Protein AF-A0A523U5T7-F1 (afdb_monomer)

Nearest PDB structures (foldseek):
  3go9-assembly1_A  TM=1.764E-01  e=1.558E+00  Yersinia pestis

Secondary structure (DSSP, 8-state):
-----------PPPP-PPPPPPPHHHHHHTEEEE-SEEEEES--GGGS-HHHHHHHHHHT--HHHHHTTS--EEEEE--EEEESSPPBHHHHHHHHT-B-S-SGGG---BGGG-HHHHHIIIIITT----EEEEEEE-TTS-EEEEEEE-TT--SHHHHHHHHHHHHHHHHHHGGGTGGG-S-----PPP--EEE--TTS--EEE---HHHHHHHHHHHHHHHTHHHHHSS-TTTS---HHHHHHHHTT-SSHHHHHHHHHHHHHHHHHHHHHHS-HHHHHHHHTT-S--HHHHHHHHHHHHHTT-SSSSS---GGGT-S-TT-SSTT-S-----TTS-SPPGGGSBP-S--HHHHHHHHHHHHHHH-SEEEPPPHHHHHHHHHB--SS-B--TT--SPEEE-GGGB-S-SS-SS--HHHHH-TT------SHHHHHHHHHHHPEEETTEEETTSSSS-EEEEEEE--TT--TTGGGGSTTS-EE-SS-EEETTEEEEEPPEEEP-----TT---EEEES--GGG-S---TT--EEE-TTS--TTEE---EEEPP-TT----

Solvent-accessible surface area (backbone atoms only — not comparable to full-atom values): 32402 Å² total; per-residue (Å²): 137,83,79,90,84,78,84,81,82,84,69,78,78,74,81,81,71,80,80,79,74,73,43,49,67,63,53,55,70,44,35,48,80,42,69,36,25,64,42,69,46,46,40,54,66,87,29,44,54,67,70,58,54,54,47,28,70,75,66,67,64,52,56,57,71,71,27,59,58,32,47,67,44,41,27,44,41,73,48,36,26,36,39,25,40,55,47,19,36,46,57,52,47,51,54,63,67,30,56,58,88,78,40,66,98,75,49,83,54,41,53,65,32,40,21,65,53,32,27,41,40,16,57,78,68,58,61,54,48,44,48,45,80,41,83,39,77,44,92,87,70,48,76,44,81,44,78,45,79,30,79,83,42,80,23,46,64,49,37,37,52,52,51,44,50,52,52,48,48,54,60,63,48,63,75,67,68,57,88,81,44,96,81,70,97,72,88,75,92,84,60,87,47,83,49,81,54,91,96,51,81,70,52,75,56,72,65,53,71,66,58,50,50,54,49,50,52,46,40,50,49,59,33,29,30,60,39,58,56,72,43,65,73,81,74,59,68,55,53,71,62,58,55,60,54,33,62,75,69,49,95,46,67,65,56,53,47,52,50,48,52,51,50,46,52,55,49,51,56,44,47,68,70,71,48,57,75,91,48,42,64,39,38,77,70,64,71,47,83,50,68,62,57,49,45,50,52,29,44,52,57,46,60,69,74,50,92,52,92,78,58,70,48,62,42,50,65,48,64,53,47,65,79,41,83,43,77,87,42,64,74,84,76,62,70,83,72,77,38,55,57,55,68,48,74,35,63,36,38,13,44,26,50,58,61,57,45,41,52,21,50,52,49,17,72,64,37,75,46,56,39,34,53,28,40,63,61,58,45,32,53,77,44,20,60,77,92,74,66,42,62,65,55,94,88,51,93,67,71,41,48,38,65,74,58,50,48,37,50,52,62,49,84,68,94,66,56,68,48,77,74,25,40,87,79,19,58,73,79,41,63,30,40,71,53,38,53,49,48,39,63,61,48,25,32,76,54,99,91,42,59,35,27,61,58,56,51,71,15,28,25,52,32,67,18,40,37,58,90,83,55,58,42,58,51,68,71,71,40,92,82,48,57,66,52,75,93,64,63,35,21,38,67,97,39,68,88,45,81,53,77,28,28,49,72,71,76,48,66,61,60,89,33,46,28,28,28,30,35,28,43,42,35,77,70,80,61,85,56,42,49,76,54,80,42,66,45,61,43,81,46,56,37,86,49,29,32,38,41,48,24,36,44,70,78,65,94,76,64,79,77,133

Mean predicted aligned error: 8.16 Å

Structure (mmCIF, N/CA/C/O backbone):
data_AF-A0A523U5T7-F1
#
_entry.id   AF-A0A523U5T7-F1
#
loop_
_atom_site.group_PDB
_atom_site.id
_atom_site.type_symbol
_atom_site.label_atom_id
_atom_site.label_alt_id
_atom_site.label_comp_id
_atom_site.label_asym_id
_atom_site.label_entity_id
_atom_site.label_seq_id
_atom_site.pdbx_PDB_ins_code
_atom_site.Cartn_x
_atom_site.Cartn_y
_atom_site.Cartn_z
_atom_site.occupancy
_atom_site.B_iso_or_equiv
_atom_site.auth_seq_id
_atom_site.auth_comp_id
_atom_site.auth_asym_id
_atom_site.auth_atom_id
_atom_site.pdbx_PDB_model_num
ATOM 1 N N . MET A 1 1 ? 42.663 -32.876 -11.748 1.00 40.62 1 MET A N 1
ATOM 2 C CA . MET A 1 1 ? 41.651 -32.483 -10.744 1.00 40.62 1 MET A CA 1
ATOM 3 C C . MET A 1 1 ? 40.326 -32.507 -11.469 1.00 40.62 1 MET A C 1
ATOM 5 O O . MET A 1 1 ? 39.982 -31.538 -12.132 1.00 40.62 1 MET A O 1
ATOM 9 N N . ASP A 1 2 ? 39.675 -33.664 -11.440 1.00 34.00 2 ASP A N 1
ATOM 10 C CA . ASP A 1 2 ? 38.456 -33.932 -12.194 1.00 34.00 2 ASP A CA 1
ATOM 11 C C . ASP A 1 2 ? 37.243 -33.404 -11.425 1.00 34.00 2 ASP A C 1
ATOM 13 O O . ASP A 1 2 ? 37.031 -33.746 -10.261 1.00 34.00 2 ASP A O 1
ATOM 17 N N . CYS A 1 3 ? 36.460 -32.536 -12.068 1.00 28.62 3 CYS A N 1
ATOM 18 C CA . CYS A 1 3 ? 35.162 -32.101 -11.562 1.00 28.62 3 CYS A CA 1
ATOM 19 C C . CYS A 1 3 ? 34.165 -33.267 -11.672 1.00 28.62 3 CYS A C 1
ATOM 21 O O . CYS A 1 3 ? 33.944 -33.753 -12.782 1.00 28.62 3 CYS A O 1
ATOM 23 N N . PRO A 1 4 ? 33.517 -33.704 -10.578 1.00 41.00 4 PRO A N 1
ATOM 24 C CA . PRO A 1 4 ? 32.526 -34.765 -10.648 1.00 41.00 4 PRO A CA 1
ATOM 25 C C . PRO A 1 4 ? 31.223 -34.216 -11.241 1.00 41.00 4 PRO A C 1
ATOM 27 O O . PRO A 1 4 ? 30.434 -33.544 -10.576 1.00 41.00 4 PRO A O 1
ATOM 30 N N . THR A 1 5 ? 30.992 -34.509 -12.516 1.00 40.34 5 THR A N 1
ATOM 31 C CA . THR A 1 5 ? 29.689 -34.388 -13.173 1.00 40.34 5 THR A CA 1
ATOM 3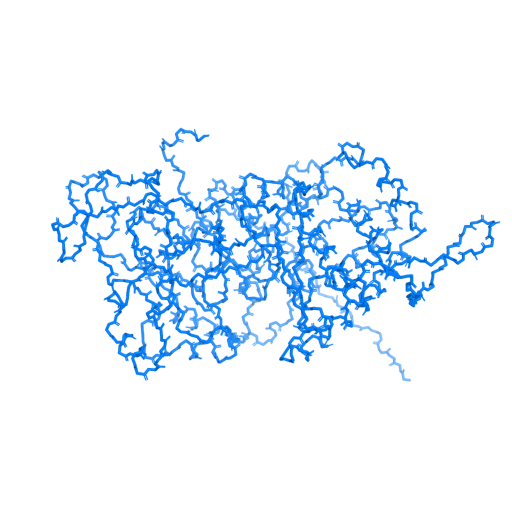2 C C . THR A 1 5 ? 28.833 -35.604 -12.830 1.00 40.34 5 THR A C 1
ATOM 34 O O . THR A 1 5 ? 29.144 -36.707 -13.271 1.00 40.34 5 THR A O 1
ATOM 37 N N . GLY A 1 6 ? 27.739 -35.410 -12.088 1.00 31.84 6 GLY A N 1
ATOM 38 C CA . GLY A 1 6 ? 26.666 -36.408 -12.018 1.00 31.84 6 GLY A CA 1
ATOM 39 C C . GLY A 1 6 ? 25.948 -36.515 -10.677 1.00 31.84 6 GLY A C 1
ATOM 40 O O . GLY A 1 6 ? 26.036 -37.547 -10.023 1.00 31.84 6 GLY A O 1
ATOM 41 N N . ILE A 1 7 ? 25.183 -35.491 -10.283 1.00 33.50 7 ILE A N 1
ATOM 42 C CA . ILE A 1 7 ? 24.085 -35.688 -9.323 1.00 33.50 7 ILE A CA 1
ATOM 43 C C . ILE A 1 7 ? 22.814 -35.908 -10.145 1.00 33.50 7 ILE A C 1
ATOM 45 O O . ILE A 1 7 ? 22.251 -34.971 -10.709 1.00 33.50 7 ILE A O 1
ATOM 49 N N . VAL A 1 8 ? 22.395 -37.168 -10.246 1.00 32.47 8 VAL A N 1
ATOM 50 C CA . VAL A 1 8 ? 21.132 -37.573 -10.869 1.00 32.47 8 VAL A CA 1
ATOM 51 C C . VAL A 1 8 ? 19.998 -37.232 -9.899 1.00 32.47 8 VAL A C 1
ATOM 53 O O . VAL A 1 8 ? 19.773 -37.937 -8.918 1.00 32.47 8 VAL A O 1
ATOM 56 N N . TYR A 1 9 ? 19.282 -36.133 -10.144 1.00 33.94 9 TYR A N 1
ATOM 57 C CA . TYR A 1 9 ? 18.053 -35.801 -9.417 1.00 33.94 9 TYR A CA 1
ATOM 58 C C . TYR A 1 9 ? 16.880 -36.613 -9.981 1.00 33.94 9 TYR A C 1
ATOM 60 O O . TYR A 1 9 ? 16.125 -36.140 -10.822 1.00 33.94 9 TYR A O 1
ATOM 68 N N . GLY A 1 10 ? 16.730 -37.851 -9.507 1.00 36.56 10 GLY A N 1
ATOM 69 C CA . GLY A 1 10 ? 15.575 -38.716 -9.768 1.00 36.56 10 GLY A CA 1
ATOM 70 C C . GLY A 1 10 ? 14.421 -38.504 -8.782 1.00 36.56 10 GLY A C 1
ATOM 71 O O . GLY A 1 10 ? 13.874 -39.478 -8.276 1.00 36.56 10 GLY A O 1
ATOM 72 N N . ALA A 1 11 ? 14.074 -37.257 -8.450 1.00 40.00 11 ALA A N 1
ATOM 73 C CA . ALA A 1 11 ? 12.885 -36.965 -7.649 1.00 40.00 11 ALA A CA 1
ATOM 74 C C . ALA A 1 11 ? 11.734 -36.630 -8.602 1.00 40.00 11 ALA A C 1
ATOM 76 O O . ALA A 1 11 ? 11.766 -35.590 -9.259 1.00 40.00 11 ALA A O 1
ATOM 77 N N . GLY A 1 12 ? 10.746 -37.525 -8.705 1.00 41.09 12 GLY A N 1
ATOM 78 C CA . GLY A 1 12 ? 9.520 -37.267 -9.460 1.00 41.09 12 GLY A CA 1
ATOM 79 C C . GLY A 1 12 ? 8.933 -35.917 -9.052 1.00 41.09 12 GLY A C 1
ATOM 80 O O . GLY A 1 12 ? 8.800 -35.639 -7.858 1.00 41.09 12 GLY A O 1
ATOM 81 N N . MET A 1 13 ? 8.648 -35.052 -10.032 1.00 34.56 13 MET A N 1
ATOM 82 C CA . MET A 1 13 ? 7.972 -33.789 -9.748 1.00 34.56 13 MET A CA 1
ATOM 83 C C . MET A 1 13 ? 6.640 -34.121 -9.064 1.00 34.56 13 MET A C 1
ATOM 85 O O . MET A 1 13 ? 5.883 -34.920 -9.617 1.00 34.56 13 MET A O 1
ATOM 89 N N . PRO A 1 14 ? 6.355 -33.568 -7.873 1.00 52.00 14 PRO A N 1
ATOM 90 C CA . PRO A 1 14 ? 5.077 -33.796 -7.218 1.00 52.00 14 PRO A CA 1
ATOM 91 C C . PRO A 1 14 ? 3.954 -33.375 -8.169 1.00 52.00 14 PRO A C 1
ATOM 93 O O . PRO A 1 14 ? 4.046 -32.316 -8.796 1.00 52.00 14 PRO A O 1
ATOM 96 N N . GLU A 1 15 ? 2.920 -34.211 -8.292 1.00 59.16 15 GLU A N 1
ATOM 97 C CA . GLU A 1 15 ? 1.713 -33.874 -9.048 1.00 59.16 15 GLU A CA 1
ATOM 98 C C . GLU A 1 15 ? 1.235 -32.478 -8.634 1.00 59.16 15 GLU A C 1
ATOM 100 O O . GLU A 1 15 ? 1.085 -32.182 -7.442 1.00 59.16 15 GLU A O 1
ATOM 105 N N . LYS A 1 16 ? 1.040 -31.594 -9.621 1.00 63.50 16 LYS A N 1
ATOM 106 C CA . LYS A 1 16 ? 0.529 -30.243 -9.390 1.00 63.50 16 LYS A CA 1
ATOM 107 C C . LYS A 1 16 ? -0.885 -30.366 -8.823 1.00 63.50 16 LYS A C 1
ATOM 109 O O . LYS A 1 16 ? -1.834 -30.573 -9.575 1.00 63.50 16 LYS A O 1
ATOM 114 N N . LYS A 1 17 ? -1.033 -30.255 -7.500 1.00 72.31 17 LYS A N 1
ATOM 115 C CA . LYS A 1 17 ? -2.349 -30.075 -6.879 1.00 72.31 17 LYS A CA 1
ATOM 116 C C . LYS A 1 17 ? -2.992 -28.856 -7.534 1.00 72.31 17 LYS A C 1
ATOM 118 O O . LYS A 1 17 ? -2.371 -27.796 -7.541 1.00 72.31 17 LYS A O 1
ATOM 123 N N . LYS A 1 18 ? -4.191 -29.020 -8.103 1.00 77.12 18 LYS A N 1
ATOM 124 C CA . LYS A 1 18 ? -4.979 -27.892 -8.615 1.00 77.12 18 LYS A CA 1
ATOM 125 C C . LYS A 1 18 ? -5.100 -26.869 -7.488 1.00 77.12 18 LYS A C 1
ATOM 127 O O . LYS A 1 18 ? -5.574 -27.212 -6.404 1.00 77.12 18 LYS A O 1
ATOM 132 N N . GLU A 1 19 ? -4.591 -25.665 -7.714 1.00 78.44 19 GLU A N 1
ATOM 133 C CA . GLU A 1 19 ? -4.700 -24.590 -6.737 1.00 78.44 19 GLU A CA 1
ATOM 134 C C . GLU A 1 19 ? -6.174 -24.226 -6.582 1.00 78.44 19 GLU A C 1
ATOM 136 O O . GLU A 1 19 ? -6.874 -23.965 -7.558 1.00 78.44 19 GLU A O 1
ATOM 141 N N . GLN A 1 20 ? -6.662 -24.281 -5.346 1.00 87.12 20 GLN A N 1
ATOM 142 C CA . GLN A 1 20 ? -8.037 -23.931 -5.033 1.00 87.12 20 GLN A CA 1
ATOM 143 C C . GLN A 1 20 ? -8.142 -22.405 -4.945 1.00 87.12 20 GLN A C 1
ATOM 145 O O . GLN A 1 20 ? -7.457 -21.788 -4.117 1.00 87.12 20 GLN A O 1
ATOM 150 N N . LYS A 1 21 ? -8.990 -21.815 -5.796 1.00 91.75 21 LYS A N 1
ATOM 151 C CA . LYS A 1 21 ? -9.363 -20.397 -5.723 1.00 91.75 21 LYS A CA 1
ATOM 152 C C . LYS A 1 21 ? -9.947 -20.062 -4.341 1.00 91.75 21 LYS A C 1
ATOM 154 O O . LYS A 1 21 ? -10.538 -20.945 -3.707 1.00 91.75 21 LYS A O 1
ATOM 159 N N . PRO A 1 22 ? -9.759 -18.827 -3.839 1.00 95.50 22 PRO A N 1
ATOM 160 C CA . PRO A 1 22 ? -10.451 -18.397 -2.633 1.00 95.50 22 PRO A CA 1
ATOM 161 C C . PRO A 1 22 ? -11.963 -18.478 -2.860 1.00 95.50 22 PRO A C 1
ATOM 163 O O . PRO A 1 22 ? -12.462 -18.127 -3.921 1.00 95.50 22 PRO A O 1
ATOM 166 N N . THR A 1 23 ? -12.677 -18.971 -1.859 1.00 96.75 23 THR A N 1
ATOM 167 C CA . THR A 1 23 ? -14.146 -18.974 -1.812 1.00 96.75 23 THR A CA 1
ATOM 168 C C . THR A 1 23 ? -14.616 -17.878 -0.867 1.00 96.75 23 THR A C 1
ATOM 170 O O . THR A 1 23 ? -13.871 -17.526 0.059 1.00 96.75 23 THR A O 1
ATOM 173 N N . ALA A 1 24 ? -15.840 -17.379 -1.050 1.00 97.06 24 ALA A N 1
ATOM 174 C CA . ALA A 1 24 ? -16.447 -16.412 -0.139 1.00 97.06 24 ALA A CA 1
ATOM 175 C C . ALA A 1 24 ? -16.373 -16.900 1.318 1.00 97.06 24 ALA A C 1
ATOM 177 O O . ALA A 1 24 ? -15.887 -16.181 2.187 1.00 97.06 24 ALA A O 1
ATOM 178 N N . GLU A 1 25 ? -16.698 -18.173 1.576 1.00 97.44 25 GLU A N 1
ATOM 179 C CA . GLU A 1 25 ? -16.637 -18.759 2.917 1.00 97.44 25 GLU A CA 1
ATOM 180 C C . GLU A 1 25 ? -15.219 -18.737 3.497 1.00 97.44 25 GLU A C 1
ATOM 182 O O . GLU A 1 25 ? -15.037 -18.432 4.677 1.00 97.44 25 GLU A O 1
ATOM 187 N N . SER A 1 26 ? -14.199 -19.042 2.683 1.00 96.94 26 SER A N 1
ATOM 188 C CA . SER A 1 26 ? -12.806 -19.025 3.144 1.00 96.94 26 SER A CA 1
ATOM 189 C C . SER A 1 26 ? -12.321 -17.620 3.504 1.00 96.94 26 SER A C 1
ATOM 191 O O . SER A 1 26 ? -11.586 -17.464 4.481 1.00 96.94 26 SER A O 1
ATOM 193 N N . VAL A 1 27 ? -12.753 -16.606 2.746 1.00 97.31 27 VAL A N 1
ATOM 194 C CA . VAL A 1 27 ? -12.392 -15.205 2.982 1.00 97.31 27 VAL A CA 1
ATOM 195 C C . VAL A 1 27 ? -13.130 -14.686 4.216 1.00 97.31 27 VAL A C 1
ATOM 197 O O . VAL A 1 27 ? -12.479 -14.204 5.143 1.00 97.31 27 VAL A O 1
ATOM 200 N N . THR A 1 28 ? -14.447 -14.893 4.312 1.00 97.19 28 THR A N 1
ATOM 201 C CA . THR A 1 28 ? -15.256 -14.505 5.479 1.00 97.19 28 THR A CA 1
ATOM 202 C C . THR A 1 28 ? -14.776 -15.180 6.767 1.00 97.19 28 THR A C 1
ATOM 204 O O . THR A 1 28 ? -14.631 -14.503 7.787 1.00 97.19 28 THR A O 1
ATOM 207 N N . ALA A 1 29 ? -14.429 -16.474 6.745 1.00 97.06 29 ALA A N 1
ATOM 208 C CA . ALA A 1 29 ? -13.882 -17.180 7.913 1.00 97.06 29 ALA A CA 1
ATOM 209 C C . ALA A 1 29 ? -12.552 -16.580 8.419 1.00 97.06 29 ALA A C 1
ATOM 211 O O . ALA A 1 29 ? -12.202 -16.705 9.600 1.00 97.06 29 ALA A O 1
ATOM 212 N N . GLY A 1 30 ? -11.818 -15.908 7.528 1.00 96.81 30 GLY A N 1
ATOM 213 C CA . GLY A 1 30 ? -10.599 -15.162 7.815 1.00 96.81 30 GLY A CA 1
ATOM 214 C C . GLY A 1 30 ? -10.823 -13.757 8.383 1.00 96.81 30 GLY A C 1
ATOM 215 O O . GLY A 1 30 ? -9.837 -13.047 8.581 1.00 96.81 30 GLY A O 1
ATOM 216 N N . THR A 1 31 ? -12.063 -13.344 8.668 1.00 97.75 31 THR A N 1
ATOM 217 C CA . THR A 1 31 ? -12.396 -11.993 9.161 1.00 97.75 31 THR A CA 1
ATOM 218 C C . THR A 1 31 ? -13.068 -11.987 10.538 1.00 97.75 31 THR A C 1
ATOM 220 O O . THR A 1 31 ? -13.510 -13.019 11.041 1.00 97.75 31 THR A O 1
ATOM 223 N N . VAL A 1 32 ? -13.102 -10.816 11.179 1.00 95.56 32 VAL A N 1
ATOM 224 C CA . VAL A 1 32 ? -13.830 -10.544 12.425 1.00 95.56 32 VAL A CA 1
ATOM 225 C C . VAL A 1 32 ? -14.916 -9.509 12.137 1.00 95.56 32 VAL A C 1
ATOM 227 O O . VAL A 1 32 ? -14.565 -8.400 11.723 1.00 95.56 32 VAL A O 1
ATOM 230 N N . PRO A 1 33 ? -16.203 -9.831 12.356 1.00 95.19 33 PRO A N 1
ATOM 231 C CA . PRO A 1 33 ? -17.295 -8.902 12.111 1.00 95.19 33 PRO A CA 1
ATOM 232 C C . PRO A 1 33 ? -17.392 -7.838 13.209 1.00 95.19 33 PRO A C 1
ATOM 234 O O . PRO A 1 33 ? -17.246 -8.113 14.404 1.00 95.19 33 PRO A O 1
ATOM 237 N N . PHE A 1 34 ? -17.708 -6.625 12.784 1.00 92.25 34 PHE A N 1
ATOM 238 C CA . PHE A 1 34 ? -18.035 -5.466 13.593 1.00 92.25 34 PHE A CA 1
ATOM 239 C C . PHE A 1 34 ? -19.446 -5.007 13.219 1.00 92.25 34 PHE A C 1
ATOM 241 O O . PHE A 1 34 ? -19.723 -4.795 12.039 1.00 92.25 34 PHE A O 1
ATOM 248 N N . PRO A 1 35 ? -20.354 -4.872 14.198 1.00 91.75 35 PRO A N 1
ATOM 249 C CA . PRO A 1 35 ? -21.680 -4.334 13.935 1.00 91.75 35 PRO A CA 1
ATOM 250 C C . PRO A 1 35 ? -21.611 -2.821 13.701 1.00 91.75 35 PRO A C 1
ATOM 252 O O . PRO A 1 35 ? -20.604 -2.183 14.027 1.00 91.75 35 PRO A O 1
ATOM 255 N N . ASP A 1 36 ? -22.726 -2.257 13.236 1.00 90.44 36 ASP A N 1
ATOM 256 C CA . ASP A 1 36 ? -22.937 -0.810 13.223 1.00 90.44 36 ASP A CA 1
ATOM 257 C C . ASP A 1 36 ? -22.689 -0.244 14.632 1.00 90.44 36 ASP A C 1
ATOM 259 O O . ASP A 1 36 ? -23.150 -0.794 15.647 1.00 90.44 36 ASP A O 1
ATOM 263 N N . SER A 1 37 ? -21.870 0.799 14.717 1.00 89.69 37 SER A N 1
ATOM 264 C CA . SER A 1 37 ? -21.455 1.358 16.001 1.00 89.69 37 SER A CA 1
ATOM 265 C C . SER A 1 37 ? -21.040 2.817 15.910 1.00 89.69 37 SER A C 1
ATOM 267 O O . SER A 1 37 ? -20.600 3.295 14.870 1.00 89.69 37 SER A O 1
ATOM 269 N N . VAL A 1 38 ? -21.119 3.507 17.048 1.00 88.81 38 VAL A N 1
ATOM 270 C CA . VAL A 1 38 ? -20.538 4.839 17.220 1.00 88.81 38 VAL A CA 1
ATOM 271 C C . VAL A 1 38 ? -19.164 4.709 17.875 1.00 88.81 38 VAL A C 1
ATOM 273 O O . VAL A 1 38 ? -19.004 4.048 18.905 1.00 88.81 38 VAL A O 1
ATOM 276 N N . LEU A 1 39 ? -18.159 5.330 17.264 1.00 87.81 39 LEU A N 1
ATOM 277 C CA . LEU A 1 39 ? -16.766 5.326 17.696 1.00 87.81 39 LEU A CA 1
ATOM 278 C C . LEU A 1 39 ? -16.287 6.752 17.961 1.00 87.81 39 LEU A C 1
ATOM 280 O O . LEU A 1 39 ? -16.560 7.652 17.175 1.00 87.81 39 LEU A O 1
ATOM 284 N N . LEU A 1 40 ? -15.483 6.942 19.009 1.00 87.56 40 LEU A N 1
ATOM 285 C CA . LEU A 1 40 ? -14.668 8.149 19.131 1.00 87.56 40 LEU A CA 1
ATOM 286 C C . LEU A 1 40 ? -13.355 8.002 18.347 1.00 87.56 40 LEU A C 1
ATOM 288 O O . LEU A 1 40 ? -12.441 7.287 18.796 1.00 87.56 40 LEU A O 1
ATOM 292 N N . ILE A 1 41 ? -13.230 8.700 17.215 1.00 86.69 41 ILE A N 1
ATOM 293 C CA . ILE A 1 41 ? -11.918 8.905 16.589 1.00 86.69 41 ILE A CA 1
ATOM 294 C C . ILE A 1 41 ? -11.130 9.949 17.373 1.00 86.69 41 ILE A C 1
ATOM 296 O O . ILE A 1 41 ? -11.718 10.820 18.004 1.00 86.69 41 ILE A O 1
ATOM 300 N N . GLY A 1 42 ? -9.799 9.860 17.347 1.00 84.69 42 GLY A N 1
ATOM 301 C CA . GLY A 1 42 ? -8.941 10.797 18.064 1.00 84.69 42 GLY A CA 1
ATOM 302 C C . GLY A 1 42 ? -9.037 10.597 19.574 1.00 84.69 42 GLY A C 1
ATOM 303 O O . GLY A 1 42 ? -9.721 9.702 20.072 1.00 84.69 42 GLY A O 1
ATOM 304 N N . SER A 1 43 ? -8.275 11.343 20.355 1.00 86.44 43 SER A N 1
ATOM 305 C CA . SER A 1 43 ? -8.321 11.180 21.809 1.00 86.44 43 SER A CA 1
ATOM 306 C C . SER A 1 43 ? -7.905 12.457 22.501 1.00 86.44 43 SER A C 1
ATOM 308 O O . SER A 1 43 ? -7.180 13.274 21.950 1.00 86.44 43 SER A O 1
ATOM 310 N N . LYS A 1 44 ? -8.314 12.593 23.759 1.00 88.50 44 LYS A N 1
ATOM 311 C CA . LYS A 1 44 ? -7.717 13.544 24.695 1.00 88.50 44 LYS A CA 1
ATOM 312 C C . LYS A 1 44 ? -6.918 12.786 25.736 1.00 88.50 44 LYS A C 1
ATOM 314 O O . LYS A 1 44 ? -7.173 11.606 25.983 1.00 88.50 44 LYS A O 1
ATOM 319 N N . LEU A 1 45 ? -5.980 13.478 26.378 1.00 86.94 45 LEU A N 1
ATOM 320 C CA . LEU A 1 45 ? -5.180 12.910 27.462 1.00 86.94 45 LEU A CA 1
ATOM 321 C C . LEU A 1 45 ? -6.073 12.377 28.601 1.00 86.94 45 LEU A C 1
ATOM 323 O O . LEU A 1 45 ? -5.805 11.321 29.166 1.00 86.94 45 LEU A O 1
ATOM 327 N N . GLU A 1 46 ? -7.185 13.053 28.891 1.00 88.50 46 GLU A N 1
ATOM 328 C CA . GLU A 1 46 ? -8.179 12.643 29.896 1.00 88.50 46 GLU A CA 1
ATOM 329 C C . GLU A 1 46 ? -8.870 11.296 29.604 1.00 88.50 46 GLU A C 1
ATOM 331 O O . GLU A 1 46 ? -9.301 10.626 30.544 1.00 88.50 46 GLU A O 1
ATOM 336 N N . TYR A 1 47 ? -8.900 10.847 28.345 1.00 84.75 47 TYR A N 1
ATOM 337 C CA . TYR A 1 47 ? -9.471 9.548 27.960 1.00 84.75 47 TYR A CA 1
ATOM 338 C C . TYR A 1 47 ? -8.451 8.406 28.021 1.00 84.75 47 TYR A C 1
ATOM 340 O O . TYR A 1 47 ? -8.815 7.237 27.934 1.00 84.75 47 TYR A O 1
ATOM 348 N N . ILE A 1 48 ? -7.169 8.728 28.204 1.00 80.75 48 ILE A N 1
ATOM 349 C CA . ILE A 1 48 ? -6.097 7.741 28.328 1.00 80.75 48 ILE A CA 1
ATOM 350 C C . ILE A 1 48 ? -6.131 7.107 29.729 1.00 80.75 48 ILE A C 1
ATOM 352 O O . ILE A 1 48 ? -6.276 7.837 30.717 1.00 80.75 48 ILE A O 1
ATOM 356 N N . PRO A 1 49 ? -5.948 5.775 29.862 1.00 78.81 49 PRO A N 1
ATOM 357 C CA . PRO A 1 49 ? -5.875 5.110 31.159 1.00 78.81 49 PRO A CA 1
ATOM 358 C C . PRO A 1 49 ? -4.907 5.793 32.131 1.00 78.81 49 PRO A C 1
ATOM 360 O O . PRO A 1 49 ? -3.806 6.198 31.754 1.00 78.81 49 PRO A O 1
ATOM 363 N N . LYS A 1 50 ? -5.298 5.878 33.409 1.00 83.69 50 LYS A N 1
ATOM 364 C CA . LYS A 1 50 ? -4.547 6.609 34.444 1.00 83.69 50 LYS A CA 1
ATOM 365 C C . LYS A 1 50 ? -3.064 6.216 34.497 1.00 83.69 50 LYS A C 1
ATOM 367 O O . LYS A 1 50 ? -2.217 7.100 34.521 1.00 83.69 50 LYS A O 1
ATOM 372 N N . PHE A 1 51 ? -2.756 4.919 34.439 1.00 81.62 51 PHE A N 1
ATOM 373 C CA . PHE A 1 51 ? -1.374 4.430 34.493 1.00 81.62 51 PHE A CA 1
ATOM 374 C C . PHE A 1 51 ? -0.520 4.904 33.303 1.00 81.62 51 PHE A C 1
ATOM 376 O O . PHE A 1 51 ? 0.672 5.139 33.465 1.00 81.62 51 PHE A O 1
ATOM 383 N N . LEU A 1 52 ? -1.110 5.072 32.110 1.00 77.00 52 LEU A N 1
ATOM 384 C CA . LEU A 1 52 ? -0.398 5.600 30.942 1.00 77.00 52 LEU A CA 1
ATOM 385 C C . LEU A 1 52 ? -0.157 7.099 31.067 1.00 77.00 52 LEU A C 1
ATOM 387 O O . LEU A 1 52 ? 0.900 7.560 30.658 1.00 77.00 52 LEU A O 1
ATOM 391 N N . ARG A 1 53 ? -1.088 7.853 31.662 1.00 85.38 53 ARG A N 1
ATOM 392 C CA . ARG A 1 53 ? -0.842 9.263 32.002 1.00 85.38 53 ARG A CA 1
ATOM 393 C C . ARG A 1 53 ? 0.267 9.411 33.041 1.00 85.38 53 ARG A C 1
ATOM 395 O O . ARG A 1 53 ? 1.119 10.279 32.912 1.00 85.38 53 ARG A O 1
ATOM 402 N N . GLU A 1 54 ? 0.274 8.556 34.061 1.00 85.44 54 GLU A N 1
ATOM 403 C CA . GLU A 1 54 ? 1.348 8.515 35.059 1.00 85.44 54 GLU A CA 1
ATOM 404 C C . GLU A 1 54 ? 2.693 8.160 34.400 1.00 85.44 54 GLU A C 1
ATOM 406 O O . GLU A 1 54 ? 3.704 8.803 34.680 1.00 85.44 54 GLU A O 1
ATOM 411 N N . LEU A 1 55 ? 2.700 7.203 33.464 1.00 80.25 55 LEU A N 1
ATOM 412 C CA . LEU A 1 55 ? 3.886 6.841 32.686 1.00 80.25 55 LEU A CA 1
ATOM 413 C C . LEU A 1 55 ? 4.348 7.974 31.757 1.00 80.25 55 LEU A C 1
ATOM 415 O O . LEU A 1 55 ? 5.549 8.214 31.661 1.00 80.25 55 LEU A O 1
ATOM 419 N N . ASP A 1 56 ? 3.424 8.676 31.099 1.00 82.81 56 ASP A N 1
ATOM 420 C CA . ASP A 1 56 ? 3.699 9.853 30.266 1.00 82.81 56 ASP A CA 1
ATOM 421 C C . ASP A 1 56 ? 4.410 10.943 31.069 1.00 82.81 56 ASP A C 1
ATOM 423 O O . ASP A 1 56 ? 5.462 11.424 30.653 1.00 82.81 56 ASP A O 1
ATOM 427 N N . LEU A 1 57 ? 3.900 11.247 32.268 1.00 86.50 57 LEU A N 1
ATOM 428 C CA . LEU A 1 57 ? 4.522 12.191 33.198 1.00 86.50 57 LEU A CA 1
ATOM 429 C C . LEU A 1 57 ? 5.904 11.716 33.667 1.00 86.50 57 LEU A C 1
ATOM 431 O O . LEU A 1 57 ? 6.839 12.509 33.718 1.00 86.50 57 LEU A O 1
ATOM 435 N N . GLN A 1 58 ? 6.052 10.428 33.991 1.00 84.06 58 GLN A N 1
ATOM 436 C CA . GLN A 1 58 ? 7.309 9.867 34.494 1.00 84.06 58 GLN A CA 1
ATOM 437 C C . GLN A 1 58 ? 8.403 9.783 33.419 1.00 84.06 58 GLN A C 1
ATOM 439 O O . GLN A 1 58 ? 9.591 9.900 33.726 1.00 84.06 58 GLN A O 1
ATOM 444 N N . LYS A 1 59 ? 8.024 9.477 32.176 1.00 80.19 59 LYS A N 1
ATOM 445 C CA . LYS A 1 59 ? 8.952 9.189 31.072 1.00 80.19 59 LYS A CA 1
ATOM 446 C C . LYS A 1 59 ? 9.024 10.306 30.038 1.00 80.19 59 LYS A C 1
ATOM 448 O O . LYS A 1 59 ? 9.783 10.159 29.086 1.00 80.19 59 LYS A O 1
ATOM 453 N N . HIS A 1 60 ? 8.270 11.388 30.227 1.00 82.38 60 HIS A N 1
ATOM 454 C CA . HIS A 1 60 ? 8.152 12.496 29.281 1.00 82.38 60 HIS A CA 1
ATOM 455 C C . HIS A 1 60 ? 7.824 12.001 27.866 1.00 82.38 60 HIS A C 1
ATOM 457 O O . HIS A 1 60 ? 8.493 12.358 26.899 1.00 82.38 60 HIS A O 1
ATOM 463 N N . LEU A 1 61 ? 6.811 11.134 27.751 1.00 76.44 61 LEU A N 1
ATOM 464 C CA . LEU A 1 61 ? 6.427 10.552 26.457 1.00 76.44 61 LEU A CA 1
ATOM 465 C C . LEU A 1 61 ? 5.723 11.569 25.545 1.00 76.44 61 LEU A C 1
ATOM 467 O O . LEU A 1 61 ? 5.569 11.309 24.352 1.00 76.44 61 LEU A O 1
ATOM 471 N N . CYS A 1 62 ? 5.315 12.717 26.095 1.00 84.62 62 CYS A N 1
ATOM 472 C CA . CYS A 1 62 ? 4.609 13.789 25.403 1.00 84.62 62 CYS A CA 1
ATOM 473 C C . CYS A 1 62 ? 3.334 13.293 24.702 1.00 84.62 62 CYS A C 1
ATOM 475 O O . CYS A 1 62 ? 3.002 13.766 23.612 1.00 84.62 62 CYS A O 1
ATOM 477 N N . ILE A 1 63 ? 2.597 12.359 25.322 1.00 82.19 63 ILE A N 1
ATOM 478 C CA . ILE A 1 63 ? 1.372 11.785 24.742 1.00 82.19 63 ILE A CA 1
ATOM 479 C C . ILE A 1 63 ? 0.367 12.892 24.408 1.00 82.19 63 ILE A C 1
ATOM 481 O O . ILE A 1 63 ? -0.247 12.846 23.349 1.00 82.19 63 ILE A O 1
ATOM 485 N N . GLY A 1 64 ? 0.242 13.927 25.246 1.00 84.44 64 GLY A N 1
ATOM 486 C CA . GLY A 1 64 ? -0.618 15.081 24.955 1.00 84.44 64 GLY A CA 1
ATOM 487 C C . GLY A 1 64 ? -0.322 15.743 23.602 1.00 84.44 64 GLY A C 1
ATOM 488 O O . GLY A 1 64 ? -1.243 15.964 22.821 1.00 84.44 64 GLY A O 1
ATOM 489 N N . ASN A 1 65 ? 0.956 15.966 23.276 1.00 84.69 65 ASN A N 1
ATOM 490 C CA . ASN A 1 65 ? 1.366 16.560 21.997 1.00 84.69 65 ASN A CA 1
ATOM 491 C C . ASN A 1 65 ? 1.110 15.620 20.813 1.00 84.69 65 ASN A C 1
ATOM 493 O O . ASN A 1 65 ? 0.855 16.084 19.708 1.00 84.69 65 ASN A O 1
ATOM 497 N N . LEU A 1 66 ? 1.176 14.303 21.036 1.00 78.31 66 LEU A N 1
ATOM 498 C CA . LEU A 1 66 ? 0.838 13.308 20.016 1.00 78.31 66 LEU A CA 1
ATOM 499 C C . LEU A 1 66 ? -0.668 13.249 19.738 1.00 78.31 66 LEU A C 1
ATOM 501 O O . LEU A 1 66 ? -1.058 12.883 18.633 1.00 78.31 66 LEU A O 1
ATOM 505 N N . LEU A 1 67 ? -1.499 13.577 20.731 1.00 83.31 67 LEU A N 1
ATOM 506 C CA . LEU A 1 67 ? -2.957 13.559 20.618 1.00 83.31 67 LEU A CA 1
ATOM 507 C C . LEU A 1 67 ? -3.546 14.889 20.129 1.00 83.31 67 LEU A C 1
ATOM 509 O O . LEU A 1 67 ? -4.619 14.870 19.532 1.00 83.31 67 LEU A O 1
ATOM 513 N N . ASP A 1 68 ? -2.866 16.020 20.348 1.00 84.25 68 ASP A N 1
ATOM 514 C CA . ASP A 1 68 ? -3.346 17.356 19.951 1.00 84.25 68 ASP A CA 1
ATOM 515 C C . ASP A 1 68 ? -3.753 17.476 18.464 1.00 84.25 68 ASP A C 1
ATOM 517 O O . ASP A 1 68 ? -4.775 18.110 18.190 1.00 84.25 68 ASP A O 1
ATOM 521 N N . PRO A 1 69 ? -3.051 16.845 17.496 1.00 81.25 69 PRO A N 1
ATOM 522 C CA . PRO A 1 69 ? -3.454 16.862 16.088 1.00 81.25 69 PRO A CA 1
ATOM 523 C C . PRO A 1 69 ? -4.700 16.024 15.767 1.00 81.25 69 PRO A C 1
ATOM 525 O O . PRO A 1 69 ? -5.209 16.119 14.654 1.00 81.25 69 PRO A O 1
ATOM 528 N N . THR A 1 70 ? -5.174 15.195 16.700 1.00 82.31 70 THR A N 1
ATOM 529 C CA . THR A 1 70 ? -6.285 14.249 16.516 1.00 82.31 70 THR A CA 1
ATOM 530 C C . THR A 1 70 ? -7.324 14.419 17.634 1.00 82.31 70 THR A C 1
ATOM 532 O O . THR A 1 70 ? -7.437 13.543 18.505 1.00 82.31 70 THR A O 1
ATOM 535 N N . PRO A 1 71 ? -8.057 15.549 17.679 1.00 85.88 71 PRO A N 1
ATOM 536 C CA . PRO A 1 71 ? -9.087 15.763 18.686 1.00 85.88 71 PRO A CA 1
ATOM 537 C C . PRO A 1 71 ? -10.211 14.725 18.561 1.00 85.88 71 PRO A C 1
ATOM 539 O O . PRO A 1 71 ? -10.363 14.079 17.523 1.00 85.88 71 PRO A O 1
ATOM 542 N N . PRO A 1 72 ? -10.989 14.536 19.637 1.00 89.19 72 PRO A N 1
ATOM 543 C CA . PRO A 1 72 ? -12.037 13.536 19.673 1.00 89.19 72 PRO A CA 1
ATOM 544 C C . PRO A 1 72 ? -13.259 13.956 18.846 1.00 89.19 72 PRO A C 1
ATOM 546 O O . PRO A 1 72 ? -13.837 15.006 19.117 1.00 89.19 72 PRO A O 1
ATOM 549 N N . HIS A 1 73 ? -13.695 13.098 17.922 1.00 91.06 73 HIS A N 1
ATOM 550 C CA . HIS A 1 73 ? -14.971 13.225 17.206 1.00 91.06 73 HIS A CA 1
ATOM 551 C C . HIS A 1 73 ? -15.745 11.909 17.270 1.00 91.06 73 HIS A C 1
ATOM 553 O O . HIS A 1 73 ? -15.151 10.834 17.165 1.00 91.06 73 HIS A O 1
ATOM 559 N N . TRP A 1 74 ? -17.062 11.984 17.455 1.00 91.38 74 TRP A N 1
ATOM 560 C CA . TRP A 1 74 ? -17.928 10.810 17.423 1.00 91.38 74 TRP A CA 1
ATOM 561 C C . TRP A 1 74 ? -18.365 10.533 15.994 1.00 91.38 74 TRP A C 1
ATOM 563 O O . TRP A 1 74 ? -18.876 11.418 15.317 1.00 91.38 74 TRP A O 1
ATOM 573 N N . MET A 1 75 ? -18.165 9.302 15.549 1.00 91.94 75 MET A N 1
ATOM 574 C CA . MET A 1 75 ? -18.417 8.890 14.177 1.00 91.94 75 MET A CA 1
ATOM 575 C C . MET A 1 75 ? -19.248 7.622 14.187 1.00 91.94 75 MET A C 1
ATOM 577 O O . MET A 1 75 ? -18.941 6.693 14.940 1.00 91.94 75 MET A O 1
ATOM 581 N N . ARG A 1 76 ? -20.259 7.551 13.331 1.00 92.75 76 ARG A N 1
ATOM 582 C CA . ARG A 1 76 ? -20.901 6.289 12.995 1.00 92.75 76 ARG A CA 1
ATOM 583 C C . ARG A 1 76 ? -20.003 5.513 12.038 1.00 92.75 76 ARG A C 1
ATOM 585 O O . ARG A 1 76 ? -19.436 6.072 11.101 1.00 92.75 76 ARG A O 1
ATOM 592 N N . ILE A 1 77 ? -19.867 4.221 12.301 1.00 90.94 77 ILE A N 1
ATOM 593 C CA . ILE A 1 77 ? -19.164 3.269 11.449 1.00 90.94 77 ILE A CA 1
ATOM 594 C C . ILE A 1 77 ? -20.143 2.148 11.138 1.00 90.94 77 ILE A C 1
ATOM 596 O O . ILE A 1 77 ? -20.530 1.400 12.041 1.00 90.94 77 ILE A O 1
ATOM 600 N N . ARG A 1 78 ? -20.493 2.036 9.853 1.00 93.19 78 ARG A N 1
ATOM 601 C CA . ARG A 1 78 ? -21.351 0.976 9.320 1.00 93.19 78 ARG A CA 1
ATOM 602 C C . ARG A 1 78 ? -20.777 -0.412 9.617 1.00 93.19 78 ARG A C 1
ATOM 604 O O . ARG A 1 78 ? -19.577 -0.531 9.871 1.00 93.19 78 ARG A O 1
ATOM 611 N N . PRO A 1 79 ? -21.598 -1.475 9.589 1.00 93.75 79 PRO A N 1
ATOM 612 C CA . PRO A 1 79 ? -21.096 -2.826 9.780 1.00 93.75 79 PRO A CA 1
ATOM 613 C C . PRO A 1 79 ? -19.999 -3.177 8.770 1.00 93.75 79 PRO A C 1
ATOM 615 O O . PRO A 1 79 ? -20.087 -2.838 7.594 1.00 93.75 79 PRO A O 1
ATOM 618 N N . PHE A 1 80 ? -18.982 -3.899 9.224 1.00 96.06 80 PHE A N 1
ATOM 619 C CA . PHE A 1 80 ? -17.902 -4.393 8.372 1.00 96.06 80 PHE A CA 1
ATOM 620 C C . PHE A 1 80 ? -17.269 -5.639 8.990 1.00 96.06 80 PHE A C 1
ATOM 622 O O . PHE A 1 80 ? -17.438 -5.916 10.175 1.00 96.06 80 PHE A O 1
ATOM 629 N N . ALA A 1 81 ? -16.501 -6.395 8.218 1.00 96.88 81 ALA A N 1
ATOM 630 C CA . ALA A 1 81 ? -15.690 -7.504 8.699 1.00 96.88 81 ALA A CA 1
ATOM 631 C C . ALA A 1 81 ? -14.233 -7.262 8.310 1.00 96.88 81 ALA A C 1
ATOM 633 O O . ALA A 1 81 ? -13.942 -7.000 7.155 1.00 96.88 81 ALA A O 1
ATOM 634 N N . ILE A 1 82 ? -13.293 -7.351 9.248 1.00 97.56 82 ILE A N 1
ATOM 635 C CA . ILE A 1 82 ? -11.874 -7.065 8.974 1.00 97.56 82 ILE A CA 1
ATOM 636 C C . ILE A 1 82 ? -11.018 -8.319 9.087 1.00 97.56 82 ILE A C 1
ATOM 638 O O . ILE A 1 82 ? -11.243 -9.147 9.968 1.00 97.56 82 ILE A O 1
ATOM 642 N N . GLY A 1 83 ? -10.006 -8.459 8.231 1.00 97.94 83 GLY A N 1
ATOM 643 C CA . GLY A 1 83 ? -9.081 -9.591 8.258 1.00 97.94 83 GLY A CA 1
ATOM 644 C C . GLY A 1 83 ? -8.474 -9.835 9.646 1.00 97.94 83 GLY A C 1
ATOM 645 O O . GLY A 1 83 ? -7.926 -8.915 10.265 1.00 97.94 83 GLY A O 1
ATOM 646 N N . LYS A 1 84 ? -8.525 -11.093 10.113 1.00 97.19 84 LYS A N 1
ATOM 647 C CA . LYS A 1 84 ? -7.939 -11.565 11.385 1.00 97.19 84 LYS A CA 1
ATOM 648 C C . LYS A 1 84 ? -6.430 -11.350 11.445 1.00 97.19 84 LYS A C 1
ATOM 650 O O . LYS A 1 84 ? -5.870 -11.283 12.528 1.00 97.19 84 LYS A O 1
ATOM 655 N N . ARG A 1 85 ? -5.761 -11.246 10.300 1.00 96.94 85 ARG A N 1
ATOM 656 C CA . ARG A 1 85 ? -4.318 -11.021 10.170 1.00 96.94 85 ARG A CA 1
ATOM 657 C C . ARG A 1 85 ? -4.024 -10.227 8.900 1.00 96.94 85 ARG A C 1
ATOM 659 O O . ARG A 1 85 ? -4.930 -9.953 8.116 1.00 96.94 85 ARG A O 1
ATOM 666 N N . LEU A 1 86 ? -2.761 -9.859 8.713 1.00 97.56 86 LEU A N 1
ATOM 667 C CA . LEU A 1 86 ? -2.293 -9.296 7.448 1.00 97.56 86 LEU A CA 1
ATOM 668 C C . LEU A 1 86 ? -2.398 -10.339 6.328 1.00 97.56 86 LEU A C 1
ATOM 670 O O . LEU A 1 86 ? -2.309 -11.548 6.589 1.00 97.56 86 LEU A O 1
ATOM 674 N N . VAL A 1 87 ? -2.541 -9.864 5.089 1.00 98.06 87 VAL A N 1
ATOM 675 C CA . VAL A 1 87 ? -2.418 -10.720 3.901 1.00 98.06 87 VAL A CA 1
ATOM 676 C C . VAL A 1 87 ? -1.012 -11.316 3.884 1.00 98.06 87 VAL A C 1
ATOM 678 O O . VAL A 1 87 ? -0.026 -10.610 4.107 1.00 98.06 87 VAL A O 1
ATOM 681 N N . THR A 1 88 ? -0.890 -12.624 3.670 1.00 97.12 88 THR A N 1
ATOM 682 C CA . THR A 1 88 ? 0.424 -13.283 3.658 1.00 97.12 88 THR A CA 1
ATOM 683 C C . THR A 1 88 ? 1.009 -13.393 2.262 1.00 97.12 88 THR A C 1
ATOM 685 O O . THR A 1 88 ? 0.300 -13.300 1.262 1.00 97.12 88 THR A O 1
ATOM 688 N N . ASN A 1 89 ? 2.315 -13.666 2.176 1.00 96.25 89 ASN A N 1
ATOM 689 C CA . ASN A 1 89 ? 2.956 -13.960 0.894 1.00 96.25 89 ASN A CA 1
ATOM 690 C C . ASN A 1 89 ? 2.261 -15.112 0.153 1.00 96.25 89 ASN A C 1
ATOM 692 O O . ASN A 1 89 ? 2.160 -15.067 -1.065 1.00 96.25 89 ASN A O 1
ATOM 696 N N . GLY A 1 90 ? 1.776 -16.134 0.870 1.00 95.94 90 GLY A N 1
ATOM 697 C CA . GLY A 1 90 ? 1.089 -17.274 0.260 1.00 95.94 90 GLY A CA 1
ATOM 698 C C . GLY A 1 90 ? -0.282 -16.920 -0.316 1.00 95.94 90 GLY A C 1
ATOM 699 O O . GLY A 1 90 ? -0.659 -17.455 -1.352 1.00 95.94 90 GLY A O 1
ATOM 700 N N . GLU A 1 91 ? -1.023 -16.017 0.325 1.00 97.31 91 GLU A N 1
ATOM 701 C CA . GLU A 1 91 ? -2.296 -15.508 -0.200 1.00 97.31 91 GLU A CA 1
ATOM 702 C C . GLU A 1 91 ? -2.067 -14.586 -1.396 1.00 97.31 91 GLU A C 1
ATOM 704 O O . GLU A 1 91 ? -2.669 -14.787 -2.448 1.00 97.31 91 GLU A O 1
ATOM 709 N N . TYR A 1 92 ? -1.125 -13.649 -1.274 1.00 97.75 92 TYR A N 1
ATOM 710 C CA . TYR A 1 92 ? -0.763 -12.742 -2.360 1.00 97.75 92 TYR A CA 1
ATOM 711 C C . TYR A 1 92 ? -0.198 -13.486 -3.579 1.00 97.75 92 TYR A C 1
ATOM 713 O O . TYR A 1 92 ? -0.456 -13.105 -4.714 1.00 97.75 92 TYR A O 1
ATOM 721 N N . LEU A 1 93 ? 0.535 -14.587 -3.378 1.00 96.19 93 LEU A N 1
ATOM 722 C CA . LEU A 1 93 ? 1.030 -15.413 -4.480 1.00 96.19 93 LEU A CA 1
ATOM 723 C C . LEU A 1 93 ? -0.106 -16.041 -5.297 1.00 96.19 93 LEU A C 1
ATOM 725 O O . LEU A 1 93 ? 0.041 -16.153 -6.509 1.00 96.19 93 LEU A O 1
ATOM 729 N N . LYS A 1 94 ? -1.237 -16.395 -4.670 1.00 95.94 94 LYS A N 1
ATOM 730 C CA . LYS A 1 94 ? -2.413 -16.906 -5.393 1.00 95.94 94 LYS A CA 1
ATOM 731 C C . LYS A 1 94 ? -3.024 -15.839 -6.293 1.00 95.94 94 LYS A C 1
ATOM 733 O O . LYS A 1 94 ? -3.310 -16.138 -7.442 1.00 95.94 94 LYS A O 1
ATOM 738 N N . PHE A 1 95 ? -3.172 -14.614 -5.784 1.00 96.19 95 PHE A N 1
ATOM 739 C CA . PHE A 1 95 ? -3.573 -13.453 -6.586 1.00 96.19 95 PHE A CA 1
ATOM 740 C C . PHE A 1 95 ? -2.625 -13.259 -7.770 1.00 96.19 95 PHE A C 1
ATOM 742 O O . PHE A 1 95 ? -3.035 -13.240 -8.923 1.00 96.19 95 PHE A O 1
ATOM 749 N N . PHE A 1 96 ? -1.330 -13.207 -7.479 1.00 95.88 96 PHE A N 1
ATOM 750 C CA . PHE A 1 96 ? -0.298 -12.959 -8.472 1.00 95.88 96 PHE A CA 1
ATOM 751 C C . PHE A 1 96 ? -0.220 -14.042 -9.566 1.00 95.88 96 PHE A C 1
ATOM 753 O O . PHE A 1 96 ? 0.193 -13.774 -10.690 1.00 95.88 96 PHE A O 1
ATOM 760 N N . GLN A 1 97 ? -0.599 -15.280 -9.242 1.00 93.94 97 GLN A N 1
ATOM 761 C CA . GLN A 1 97 ? -0.622 -16.412 -10.173 1.00 93.94 97 GLN A CA 1
ATOM 762 C C . GLN A 1 97 ? -2.007 -16.679 -10.772 1.00 93.94 97 GLN A C 1
ATOM 764 O O . GLN A 1 97 ? -2.141 -17.609 -11.574 1.00 93.94 97 GLN A O 1
ATOM 769 N N . ALA A 1 98 ? -3.020 -15.891 -10.401 1.00 94.25 98 ALA A N 1
ATOM 770 C CA . ALA A 1 98 ? -4.376 -16.062 -10.885 1.00 94.25 98 ALA A CA 1
ATOM 771 C C . ALA A 1 98 ? -4.446 -15.845 -12.402 1.00 94.25 98 ALA A C 1
ATOM 773 O O . ALA A 1 98 ? -3.771 -14.985 -12.971 1.00 94.25 98 ALA A O 1
ATOM 774 N N . ARG A 1 99 ? -5.281 -16.657 -13.048 1.00 92.94 99 ARG A N 1
ATOM 775 C CA . ARG A 1 99 ? -5.562 -16.636 -14.485 1.00 92.94 99 ARG A CA 1
ATOM 776 C C . ARG A 1 99 ? -7.071 -16.571 -14.686 1.00 92.94 99 ARG A C 1
ATOM 778 O O . ARG A 1 99 ? -7.811 -17.109 -13.853 1.00 92.94 99 ARG A O 1
ATOM 785 N N . TYR A 1 100 ? -7.505 -15.974 -15.789 1.00 88.69 100 TYR A N 1
ATOM 786 C CA . TYR A 1 100 ? -8.907 -16.009 -16.200 1.00 88.69 100 TYR A CA 1
ATOM 787 C C . TYR A 1 100 ? -9.327 -17.442 -16.566 1.00 88.69 100 TYR A C 1
ATOM 789 O O . TYR A 1 100 ? -8.565 -18.180 -17.190 1.00 88.69 100 TYR A O 1
ATOM 797 N N . GLU A 1 101 ? -10.519 -17.866 -16.129 1.00 80.62 101 GLU A N 1
ATOM 798 C CA . GLU A 1 101 ? -11.066 -19.198 -16.453 1.00 80.62 101 GLU A CA 1
ATOM 799 C C . GLU A 1 101 ? -11.599 -19.273 -17.885 1.00 80.62 101 GLU A C 1
ATOM 801 O O . GLU A 1 101 ? -11.522 -20.327 -18.511 1.00 80.62 101 GLU A O 1
ATOM 806 N N . GLU A 1 102 ? -12.106 -18.150 -18.393 1.00 65.88 102 GLU A N 1
ATOM 807 C CA . GLU A 1 102 ? -12.799 -18.043 -19.680 1.00 65.88 102 GLU A CA 1
ATOM 808 C C . GLU A 1 102 ? -11.872 -17.722 -20.851 1.00 65.88 102 GLU A C 1
ATOM 810 O O . GLU A 1 102 ? -12.340 -17.476 -21.958 1.00 65.88 102 GLU A O 1
ATOM 815 N N . ALA A 1 103 ? -10.556 -17.725 -20.635 1.00 67.88 103 ALA A N 1
ATOM 816 C CA . ALA A 1 103 ? -9.613 -17.488 -21.712 1.00 67.88 103 ALA A CA 1
ATOM 817 C C . ALA A 1 103 ? -9.682 -18.681 -22.686 1.00 67.88 103 ALA A C 1
ATOM 819 O O . ALA A 1 103 ? -9.103 -19.742 -22.424 1.00 67.88 103 ALA A O 1
ATOM 820 N N . GLU A 1 104 ? -10.474 -18.515 -23.752 1.00 65.12 104 GLU A N 1
ATOM 821 C CA . GLU A 1 104 ? -10.850 -19.535 -24.735 1.00 65.12 104 GLU A CA 1
ATOM 822 C C . GLU A 1 104 ? -9.674 -20.474 -25.049 1.00 65.12 104 GLU A C 1
ATOM 824 O O . GLU A 1 104 ? -8.561 -20.019 -25.313 1.00 65.12 104 GLU A O 1
ATOM 829 N N . GLU A 1 105 ? -9.923 -21.786 -24.933 1.00 53.81 105 GLU A N 1
ATOM 830 C CA . GLU A 1 105 ? -9.019 -22.920 -25.201 1.00 53.81 105 GLU A CA 1
ATOM 831 C C . GLU A 1 105 ? -7.520 -22.579 -25.363 1.00 53.81 105 GLU A C 1
ATOM 833 O O . GLU A 1 105 ? -6.917 -22.781 -26.417 1.00 53.81 105 GLU A O 1
ATOM 838 N N . GLY A 1 106 ? -6.883 -22.106 -24.284 1.00 65.62 106 GLY A N 1
ATOM 839 C CA . GLY A 1 106 ? -5.425 -21.935 -24.221 1.00 65.62 106 GLY A CA 1
ATOM 840 C C . GLY A 1 106 ? -4.926 -20.536 -23.869 1.00 65.62 106 GLY A C 1
ATOM 841 O O . GLY A 1 106 ? -3.706 -20.344 -23.802 1.00 65.62 106 GLY A O 1
ATOM 842 N N . GLY A 1 107 ? -5.817 -19.580 -23.603 1.00 67.56 107 GLY A N 1
ATOM 843 C CA . GLY A 1 107 ? -5.421 -18.274 -23.091 1.00 67.56 107 GLY A CA 1
ATOM 844 C C . GLY A 1 107 ? -4.709 -18.398 -21.739 1.00 67.56 107 GLY A C 1
ATOM 845 O O . GLY A 1 107 ? -5.251 -18.872 -20.744 1.00 67.56 107 GLY A O 1
ATOM 846 N N . ASN A 1 108 ? -3.436 -18.012 -21.710 1.00 75.19 108 ASN A N 1
ATOM 847 C CA . ASN A 1 108 ? -2.565 -18.113 -20.539 1.00 75.19 108 ASN A CA 1
ATOM 848 C C . ASN A 1 108 ? -2.403 -16.740 -19.858 1.00 75.19 108 ASN A C 1
ATOM 850 O O . ASN A 1 108 ? -1.338 -16.453 -19.301 1.00 75.19 108 ASN A O 1
ATOM 854 N N . GLU A 1 109 ? -3.438 -15.906 -19.920 1.00 89.12 109 GLU A N 1
ATOM 855 C CA . GLU A 1 109 ? -3.408 -14.531 -19.429 1.00 89.12 109 GLU A CA 1
ATOM 856 C C . GLU A 1 109 ? -3.526 -14.499 -17.906 1.00 89.12 109 GLU A C 1
ATOM 858 O O . GLU A 1 109 ? -4.373 -15.164 -17.300 1.00 89.12 109 GLU A O 1
ATOM 863 N N . PHE A 1 110 ? -2.597 -13.782 -17.280 1.00 92.44 110 PHE A N 1
ATOM 864 C CA . PHE A 1 110 ? -2.611 -13.569 -15.845 1.00 92.44 110 PHE A CA 1
ATOM 865 C C . PHE A 1 110 ? -3.518 -12.392 -15.530 1.00 92.44 110 PHE A C 1
ATOM 867 O O . PHE A 1 110 ? -3.413 -11.349 -16.166 1.00 92.44 110 PHE A O 1
ATOM 874 N N . PHE A 1 111 ? -4.319 -12.536 -14.478 1.00 93.62 111 PHE A N 1
ATOM 875 C CA . PHE A 1 111 ? -5.150 -11.459 -13.944 1.00 93.62 111 PHE A CA 1
ATOM 876 C C . PHE A 1 111 ? -4.326 -10.191 -13.663 1.00 93.62 111 PHE A C 1
ATOM 878 O O . PHE A 1 111 ? -4.728 -9.075 -13.953 1.00 93.62 111 PHE A O 1
ATOM 885 N N . TYR A 1 112 ? -3.106 -10.378 -13.152 1.00 94.56 112 TYR A N 1
ATOM 886 C CA . TYR A 1 112 ? -2.181 -9.297 -12.815 1.00 94.56 112 TYR A CA 1
ATOM 887 C C . TYR A 1 112 ? -1.688 -8.482 -14.027 1.00 94.56 112 TYR A C 1
ATOM 889 O O . TYR A 1 112 ? -1.243 -7.345 -13.867 1.00 94.56 112 TYR A O 1
ATOM 897 N N . ASP A 1 113 ? -1.723 -9.060 -15.230 1.00 94.38 113 ASP A N 1
ATOM 898 C CA . ASP A 1 113 ? -1.298 -8.377 -16.456 1.00 94.38 113 ASP A CA 1
ATOM 899 C C . ASP A 1 113 ? -2.424 -7.579 -17.118 1.00 94.38 113 ASP A C 1
ATOM 901 O O . ASP A 1 113 ? -2.151 -6.900 -18.111 1.00 94.38 113 ASP A O 1
ATOM 905 N N . ASP A 1 114 ? -3.651 -7.666 -16.595 1.00 93.06 114 ASP A N 1
ATOM 906 C CA . ASP A 1 114 ? -4.818 -6.991 -17.148 1.00 93.06 114 ASP A CA 1
ATOM 907 C C . ASP A 1 114 ? -4.744 -5.472 -16.914 1.00 93.06 114 ASP A C 1
ATOM 909 O O . ASP A 1 114 ? -4.686 -5.029 -15.764 1.00 93.06 114 ASP A O 1
ATOM 913 N N . PRO A 1 115 ? -4.761 -4.639 -17.965 1.00 92.88 115 PRO A N 1
ATOM 914 C CA . PRO A 1 115 ? -4.757 -3.189 -17.794 1.00 92.88 115 PRO A CA 1
ATOM 915 C C . PRO A 1 115 ? -6.037 -2.646 -17.158 1.00 92.88 115 PRO A C 1
ATOM 917 O O . PRO A 1 115 ? -5.953 -1.631 -16.464 1.00 92.88 115 PRO A O 1
ATOM 920 N N . GLU A 1 116 ? -7.187 -3.308 -17.346 1.00 93.44 116 GLU A N 1
ATOM 921 C CA . GLU A 1 116 ? -8.460 -2.875 -16.752 1.00 93.44 116 GLU A CA 1
ATOM 922 C C . GLU A 1 116 ? -8.374 -2.937 -15.229 1.00 93.44 116 GLU A C 1
ATOM 924 O O . GLU A 1 116 ? -8.830 -2.016 -14.557 1.00 93.44 116 GLU A O 1
ATOM 929 N N . LEU A 1 117 ? -7.707 -3.955 -14.672 1.00 95.00 117 LEU A N 1
ATOM 930 C CA . LEU A 1 117 ? -7.441 -4.038 -13.235 1.00 95.00 117 LEU A CA 1
ATOM 931 C C . LEU A 1 117 ? -6.729 -2.776 -12.736 1.00 95.00 117 LEU A C 1
ATOM 933 O O . LEU A 1 117 ? -7.112 -2.177 -11.730 1.00 95.00 117 LEU A O 1
ATOM 937 N N . TRP A 1 118 ? -5.678 -2.354 -13.439 1.00 95.94 118 TRP A N 1
ATOM 938 C CA . TRP A 1 118 ? -4.881 -1.197 -13.038 1.00 95.94 118 TRP A CA 1
ATOM 939 C C . TRP A 1 118 ? -5.599 0.127 -13.283 1.00 95.94 118 TRP A C 1
ATOM 941 O O . TRP A 1 118 ? -5.343 1.083 -12.544 1.00 95.94 118 TRP A O 1
ATOM 951 N N . ARG A 1 119 ? -6.478 0.194 -14.290 1.00 95.31 119 ARG A N 1
ATOM 952 C CA . ARG A 1 119 ? -7.354 1.343 -14.542 1.00 95.31 119 ARG A CA 1
ATOM 953 C C . ARG A 1 119 ? -8.411 1.456 -13.447 1.00 95.31 119 ARG A C 1
ATOM 955 O O . ARG A 1 119 ? -8.504 2.507 -12.826 1.00 95.31 119 ARG A O 1
ATOM 962 N N . MET A 1 120 ? -9.096 0.363 -13.110 1.00 95.44 120 MET A N 1
ATOM 963 C CA . MET A 1 120 ? -10.083 0.305 -12.026 1.00 95.44 120 MET A CA 1
ATOM 964 C C . MET A 1 120 ? -9.472 0.728 -10.686 1.00 95.44 120 MET A C 1
ATOM 966 O O . MET A 1 120 ? -10.024 1.546 -9.952 1.00 95.44 120 MET A O 1
ATOM 970 N N . VAL A 1 121 ? -8.277 0.223 -10.377 1.00 95.50 121 VAL A N 1
ATOM 971 C CA . VAL A 1 121 ? -7.547 0.606 -9.164 1.00 95.50 121 VAL A CA 1
ATOM 972 C C . VAL A 1 121 ? -7.181 2.095 -9.151 1.00 95.50 121 VAL A C 1
ATOM 974 O O . VAL A 1 121 ? -7.172 2.710 -8.086 1.00 95.50 121 VAL A O 1
ATOM 977 N N . TRP A 1 122 ? -6.856 2.680 -10.302 1.00 95.38 122 TRP A N 1
ATOM 978 C CA . TRP A 1 122 ? -6.440 4.078 -10.420 1.00 95.38 122 TRP A CA 1
ATOM 979 C C . TRP A 1 122 ? -7.627 5.052 -10.402 1.00 95.38 122 TRP A C 1
ATOM 981 O O . TRP A 1 122 ? -7.657 5.968 -9.575 1.00 95.38 122 TRP A O 1
ATOM 991 N N . GLU A 1 123 ? -8.605 4.826 -11.277 1.00 93.44 123 GLU A N 1
ATOM 992 C CA . GLU A 1 123 ? -9.737 5.713 -11.551 1.00 93.44 123 GLU A CA 1
ATOM 993 C C . GLU A 1 123 ? -10.961 5.344 -10.710 1.00 93.44 123 GLU A C 1
ATOM 995 O O . GLU A 1 123 ? -11.419 6.157 -9.906 1.00 93.44 123 GLU A O 1
ATOM 1000 N N . ASP A 1 124 ? -11.453 4.108 -10.837 1.00 91.38 124 ASP A N 1
ATOM 1001 C CA . ASP A 1 124 ? -12.750 3.697 -10.280 1.00 91.38 124 ASP A CA 1
ATOM 1002 C C . ASP A 1 124 ? -12.723 3.660 -8.738 1.00 91.38 124 ASP A C 1
ATOM 1004 O O . ASP A 1 124 ? -13.688 4.040 -8.073 1.00 91.38 124 ASP A O 1
ATOM 1008 N N . LEU A 1 125 ? -11.580 3.299 -8.141 1.00 91.75 125 LEU A N 1
ATOM 1009 C CA . LEU A 1 125 ? -11.357 3.397 -6.690 1.00 91.75 125 LEU A CA 1
ATOM 1010 C C . LEU A 1 125 ? -10.925 4.800 -6.220 1.00 91.75 125 LEU A C 1
ATOM 1012 O O . LEU A 1 125 ? -10.719 5.012 -5.022 1.00 91.75 125 LEU A O 1
ATOM 1016 N N . ASN A 1 126 ? -10.785 5.765 -7.136 1.00 94.00 126 ASN A N 1
ATOM 1017 C CA . ASN A 1 126 ? -10.348 7.139 -6.877 1.00 94.00 126 ASN A CA 1
ATOM 1018 C C . ASN A 1 126 ? -8.999 7.230 -6.123 1.00 94.00 126 ASN A C 1
ATOM 1020 O O . ASN A 1 126 ? -8.811 8.044 -5.206 1.00 94.00 126 ASN A O 1
ATOM 1024 N N . LEU A 1 127 ? -8.034 6.383 -6.502 1.00 95.44 127 LEU A N 1
ATOM 1025 C CA . LEU A 1 127 ? -6.682 6.349 -5.919 1.00 95.44 127 LEU A CA 1
ATOM 1026 C C . LEU A 1 127 ? -5.643 7.119 -6.753 1.00 95.44 127 LEU A C 1
ATOM 1028 O O . LEU A 1 127 ? -4.471 7.192 -6.370 1.00 95.44 127 LEU A O 1
ATOM 1032 N N . GLN A 1 128 ? -6.060 7.728 -7.864 1.00 96.06 128 GLN A N 1
ATOM 1033 C CA . GLN A 1 128 ? -5.206 8.528 -8.739 1.00 96.06 128 GLN A CA 1
ATOM 1034 C C . GLN A 1 128 ? -4.479 9.656 -7.998 1.00 96.06 128 GLN A C 1
ATOM 1036 O O . GLN A 1 128 ? -5.045 10.346 -7.152 1.00 96.06 128 GLN A O 1
ATOM 1041 N N . ILE A 1 129 ? -3.212 9.883 -8.308 1.00 95.75 129 ILE A N 1
ATOM 1042 C CA . ILE A 1 129 ? -2.500 11.083 -7.858 1.00 95.75 129 ILE A CA 1
ATOM 1043 C C . ILE A 1 129 ? -2.310 12.003 -9.056 1.00 95.75 129 ILE A C 1
ATOM 1045 O O . ILE A 1 129 ? -2.095 11.531 -10.165 1.00 95.75 129 ILE A O 1
ATOM 1049 N N . THR A 1 130 ? -2.420 13.311 -8.843 1.00 94.94 130 THR A N 1
ATOM 1050 C CA . THR A 1 130 ? -2.292 14.314 -9.912 1.00 94.94 130 THR A CA 1
ATOM 1051 C C . THR A 1 130 ? -0.901 14.928 -9.923 1.00 94.94 130 THR A C 1
ATOM 1053 O O . THR A 1 130 ? -0.299 15.070 -10.987 1.00 94.94 130 THR A O 1
ATOM 1056 N N . GLN A 1 131 ? -0.374 15.246 -8.742 1.00 95.38 131 GLN A N 1
ATOM 1057 C CA . GLN A 1 131 ? 0.939 15.849 -8.554 1.00 95.38 131 GLN A CA 1
ATOM 1058 C C . GLN A 1 131 ? 1.487 15.559 -7.152 1.00 95.38 131 GLN A C 1
ATOM 1060 O O . GLN A 1 131 ? 0.712 15.386 -6.213 1.00 95.38 131 GLN A O 1
ATOM 1065 N N . VAL A 1 132 ? 2.809 15.541 -6.990 1.00 95.12 132 VAL A N 1
ATOM 1066 C CA . VAL A 1 132 ? 3.470 15.574 -5.677 1.00 95.12 132 VAL A CA 1
ATOM 1067 C C . VAL A 1 132 ? 4.673 16.504 -5.719 1.00 95.12 132 VAL A C 1
ATOM 1069 O O . VAL A 1 132 ? 5.461 16.474 -6.661 1.00 95.12 132 VAL A O 1
ATOM 1072 N N . THR A 1 133 ? 4.844 17.295 -4.665 1.00 92.75 133 THR A N 1
ATOM 1073 C CA . THR A 1 133 ? 6.052 18.093 -4.456 1.00 92.75 133 THR A CA 1
ATOM 1074 C C . THR A 1 133 ? 6.979 17.351 -3.503 1.00 92.75 133 THR A C 1
ATOM 1076 O O . THR A 1 133 ? 6.588 16.972 -2.397 1.00 92.75 133 THR A O 1
ATOM 1079 N N . MET A 1 134 ? 8.219 17.126 -3.928 1.00 90.12 134 MET A N 1
ATOM 1080 C CA . MET A 1 134 ? 9.254 16.472 -3.135 1.00 90.12 134 MET A CA 1
ATOM 1081 C C . MET A 1 134 ? 10.381 17.451 -2.820 1.00 90.12 134 MET A C 1
ATOM 1083 O O . MET A 1 134 ? 10.922 18.096 -3.713 1.00 90.12 134 MET A O 1
ATOM 1087 N N . ALA A 1 135 ? 10.784 17.512 -1.554 1.00 88.31 135 ALA A N 1
ATOM 1088 C CA . ALA A 1 135 ? 11.982 18.229 -1.140 1.00 88.31 135 ALA A CA 1
ATOM 1089 C C . ALA A 1 135 ? 13.241 17.417 -1.489 1.00 88.31 135 ALA A C 1
ATOM 1091 O O . ALA A 1 135 ? 13.356 16.238 -1.144 1.00 88.31 135 ALA A O 1
ATOM 1092 N N . VAL A 1 136 ? 14.199 18.053 -2.157 1.00 86.00 136 VAL A N 1
ATOM 1093 C CA . VAL A 1 136 ? 15.426 17.431 -2.659 1.00 86.00 136 VAL A CA 1
ATOM 1094 C C . VAL A 1 136 ? 16.626 18.216 -2.157 1.00 86.00 136 VAL A C 1
ATOM 1096 O O . VAL A 1 136 ? 16.713 19.419 -2.370 1.00 86.00 136 VAL A O 1
ATOM 1099 N N . LEU A 1 137 ? 17.573 17.543 -1.506 1.00 81.06 137 LEU A N 1
ATOM 1100 C CA . LEU A 1 137 ? 18.811 18.183 -1.070 1.00 81.06 137 LEU A CA 1
ATOM 1101 C C . LEU A 1 137 ? 19.782 18.307 -2.257 1.00 81.06 137 LEU A C 1
ATOM 1103 O O . LEU A 1 137 ? 20.234 17.295 -2.797 1.00 81.06 137 LEU A O 1
ATOM 1107 N N . ALA A 1 138 ? 20.087 19.535 -2.666 1.00 82.19 138 ALA A N 1
ATOM 1108 C CA . ALA A 1 138 ? 21.093 19.855 -3.673 1.00 82.19 138 ALA A CA 1
ATOM 1109 C C . ALA A 1 138 ? 22.526 19.687 -3.124 1.00 82.19 138 ALA A C 1
ATOM 1111 O O . ALA A 1 138 ? 22.734 19.600 -1.913 1.00 82.19 138 ALA A O 1
ATOM 1112 N N . GLU A 1 139 ? 23.536 19.660 -4.008 1.00 76.25 139 GLU A N 1
ATOM 1113 C CA . GLU A 1 139 ? 24.948 19.470 -3.612 1.00 76.25 139 GLU A CA 1
ATOM 1114 C C . GLU A 1 139 ? 25.457 20.551 -2.638 1.00 76.25 139 GLU A C 1
ATOM 1116 O O . GLU A 1 139 ? 26.302 20.264 -1.792 1.00 76.25 139 GLU A O 1
ATOM 1121 N N . GLU A 1 140 ? 24.910 21.767 -2.708 1.00 81.31 140 GLU A N 1
ATOM 1122 C CA . GLU A 1 140 ? 25.266 22.891 -1.827 1.00 81.31 140 GLU A CA 1
ATOM 1123 C C . GLU A 1 140 ? 24.532 22.860 -0.470 1.00 81.31 140 GLU A C 1
ATOM 1125 O O . GLU A 1 140 ? 24.711 23.747 0.361 1.00 81.31 140 GLU A O 1
ATOM 1130 N N . GLY A 1 141 ? 23.717 21.828 -0.216 1.00 83.44 141 GLY A N 1
ATOM 1131 C CA . GLY A 1 141 ? 22.896 21.704 0.991 1.00 83.44 141 GLY A CA 1
ATOM 1132 C C . GLY A 1 141 ? 21.587 22.498 0.945 1.00 83.44 141 GLY A C 1
ATOM 1133 O O . GLY A 1 141 ? 20.829 22.468 1.913 1.00 83.44 141 GLY A O 1
ATOM 1134 N N . GLU A 1 142 ? 21.300 23.182 -0.165 1.00 86.56 142 GLU A N 1
ATOM 1135 C CA . GLU A 1 142 ? 20.004 23.819 -0.402 1.00 86.56 142 GLU A CA 1
ATOM 1136 C C . GLU A 1 142 ? 18.915 22.764 -0.616 1.00 86.56 142 GLU A C 1
ATOM 1138 O O . GLU A 1 142 ? 19.133 21.743 -1.268 1.00 86.56 142 GLU A O 1
ATOM 1143 N N . VAL A 1 143 ? 17.728 23.010 -0.067 1.00 87.44 143 VAL A N 1
ATOM 1144 C CA . VAL A 1 143 ? 16.553 22.174 -0.317 1.00 87.44 143 VAL A CA 1
ATOM 1145 C C . VAL A 1 143 ? 15.793 22.775 -1.494 1.00 87.44 143 VAL A C 1
ATOM 1147 O O . VAL A 1 143 ? 15.293 23.891 -1.399 1.00 87.44 143 VAL A O 1
ATOM 1150 N N . VAL A 1 144 ? 15.716 22.032 -2.594 1.00 87.94 144 VAL A N 1
ATOM 1151 C CA . VAL A 1 144 ? 14.976 22.396 -3.804 1.00 87.94 144 VAL A CA 1
ATOM 1152 C C . VAL A 1 144 ? 13.689 21.585 -3.854 1.00 87.94 144 VAL A C 1
ATOM 1154 O O . VAL A 1 144 ? 13.698 20.376 -3.618 1.00 87.94 144 VAL A O 1
ATOM 1157 N N . GLU A 1 145 ? 12.579 22.238 -4.171 1.00 91.31 145 GLU A N 1
ATOM 1158 C CA . GLU A 1 145 ? 11.312 21.559 -4.428 1.00 91.31 145 GLU A CA 1
ATOM 1159 C C . GLU A 1 145 ? 11.290 21.026 -5.863 1.00 91.31 145 GLU A C 1
ATOM 1161 O O . GLU A 1 145 ? 11.598 21.736 -6.821 1.00 91.31 145 GLU A O 1
ATOM 1166 N N . HIS A 1 146 ? 10.951 19.750 -6.011 1.00 91.00 146 HIS A N 1
ATOM 1167 C CA . HIS A 1 146 ? 10.774 19.092 -7.296 1.00 91.00 146 HIS A CA 1
ATOM 1168 C C . HIS A 1 146 ? 9.333 18.614 -7.416 1.00 91.00 146 HIS A C 1
ATOM 1170 O O . HIS A 1 146 ? 8.859 17.850 -6.575 1.00 91.00 146 HIS A O 1
ATOM 1176 N N . GLU A 1 147 ? 8.657 19.061 -8.463 1.00 94.62 147 GLU A N 1
ATOM 1177 C CA . GLU A 1 147 ? 7.281 18.689 -8.753 1.00 94.62 147 GLU A CA 1
ATOM 1178 C C . GLU A 1 147 ? 7.247 17.479 -9.692 1.00 94.62 147 GLU A C 1
ATOM 1180 O O . GLU A 1 147 ? 7.856 17.478 -10.762 1.00 94.62 147 GLU A O 1
ATOM 1185 N N . GLU A 1 148 ? 6.528 16.441 -9.282 1.00 95.31 148 GLU A N 1
ATOM 1186 C CA . GLU A 1 148 ? 6.215 15.276 -10.099 1.00 95.31 148 GLU A CA 1
ATOM 1187 C C . GLU A 1 148 ? 4.741 15.334 -10.495 1.00 95.31 148 GLU A C 1
ATOM 1189 O O . GLU A 1 148 ? 3.876 15.548 -9.647 1.00 95.31 148 GLU A O 1
ATOM 1194 N N . VAL A 1 149 ? 4.447 15.119 -11.775 1.00 95.75 149 VAL A N 1
ATOM 1195 C CA . VAL A 1 149 ? 3.117 15.324 -12.356 1.00 95.75 149 VAL A CA 1
ATOM 1196 C C . VAL A 1 149 ? 2.615 14.046 -13.030 1.00 95.75 149 VAL A C 1
ATOM 1198 O O . VAL A 1 149 ? 3.329 13.416 -13.809 1.00 95.75 149 VAL A O 1
ATOM 1201 N N . TYR A 1 150 ? 1.358 13.696 -12.764 1.00 95.94 150 TYR A N 1
ATOM 1202 C CA . TYR A 1 150 ? 0.748 12.405 -13.094 1.00 95.94 150 TYR A CA 1
ATOM 1203 C C . TYR A 1 150 ? -0.593 12.515 -13.835 1.00 95.94 150 TYR A C 1
ATOM 1205 O O . TYR A 1 150 ? -1.209 11.492 -14.104 1.00 95.94 150 TYR A O 1
ATOM 1213 N N . HIS A 1 151 ? -1.048 13.718 -14.209 1.00 91.38 151 HIS A N 1
ATOM 1214 C CA . HIS A 1 151 ? -2.354 13.915 -14.868 1.00 91.38 151 HIS A CA 1
ATOM 1215 C C . HIS A 1 151 ? -2.528 13.158 -16.198 1.00 91.38 151 HIS A C 1
ATOM 1217 O O . HIS A 1 151 ? -3.655 12.957 -16.629 1.00 91.38 151 HIS A O 1
ATOM 1223 N N . ASN A 1 152 ? -1.430 12.745 -16.840 1.00 90.38 152 ASN A N 1
ATOM 1224 C CA . ASN A 1 152 ? -1.452 11.962 -18.082 1.00 90.38 152 ASN A CA 1
ATOM 1225 C C . ASN A 1 152 ? -1.331 10.449 -17.854 1.00 90.38 152 ASN A C 1
ATOM 1227 O O . ASN A 1 152 ? -1.250 9.703 -18.826 1.00 90.38 152 ASN A O 1
ATOM 1231 N N . ALA A 1 153 ? -1.236 9.991 -16.604 1.00 93.12 153 ALA A N 1
ATOM 1232 C CA . ALA A 1 153 ? -1.152 8.568 -16.323 1.00 93.12 153 ALA A CA 1
ATOM 1233 C C . ALA A 1 153 ? -2.516 7.912 -16.557 1.00 93.12 153 ALA A C 1
ATOM 1235 O O . ALA A 1 153 ? -3.489 8.250 -15.887 1.00 93.12 153 ALA A O 1
ATOM 1236 N N . VAL A 1 154 ? -2.558 6.956 -17.485 1.00 92.31 154 VAL A N 1
ATOM 1237 C CA . VAL A 1 154 ? -3.800 6.257 -17.869 1.00 92.31 154 VAL A CA 1
ATOM 1238 C C . VAL A 1 154 ? -4.219 5.217 -16.827 1.00 92.31 154 VAL A C 1
ATOM 1240 O O . VAL A 1 154 ? -5.395 4.913 -16.670 1.00 92.31 154 VAL A O 1
ATOM 1243 N N . ASN A 1 155 ? -3.261 4.657 -16.089 1.00 94.69 155 ASN A N 1
ATOM 1244 C CA . ASN A 1 155 ? -3.533 3.731 -14.996 1.00 94.69 155 ASN A CA 1
ATOM 1245 C C . ASN A 1 155 ? -2.406 3.731 -13.953 1.00 94.69 155 ASN A C 1
ATOM 1247 O O . ASN A 1 155 ? -1.388 4.421 -14.090 1.00 94.69 155 ASN A O 1
ATOM 1251 N N . ALA A 1 156 ? -2.563 2.909 -12.913 1.00 95.75 156 ALA A N 1
ATOM 1252 C CA . ALA A 1 156 ? -1.610 2.834 -11.810 1.00 95.75 156 ALA A CA 1
ATOM 1253 C C . ALA A 1 156 ? -0.201 2.370 -12.233 1.00 95.75 156 ALA A C 1
ATOM 1255 O O . ALA A 1 156 ? 0.788 2.829 -11.654 1.00 95.75 156 ALA A O 1
ATOM 1256 N N . LEU A 1 157 ? -0.075 1.497 -13.243 1.00 95.56 157 LEU A N 1
ATOM 1257 C CA . LEU A 1 157 ? 1.234 1.065 -13.745 1.00 95.56 157 LEU A CA 1
ATOM 1258 C C . LEU A 1 157 ? 1.945 2.184 -14.506 1.00 95.56 157 LEU A C 1
ATOM 1260 O O . LEU A 1 157 ? 3.150 2.369 -14.326 1.00 95.56 157 LEU A O 1
ATOM 1264 N N . ASP A 1 158 ? 1.227 2.958 -15.319 1.00 94.88 158 ASP A N 1
ATOM 1265 C CA . ASP A 1 158 ? 1.829 4.091 -16.022 1.00 94.88 158 ASP A CA 1
ATOM 1266 C C . ASP A 1 158 ? 2.238 5.214 -15.058 1.00 94.88 158 ASP A C 1
ATOM 1268 O O . ASP A 1 158 ? 3.337 5.771 -15.166 1.00 94.88 158 ASP A O 1
ATOM 1272 N N . ALA A 1 159 ? 1.421 5.486 -14.036 1.00 96.12 159 ALA A N 1
ATOM 1273 C CA . ALA A 1 159 ? 1.795 6.395 -12.956 1.00 96.12 159 ALA A CA 1
ATOM 1274 C C . ALA A 1 159 ? 3.068 5.916 -12.243 1.00 96.12 159 ALA A C 1
ATOM 1276 O O . ALA A 1 159 ? 3.998 6.692 -12.006 1.00 96.12 159 ALA A O 1
ATOM 1277 N N . TYR A 1 160 ? 3.158 4.616 -11.959 1.00 96.88 160 TYR A N 1
ATOM 1278 C CA . TYR A 1 160 ? 4.334 4.016 -11.341 1.00 96.88 160 TYR A CA 1
ATOM 1279 C C . TYR A 1 160 ? 5.590 4.170 -12.208 1.00 96.88 160 TYR A C 1
ATOM 1281 O O . TYR A 1 160 ? 6.624 4.627 -11.715 1.00 96.88 160 TYR A O 1
ATOM 1289 N N . LEU A 1 161 ? 5.505 3.868 -13.506 1.00 96.12 161 LEU A N 1
ATOM 1290 C CA . LEU A 1 161 ? 6.607 4.067 -14.452 1.00 96.12 161 LEU A CA 1
ATOM 1291 C C . LEU A 1 161 ? 7.034 5.533 -14.538 1.00 96.12 161 LEU A C 1
ATOM 1293 O O . LEU A 1 161 ? 8.230 5.826 -14.494 1.00 96.12 161 LEU A O 1
ATOM 1297 N N . THR A 1 162 ? 6.069 6.449 -14.611 1.00 95.75 162 THR A N 1
ATOM 1298 C CA . THR A 1 162 ? 6.316 7.897 -14.605 1.00 95.75 162 THR A CA 1
ATOM 1299 C C . THR A 1 162 ? 7.098 8.301 -13.360 1.00 95.75 162 THR A C 1
ATOM 1301 O O . THR A 1 162 ? 8.121 8.979 -13.457 1.00 95.75 162 THR A O 1
ATOM 1304 N N . SER A 1 163 ? 6.691 7.790 -12.200 1.00 96.75 163 SER A N 1
ATOM 1305 C CA . SER A 1 163 ? 7.354 8.069 -10.931 1.00 96.75 163 SER A CA 1
ATOM 1306 C C . SER A 1 163 ? 8.780 7.520 -10.864 1.00 96.75 163 SER A C 1
ATOM 1308 O O . SER A 1 163 ? 9.679 8.172 -10.332 1.00 96.75 163 SER A O 1
ATOM 1310 N N . LEU A 1 164 ? 9.026 6.329 -11.421 1.00 96.81 164 LEU A N 1
ATOM 1311 C CA . LEU A 1 164 ? 10.381 5.782 -11.519 1.00 96.81 164 LEU A CA 1
ATOM 1312 C C . LEU A 1 164 ? 11.265 6.626 -12.433 1.00 96.81 164 LEU A C 1
ATOM 1314 O O . LEU A 1 164 ? 12.432 6.848 -12.104 1.00 96.81 164 LEU A O 1
ATOM 1318 N N . ARG A 1 165 ? 10.723 7.093 -13.564 1.00 96.12 165 ARG A N 1
ATOM 1319 C CA . ARG A 1 165 ? 11.443 7.973 -14.487 1.00 96.12 165 ARG A CA 1
ATOM 1320 C C . ARG A 1 165 ? 11.843 9.267 -13.787 1.00 96.12 165 ARG A C 1
ATOM 1322 O O . ARG A 1 165 ? 13.025 9.591 -13.797 1.00 96.12 165 ARG A O 1
ATOM 1329 N N . MET A 1 166 ? 10.892 9.939 -13.136 1.00 94.94 166 MET A N 1
ATOM 1330 C CA . MET A 1 166 ? 11.117 11.206 -12.429 1.00 94.94 166 MET A CA 1
ATOM 1331 C C . MET A 1 166 ? 12.131 11.060 -11.286 1.00 94.94 166 MET A C 1
ATOM 1333 O O . MET A 1 166 ? 13.033 11.885 -11.146 1.00 94.94 166 MET A O 1
ATOM 1337 N N . GLU A 1 167 ? 12.078 9.963 -10.520 1.00 95.00 167 GLU A N 1
ATOM 1338 C CA . GLU A 1 167 ? 13.086 9.685 -9.489 1.00 95.00 167 GLU A CA 1
ATOM 1339 C C . GLU A 1 167 ? 14.491 9.498 -10.087 1.00 95.00 167 GLU A C 1
ATOM 1341 O O . GLU A 1 167 ? 15.470 10.021 -9.547 1.00 95.00 167 GLU A O 1
ATOM 1346 N N . MET A 1 168 ? 14.609 8.777 -11.208 1.00 95.31 168 MET A N 1
ATOM 1347 C CA . MET A 1 168 ? 15.890 8.610 -11.902 1.00 95.31 168 MET A CA 1
ATOM 1348 C C . MET A 1 168 ? 16.389 9.926 -12.507 1.00 95.31 168 MET A C 1
ATOM 1350 O O . MET A 1 168 ? 17.573 10.225 -12.378 1.00 95.31 168 MET A O 1
ATOM 1354 N N . GLU A 1 169 ? 15.510 10.712 -13.130 1.00 92.38 169 GLU A N 1
ATOM 1355 C CA . GLU A 1 169 ? 15.781 12.066 -13.628 1.00 92.38 169 GLU A CA 1
ATOM 1356 C C . GLU A 1 169 ? 16.361 12.930 -12.514 1.00 92.38 169 GLU A C 1
ATOM 1358 O O . GLU A 1 169 ? 17.493 13.398 -12.630 1.00 92.38 169 GLU A O 1
ATOM 1363 N N . ARG A 1 170 ? 15.648 13.048 -11.389 1.00 90.94 170 ARG A N 1
ATOM 1364 C CA . ARG A 1 170 ? 16.091 13.805 -10.218 1.00 90.94 170 ARG A CA 1
ATOM 1365 C C . ARG A 1 170 ? 17.483 13.373 -9.763 1.00 90.94 170 ARG A C 1
ATOM 1367 O O . ARG A 1 170 ? 18.379 14.203 -9.648 1.00 90.94 170 ARG A O 1
ATOM 1374 N N . LEU A 1 171 ? 17.699 12.078 -9.532 1.00 90.31 171 LEU A N 1
ATOM 1375 C CA . LEU A 1 171 ? 18.984 11.581 -9.029 1.00 90.31 171 LEU A CA 1
ATOM 1376 C C . LEU A 1 171 ? 20.132 11.800 -10.021 1.00 90.31 171 LEU A C 1
ATOM 1378 O O . LEU A 1 171 ? 21.251 12.104 -9.612 1.00 90.31 171 LEU A O 1
ATOM 1382 N N . LEU A 1 172 ? 19.881 11.641 -11.320 1.00 87.00 172 LEU A N 1
ATOM 1383 C CA . LEU A 1 172 ? 20.912 11.775 -12.348 1.00 87.00 172 LEU A CA 1
ATOM 1384 C C . LEU A 1 172 ? 21.211 13.241 -12.706 1.00 87.00 172 LEU A C 1
ATOM 1386 O O . LEU A 1 172 ? 22.359 13.536 -13.053 1.00 87.00 172 LEU A O 1
ATOM 1390 N N . LEU A 1 173 ? 20.225 14.140 -12.596 1.00 76.94 173 LEU A N 1
ATOM 1391 C CA . LEU A 1 173 ? 20.350 15.571 -12.900 1.00 76.94 173 LEU A CA 1
ATOM 1392 C C . LEU A 1 173 ? 21.057 16.360 -11.793 1.00 76.94 173 LEU A C 1
ATOM 1394 O O . LEU A 1 173 ? 21.837 17.260 -12.117 1.00 76.94 173 LEU A O 1
ATOM 1398 N N . LEU A 1 174 ? 20.871 15.991 -10.518 1.00 70.31 174 LEU A N 1
ATOM 1399 C CA . LEU A 1 174 ? 21.532 16.646 -9.374 1.00 70.31 174 LEU A CA 1
ATOM 1400 C C . LEU A 1 174 ? 23.065 16.692 -9.504 1.00 70.31 174 LEU A C 1
ATOM 1402 O O . LEU A 1 174 ? 23.695 17.607 -8.989 1.00 70.31 174 LEU A O 1
ATOM 1406 N N . GLN A 1 175 ? 23.670 15.766 -10.253 1.00 66.19 175 GLN A N 1
ATOM 1407 C CA . GLN A 1 175 ? 25.118 15.730 -10.485 1.00 66.19 175 GLN A CA 1
ATOM 1408 C C . GLN A 1 175 ? 25.662 16.804 -11.431 1.00 66.19 175 GLN A C 1
ATOM 1410 O O . GLN A 1 175 ? 26.877 16.958 -11.547 1.00 66.19 175 GLN A O 1
ATOM 1415 N N . THR A 1 176 ? 24.808 17.451 -12.221 1.00 61.44 176 THR A N 1
ATOM 1416 C CA . THR A 1 176 ? 25.293 18.334 -13.290 1.00 61.44 176 THR A CA 1
ATOM 1417 C C . THR A 1 176 ? 25.553 19.760 -12.806 1.00 61.44 176 THR A C 1
ATOM 1419 O O . THR A 1 176 ? 26.135 20.545 -13.552 1.00 61.44 176 THR A O 1
ATOM 1422 N N . GLY A 1 177 ? 25.132 20.110 -11.582 1.00 55.12 177 GLY A N 1
ATOM 1423 C CA . GLY A 1 177 ? 25.140 21.496 -11.098 1.00 55.12 177 GLY A CA 1
ATOM 1424 C C . GLY A 1 177 ? 24.278 22.440 -11.953 1.00 55.12 177 GLY A C 1
ATOM 1425 O O . GLY A 1 177 ? 24.383 23.653 -11.827 1.00 55.12 177 GLY A O 1
ATOM 1426 N N . VAL A 1 178 ? 23.446 21.901 -12.858 1.00 51.72 178 VAL A N 1
ATOM 1427 C CA . VAL A 1 178 ? 22.667 22.683 -13.835 1.00 51.72 178 VAL A CA 1
ATOM 1428 C C . VAL A 1 178 ? 21.391 23.260 -13.217 1.00 51.72 178 VAL A C 1
ATOM 1430 O O . VAL A 1 178 ? 20.841 24.216 -13.754 1.00 51.72 178 VAL A O 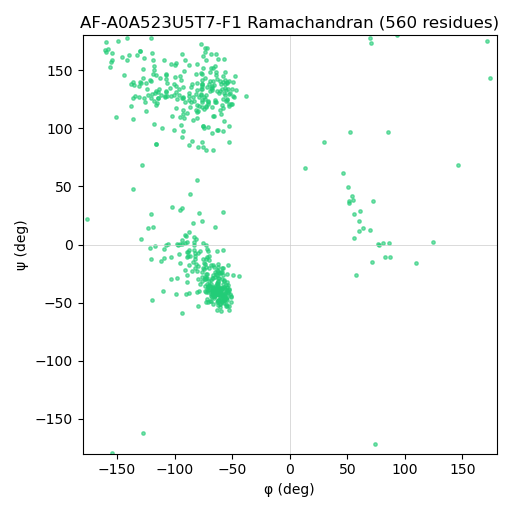1
ATOM 1433 N N . TYR A 1 179 ? 20.941 22.755 -12.063 1.00 46.00 179 TYR A N 1
ATOM 1434 C CA . TYR A 1 179 ? 19.702 23.235 -11.442 1.00 46.00 179 TYR A CA 1
ATOM 1435 C C . TYR A 1 179 ? 19.794 24.657 -10.860 1.00 46.00 179 TYR A C 1
ATOM 1437 O O . TYR A 1 179 ? 18.757 25.251 -10.590 1.00 46.00 179 TYR A O 1
ATOM 1445 N N . THR A 1 180 ? 20.992 25.237 -10.709 1.00 42.62 180 THR A N 1
ATOM 1446 C CA . THR A 1 180 ? 21.157 26.564 -10.089 1.00 42.62 180 THR A CA 1
ATOM 1447 C C . THR A 1 180 ? 21.483 27.708 -11.046 1.00 42.62 180 THR A C 1
ATOM 1449 O O . THR A 1 180 ? 21.584 28.841 -10.583 1.00 42.62 180 THR A O 1
ATOM 1452 N N . ARG A 1 181 ? 21.594 27.510 -12.370 1.00 41.66 181 ARG A N 1
ATOM 1453 C CA . ARG A 1 181 ? 21.845 28.640 -13.290 1.00 41.66 181 ARG A CA 1
ATOM 1454 C C . ARG A 1 181 ? 21.272 28.439 -14.691 1.00 41.66 181 ARG A C 1
ATOM 1456 O O . ARG A 1 181 ? 21.844 27.727 -15.517 1.00 41.66 181 ARG A O 1
ATOM 1463 N N . GLU A 1 182 ? 20.231 29.209 -15.013 1.00 43.91 182 GLU A N 1
ATOM 1464 C CA . GLU A 1 182 ? 20.057 29.700 -16.380 1.00 43.91 182 GLU A CA 1
ATOM 1465 C C . GLU A 1 182 ? 21.382 30.353 -16.811 1.00 43.91 182 GLU A C 1
ATOM 1467 O O . GLU A 1 182 ? 21.875 31.282 -16.173 1.00 43.91 182 GLU A O 1
ATOM 1472 N N . SER A 1 183 ? 21.979 29.847 -17.887 1.00 45.69 183 SER A N 1
ATOM 1473 C CA . SER A 1 183 ? 23.301 30.209 -18.422 1.00 45.69 183 SER A CA 1
ATOM 1474 C C . SER A 1 183 ? 24.508 29.481 -17.801 1.00 45.69 183 SER A C 1
ATOM 1476 O O . SER A 1 183 ? 25.127 29.875 -16.817 1.00 45.69 183 SER A O 1
ATOM 1478 N N . SER A 1 184 ? 24.955 28.423 -18.475 1.00 43.66 184 SER A N 1
ATOM 1479 C CA . SER A 1 184 ? 26.239 28.418 -19.196 1.00 43.66 184 SER A CA 1
ATOM 1480 C C . SER A 1 184 ? 26.542 27.018 -19.736 1.00 43.66 184 SER A C 1
ATOM 1482 O O . SER A 1 184 ? 26.217 25.997 -19.139 1.00 43.66 184 SER A O 1
ATOM 1484 N N . LYS A 1 185 ? 27.135 26.977 -20.931 1.00 50.38 185 LYS A N 1
ATOM 1485 C CA . LYS A 1 185 ? 27.500 25.762 -21.667 1.00 50.38 185 LYS A CA 1
ATOM 1486 C C . LYS A 1 185 ? 28.528 24.951 -20.864 1.00 50.38 185 LYS A C 1
ATOM 1488 O O . LYS A 1 185 ? 29.713 25.268 -20.926 1.00 50.38 185 LYS A O 1
ATOM 1493 N N . SER A 1 186 ? 28.101 23.922 -20.133 1.00 42.53 186 SER A N 1
ATOM 1494 C CA . SER A 1 186 ? 29.012 23.011 -19.432 1.00 42.53 186 SER A CA 1
ATOM 1495 C C . SER A 1 186 ? 29.233 21.725 -20.243 1.00 42.53 186 SER A C 1
ATOM 1497 O O . SER A 1 186 ? 28.309 21.113 -20.781 1.00 42.53 186 SER A O 1
ATOM 1499 N N . THR A 1 187 ? 30.502 21.350 -20.398 1.00 45.84 187 THR A N 1
ATOM 1500 C CA . THR A 1 187 ? 30.975 20.162 -21.118 1.00 45.84 187 THR A CA 1
ATOM 1501 C C . THR A 1 187 ? 30.997 18.959 -20.174 1.00 45.84 187 THR A C 1
ATOM 1503 O O . THR A 1 187 ? 32.015 18.676 -19.542 1.00 45.84 187 THR A O 1
ATOM 1506 N N . GLY A 1 188 ? 29.862 18.270 -20.042 1.00 40.72 188 GLY A N 1
ATOM 1507 C CA . GLY A 1 188 ? 29.743 17.046 -19.242 1.00 40.72 188 GLY A CA 1
ATOM 1508 C C . GLY A 1 188 ? 30.496 15.848 -19.839 1.00 40.72 188 GLY A C 1
ATOM 1509 O O . GLY A 1 188 ? 30.629 15.712 -21.054 1.00 40.72 188 GLY A O 1
ATOM 1510 N N . THR A 1 189 ? 30.997 14.963 -18.975 1.00 41.75 189 THR A N 1
ATOM 1511 C CA . THR A 1 189 ? 31.779 13.767 -19.329 1.00 41.75 189 THR A CA 1
ATOM 1512 C C . THR A 1 189 ? 30.921 12.727 -20.070 1.00 41.75 189 THR A C 1
ATOM 1514 O O . THR A 1 189 ? 29.948 12.206 -19.523 1.00 41.75 189 THR A O 1
ATOM 1517 N N . GLN A 1 190 ? 31.287 12.411 -21.317 1.00 40.38 190 GLN A N 1
ATOM 1518 C CA . GLN A 1 190 ? 30.501 11.590 -22.248 1.00 40.38 190 GLN A CA 1
ATOM 1519 C C . GLN A 1 190 ? 30.892 10.101 -22.221 1.00 40.38 190 GLN A C 1
ATOM 1521 O O . GLN A 1 190 ? 32.067 9.743 -22.134 1.00 40.38 190 GLN A O 1
ATOM 1526 N N . ALA A 1 191 ? 29.894 9.217 -22.325 1.00 46.41 191 ALA A N 1
ATOM 1527 C CA . ALA A 1 191 ? 30.070 7.768 -22.446 1.00 46.41 191 ALA A CA 1
ATOM 1528 C C . ALA A 1 191 ? 29.762 7.285 -23.875 1.00 46.41 191 ALA A C 1
ATOM 1530 O O . ALA A 1 191 ? 28.781 7.701 -24.493 1.00 46.41 191 ALA A O 1
ATOM 1531 N N . ILE A 1 192 ? 30.592 6.365 -24.370 1.00 39.69 192 ILE A N 1
ATOM 1532 C CA . ILE A 1 192 ? 30.716 5.994 -25.787 1.00 39.69 192 ILE A CA 1
ATOM 1533 C C . ILE A 1 192 ? 29.817 4.799 -26.130 1.00 39.69 192 ILE A C 1
ATOM 1535 O O . ILE A 1 192 ? 29.933 3.754 -25.495 1.00 39.69 192 ILE A O 1
ATOM 1539 N N . GLY A 1 193 ? 28.961 4.929 -27.150 1.00 43.94 193 GLY A N 1
ATOM 1540 C CA . GLY A 1 193 ? 28.223 3.820 -27.775 1.00 43.94 193 GLY A CA 1
ATOM 1541 C C . GLY A 1 193 ? 28.569 3.663 -29.263 1.00 43.94 193 GLY A C 1
ATOM 1542 O O . GLY A 1 193 ? 29.052 4.607 -29.892 1.00 43.94 193 GLY A O 1
ATOM 1543 N N . PHE A 1 194 ? 28.330 2.477 -29.829 1.00 42.84 194 PHE A N 1
ATOM 1544 C CA . PHE A 1 194 ? 28.575 2.165 -31.244 1.00 42.84 194 PHE A CA 1
ATOM 1545 C C . PHE A 1 194 ? 27.261 1.769 -31.926 1.00 42.84 194 PHE A C 1
ATOM 1547 O O . PHE A 1 194 ? 26.574 0.891 -31.421 1.00 42.84 194 PHE A O 1
ATOM 1554 N N . LEU A 1 195 ? 26.949 2.384 -33.071 1.00 42.34 195 LEU A N 1
ATOM 1555 C CA . LEU A 1 195 ? 25.796 2.052 -33.917 1.00 42.34 195 LEU A CA 1
ATOM 1556 C C . LEU A 1 195 ? 26.337 1.530 -35.254 1.00 42.34 195 LEU A C 1
ATOM 1558 O O . LEU A 1 195 ? 27.136 2.213 -35.911 1.00 42.34 195 LEU A O 1
ATOM 1562 N N . LYS A 1 196 ? 25.985 0.300 -35.639 1.00 40.72 196 LYS A N 1
ATOM 1563 C CA . LYS A 1 196 ? 26.595 -0.380 -36.796 1.00 40.72 196 LYS A CA 1
ATOM 1564 C C . LYS A 1 196 ? 25.547 -0.623 -37.878 1.00 40.72 196 LYS A C 1
ATOM 1566 O O . LYS A 1 196 ? 24.974 -1.699 -37.975 1.00 40.72 196 LYS A O 1
ATOM 1571 N N . ARG A 1 197 ? 25.337 0.372 -38.744 1.00 52.34 197 ARG A N 1
ATOM 1572 C CA . ARG A 1 197 ? 24.471 0.212 -39.923 1.00 52.34 197 ARG A CA 1
ATOM 1573 C C . ARG A 1 197 ? 25.197 -0.576 -41.029 1.00 52.34 197 ARG A C 1
ATOM 1575 O O . ARG A 1 197 ? 26.347 -0.238 -41.334 1.00 52.34 197 ARG A O 1
ATOM 1582 N N . PRO A 1 198 ? 24.563 -1.580 -41.666 1.00 43.28 198 PRO A N 1
ATOM 1583 C CA . PRO A 1 198 ? 25.158 -2.297 -42.794 1.00 43.28 198 PRO A CA 1
ATOM 1584 C C . PRO A 1 198 ? 25.573 -1.316 -43.902 1.00 43.28 198 PRO A C 1
ATOM 1586 O O . PRO A 1 198 ? 24.764 -0.521 -44.375 1.00 43.28 198 PRO A O 1
ATOM 1589 N N . GLY A 1 199 ? 26.852 -1.331 -44.289 1.00 67.19 199 GLY A N 1
ATOM 1590 C CA . GLY A 1 199 ? 27.384 -0.509 -45.386 1.00 67.19 199 GLY A CA 1
ATOM 1591 C C . GLY A 1 199 ? 27.831 0.920 -45.036 1.00 67.19 199 GLY A C 1
ATOM 1592 O O . GLY A 1 199 ? 28.311 1.621 -45.925 1.00 67.19 199 GLY A O 1
ATOM 1593 N N . LYS A 1 200 ? 27.748 1.370 -43.773 1.00 55.62 200 LYS A N 1
ATOM 1594 C CA . LYS A 1 200 ? 28.282 2.680 -43.341 1.00 55.62 200 LYS A CA 1
ATOM 1595 C C . LYS A 1 200 ? 29.371 2.519 -42.276 1.00 55.62 200 LYS A C 1
ATOM 1597 O O . LYS A 1 200 ? 29.327 1.602 -41.460 1.00 55.62 200 LYS A O 1
ATOM 1602 N N . LYS A 1 201 ? 30.370 3.416 -42.284 1.00 57.97 201 LYS A N 1
ATOM 1603 C CA . LYS A 1 201 ? 31.377 3.508 -41.208 1.00 57.97 201 LYS A CA 1
ATOM 1604 C C . LYS A 1 201 ? 30.647 3.650 -39.871 1.00 57.97 201 LYS A C 1
ATOM 1606 O O . LYS A 1 201 ? 29.739 4.472 -39.781 1.00 57.97 201 LYS A O 1
ATOM 1611 N N . THR A 1 202 ? 31.058 2.882 -38.861 1.00 50.28 202 THR A N 1
ATOM 1612 C CA . THR A 1 202 ? 30.548 2.985 -37.487 1.00 50.28 202 THR A CA 1
ATOM 1613 C C . THR A 1 202 ? 30.671 4.435 -37.018 1.00 50.28 202 THR A C 1
ATOM 1615 O O . THR A 1 202 ? 31.770 4.898 -36.711 1.00 50.28 202 THR A O 1
ATOM 1618 N N . GLN A 1 203 ? 29.562 5.175 -37.022 1.00 52.56 203 GLN A N 1
ATOM 1619 C CA . GLN A 1 203 ? 29.515 6.519 -36.462 1.00 52.56 203 GLN A CA 1
ATOM 1620 C C . GLN A 1 203 ? 29.281 6.390 -34.962 1.00 52.56 203 GLN A C 1
ATOM 1622 O O . GLN A 1 203 ? 28.377 5.696 -34.498 1.00 52.56 203 GLN A O 1
ATOM 1627 N N . ARG A 1 204 ? 30.160 7.036 -34.204 1.00 48.00 204 ARG A N 1
ATOM 1628 C CA . ARG A 1 204 ? 30.091 7.115 -32.753 1.00 48.00 204 ARG A CA 1
ATOM 1629 C C . ARG A 1 204 ? 29.082 8.202 -32.400 1.00 48.00 204 ARG A C 1
ATOM 1631 O O . ARG A 1 204 ? 29.357 9.376 -32.625 1.00 48.00 204 ARG A O 1
ATOM 1638 N N . PHE A 1 205 ? 27.928 7.803 -31.879 1.00 56.84 205 PHE A N 1
ATOM 1639 C CA . PHE A 1 205 ? 26.936 8.727 -31.341 1.00 56.84 205 PHE A CA 1
ATOM 1640 C C . PHE A 1 205 ? 27.003 8.690 -29.816 1.00 56.84 205 PHE A C 1
ATOM 1642 O O . PHE A 1 205 ? 26.964 7.622 -29.201 1.00 56.84 205 PHE A O 1
ATOM 1649 N N . GLU A 1 206 ? 27.133 9.863 -29.206 1.00 61.75 206 GLU A N 1
ATOM 1650 C CA . GLU A 1 206 ? 27.163 10.018 -27.757 1.00 61.75 206 GLU A CA 1
ATOM 1651 C C . GLU A 1 206 ? 25.796 10.516 -27.300 1.00 61.75 206 GLU A C 1
ATOM 1653 O O . GLU A 1 206 ? 25.379 11.631 -27.605 1.00 61.75 206 GLU A O 1
ATOM 1658 N N . PHE A 1 207 ? 25.066 9.642 -26.611 1.00 73.62 207 PHE A N 1
ATOM 1659 C CA . PHE A 1 207 ? 23.786 9.988 -26.008 1.00 73.62 207 PHE A CA 1
ATOM 1660 C C . PHE A 1 207 ? 24.026 10.561 -24.613 1.00 73.62 207 PHE A C 1
ATOM 1662 O O . PHE A 1 207 ? 24.742 9.944 -23.812 1.00 73.62 207 PHE A O 1
ATOM 1669 N N . THR A 1 208 ? 23.412 11.712 -24.328 1.00 85.00 208 THR A N 1
ATOM 1670 C CA . THR A 1 208 ? 23.369 12.287 -22.976 1.00 85.00 208 THR A CA 1
ATOM 1671 C C . THR A 1 208 ? 22.591 11.365 -22.031 1.00 85.00 208 THR A C 1
ATOM 1673 O O . THR A 1 208 ? 21.881 10.459 -22.479 1.00 85.00 208 THR A O 1
ATOM 1676 N N . ARG A 1 209 ? 22.733 11.555 -20.715 1.00 85.88 209 ARG A N 1
ATOM 1677 C CA . ARG A 1 209 ? 22.049 10.719 -19.712 1.00 85.88 209 ARG A CA 1
ATOM 1678 C C . ARG A 1 209 ? 20.532 10.817 -19.847 1.00 85.88 209 ARG A C 1
ATOM 1680 O O . ARG A 1 209 ? 19.854 9.797 -19.819 1.00 85.88 209 ARG A O 1
ATOM 1687 N N . GLU A 1 210 ? 20.043 12.026 -20.075 1.00 86.62 210 GLU A N 1
ATOM 1688 C CA . GLU A 1 210 ? 18.634 12.371 -20.256 1.00 86.62 210 GLU A CA 1
ATOM 1689 C C . GLU A 1 210 ? 18.085 11.652 -21.485 1.00 86.62 210 GLU A C 1
ATOM 1691 O O . GLU A 1 210 ? 17.081 10.952 -21.404 1.00 86.62 210 GLU A O 1
ATOM 1696 N N . LYS A 1 211 ? 18.816 11.709 -22.608 1.00 86.69 211 LYS A N 1
ATOM 1697 C CA . LYS A 1 211 ? 18.410 11.014 -23.831 1.00 86.69 211 LYS A CA 1
ATOM 1698 C C . LYS A 1 211 ? 18.407 9.493 -23.661 1.00 86.69 211 LYS A C 1
ATOM 1700 O O . LYS A 1 211 ? 17.539 8.840 -24.227 1.00 86.69 211 LYS A O 1
ATOM 1705 N N . ARG A 1 212 ? 19.342 8.924 -22.881 1.00 90.00 212 ARG A N 1
ATOM 1706 C CA . ARG A 1 212 ? 19.359 7.484 -22.541 1.00 90.00 212 ARG A CA 1
ATOM 1707 C C . ARG A 1 212 ? 18.171 7.074 -21.678 1.00 90.00 212 ARG A C 1
ATOM 1709 O O . ARG A 1 212 ? 17.609 6.006 -21.896 1.00 90.00 212 ARG A O 1
ATOM 1716 N N . LEU A 1 213 ? 17.809 7.900 -20.705 1.00 91.88 213 LEU A N 1
ATOM 1717 C CA . LEU A 1 213 ? 16.670 7.633 -19.839 1.00 91.88 213 LEU A CA 1
ATOM 1718 C C . LEU A 1 213 ? 15.354 7.735 -20.617 1.00 91.88 213 LEU A C 1
ATOM 1720 O O . LEU A 1 213 ? 14.556 6.803 -20.570 1.00 91.88 213 LEU A O 1
ATOM 1724 N N . ALA A 1 214 ? 15.170 8.811 -21.388 1.00 90.31 214 ALA A N 1
ATOM 1725 C CA . ALA A 1 214 ? 13.973 9.040 -22.193 1.00 90.31 214 ALA A CA 1
ATOM 1726 C C . ALA A 1 214 ? 13.718 7.890 -23.180 1.00 90.31 214 ALA A C 1
ATOM 1728 O O . ALA A 1 214 ? 12.620 7.330 -23.202 1.00 90.31 214 ALA A O 1
ATOM 1729 N N . ARG A 1 215 ? 14.746 7.460 -23.927 1.00 89.81 215 ARG A N 1
ATOM 1730 C CA . ARG A 1 215 ? 14.617 6.319 -24.848 1.00 89.81 215 ARG A CA 1
ATOM 1731 C C . ARG A 1 215 ? 14.304 5.005 -24.149 1.00 89.81 215 ARG A C 1
ATOM 1733 O O . ARG A 1 215 ? 13.491 4.227 -24.635 1.00 89.81 215 ARG A O 1
ATOM 1740 N N . LEU A 1 216 ? 14.933 4.758 -22.996 1.00 93.62 216 LEU A N 1
ATOM 1741 C CA . LEU A 1 216 ? 14.715 3.525 -22.252 1.00 93.62 216 LEU A CA 1
ATOM 1742 C C . LEU A 1 216 ? 13.280 3.467 -21.727 1.00 93.62 216 LEU A C 1
ATOM 1744 O O . LEU A 1 216 ? 12.641 2.431 -21.850 1.00 93.62 216 LEU A O 1
ATOM 1748 N N . PHE A 1 217 ? 12.764 4.563 -21.169 1.00 93.62 217 PHE A N 1
ATOM 1749 C CA . PHE A 1 217 ? 11.389 4.607 -20.669 1.00 93.62 217 PHE A CA 1
ATOM 1750 C C . PHE A 1 217 ? 10.345 4.576 -21.786 1.00 93.62 217 PHE A C 1
ATOM 1752 O O . PHE A 1 217 ? 9.296 3.964 -21.598 1.00 93.62 217 PHE A O 1
ATOM 1759 N N . SER A 1 218 ? 10.655 5.135 -22.958 1.00 89.75 218 SER A N 1
ATOM 1760 C CA . SER A 1 218 ? 9.816 4.982 -24.153 1.00 89.75 218 SER A CA 1
ATOM 1761 C C . SER A 1 218 ? 9.730 3.510 -24.571 1.00 89.75 218 SER A C 1
ATOM 1763 O O . SER A 1 218 ? 8.634 2.971 -24.701 1.00 89.75 218 SER A O 1
ATOM 1765 N N . LEU A 1 219 ? 10.872 2.812 -24.645 1.00 90.25 219 LEU A N 1
ATOM 1766 C CA . LEU A 1 219 ? 10.901 1.372 -24.915 1.00 90.25 219 LEU A CA 1
ATOM 1767 C C . LEU A 1 219 ? 10.186 0.560 -23.824 1.00 90.25 219 LEU A C 1
ATOM 1769 O O . LEU A 1 219 ? 9.475 -0.385 -24.139 1.00 90.25 219 LEU A O 1
ATOM 1773 N N . ILE A 1 220 ? 10.372 0.885 -22.543 1.00 92.56 220 ILE A N 1
ATOM 1774 C CA . ILE A 1 220 ? 9.697 0.193 -21.433 1.00 92.56 220 ILE A CA 1
ATOM 1775 C C . ILE A 1 220 ? 8.180 0.304 -21.577 1.00 92.56 220 ILE A C 1
ATOM 1777 O O . ILE A 1 220 ? 7.500 -0.713 -21.462 1.00 92.56 220 ILE A O 1
ATOM 1781 N N . ARG A 1 221 ? 7.658 1.510 -21.842 1.00 90.25 221 ARG A N 1
ATOM 1782 C CA . ARG A 1 221 ? 6.224 1.734 -22.069 1.00 90.25 221 ARG A CA 1
ATOM 1783 C C . ARG A 1 221 ? 5.717 0.941 -23.267 1.00 90.25 221 ARG A C 1
ATOM 1785 O O . ARG A 1 221 ? 4.708 0.266 -23.130 1.00 90.25 221 ARG A O 1
ATOM 1792 N N . LEU A 1 222 ? 6.453 0.936 -24.382 1.00 86.19 222 LEU A N 1
ATOM 1793 C CA . LEU A 1 222 ? 6.123 0.122 -25.556 1.00 86.19 222 LEU A CA 1
ATOM 1794 C C . LEU A 1 222 ? 6.078 -1.376 -25.208 1.00 86.19 222 LEU A C 1
ATOM 1796 O O . LEU A 1 222 ? 5.099 -2.066 -25.471 1.00 86.19 222 LEU A O 1
ATOM 1800 N N . LYS A 1 223 ? 7.106 -1.885 -24.522 1.00 87.50 223 LYS A N 1
ATOM 1801 C CA . LYS A 1 223 ? 7.194 -3.295 -24.110 1.00 87.50 223 LYS A CA 1
ATOM 1802 C C . LYS A 1 223 ? 6.086 -3.716 -23.150 1.00 87.50 223 LYS A C 1
ATOM 1804 O O . LYS A 1 223 ? 5.696 -4.881 -23.171 1.00 87.50 223 LYS A O 1
ATOM 1809 N N . LEU A 1 224 ? 5.616 -2.788 -22.322 1.00 86.69 224 LEU A N 1
ATOM 1810 C CA . LEU A 1 224 ? 4.514 -2.968 -21.382 1.00 86.69 224 LEU A CA 1
ATOM 1811 C C . LEU A 1 224 ? 3.163 -2.530 -21.962 1.00 86.69 224 LEU A C 1
ATOM 1813 O O . LEU A 1 224 ? 2.173 -2.593 -21.242 1.00 86.69 224 LEU A O 1
ATOM 1817 N N . CYS A 1 225 ? 3.091 -2.117 -23.235 1.00 79.88 225 CYS A N 1
ATOM 1818 C CA . CYS A 1 225 ? 1.906 -1.493 -23.829 1.00 79.88 225 CYS A CA 1
ATOM 1819 C C . CYS A 1 225 ? 0.656 -2.357 -23.642 1.00 79.88 225 CYS A C 1
ATOM 1821 O O . CYS A 1 225 ? -0.387 -1.849 -23.246 1.00 79.88 225 CYS A O 1
ATOM 1823 N N . LYS A 1 226 ? 0.784 -3.680 -23.808 1.00 75.44 226 LYS A N 1
ATOM 1824 C CA . LYS A 1 226 ? -0.317 -4.621 -23.560 1.00 75.44 226 LYS A CA 1
ATOM 1825 C C . LYS A 1 226 ? -0.840 -4.592 -22.127 1.00 75.44 226 LYS A C 1
ATOM 1827 O O . LYS A 1 226 ? -2.040 -4.690 -21.956 1.00 75.44 226 LYS A O 1
ATOM 1832 N N . SER A 1 227 ? 0.038 -4.450 -21.134 1.00 75.50 227 SER A N 1
ATOM 1833 C CA . SER A 1 227 ? -0.334 -4.351 -19.716 1.00 75.50 227 SER A CA 1
ATOM 1834 C C . SER A 1 227 ? -0.731 -2.932 -19.289 1.00 75.50 227 SER A C 1
ATOM 1836 O O . SER A 1 227 ? -1.152 -2.744 -18.152 1.00 75.50 227 SER A O 1
ATOM 1838 N N . ILE A 1 228 ? -0.609 -1.933 -20.171 1.00 75.94 228 ILE A N 1
ATOM 1839 C CA . ILE A 1 228 ? -0.951 -0.537 -19.868 1.00 75.94 228 ILE A CA 1
ATOM 1840 C C . ILE A 1 228 ? -2.208 -0.068 -20.619 1.00 75.94 228 ILE A C 1
ATOM 1842 O O . ILE A 1 228 ? -3.019 0.626 -20.023 1.00 75.94 228 ILE A O 1
ATOM 1846 N N . PHE A 1 229 ? -2.406 -0.440 -21.885 1.00 72.00 229 PHE A N 1
ATOM 1847 C CA . PHE A 1 229 ? -3.375 0.240 -22.757 1.00 72.00 229 PHE A CA 1
ATOM 1848 C C . PHE A 1 229 ? -4.487 -0.646 -23.343 1.00 72.00 229 PHE A C 1
ATOM 1850 O O . PHE A 1 229 ? -5.330 -0.117 -24.056 1.00 72.00 229 PHE A O 1
ATOM 1857 N N . GLN A 1 230 ? -4.500 -1.963 -23.091 1.00 66.75 230 GLN A N 1
ATOM 1858 C CA . GLN A 1 230 ? -5.409 -2.982 -23.680 1.00 66.75 230 GLN A CA 1
ATOM 1859 C C . GLN A 1 230 ? -5.413 -3.111 -25.215 1.00 66.75 230 GLN A C 1
ATOM 1861 O O . GLN A 1 230 ? -5.694 -4.189 -25.737 1.00 66.75 230 GLN A O 1
ATOM 1866 N N . ALA A 1 231 ? -5.075 -2.057 -25.950 1.00 59.12 231 ALA A N 1
ATOM 1867 C CA . ALA A 1 231 ? -5.188 -1.975 -27.394 1.00 59.12 231 ALA A CA 1
ATOM 1868 C C . ALA A 1 231 ? -3.845 -2.241 -28.109 1.00 59.12 231 ALA A C 1
ATOM 1870 O O . ALA A 1 231 ? -2.768 -2.045 -27.529 1.00 59.12 231 ALA A O 1
ATOM 1871 N N . PRO A 1 232 ? -3.873 -2.681 -29.384 1.00 57.94 232 PRO A N 1
ATOM 1872 C CA . PRO A 1 232 ? -2.694 -2.641 -30.243 1.00 57.94 232 PRO A CA 1
ATOM 1873 C C . PRO A 1 232 ? -2.169 -1.199 -30.357 1.00 57.94 232 PRO A C 1
ATOM 1875 O O . PRO A 1 232 ? -2.945 -0.250 -30.390 1.00 57.94 232 PRO A O 1
ATOM 1878 N N . GLU A 1 233 ? -0.845 -1.048 -30.442 1.00 55.56 233 GLU A N 1
ATOM 1879 C CA . GLU A 1 233 ? -0.063 0.197 -30.269 1.00 55.56 233 GLU A CA 1
ATOM 1880 C C . GLU A 1 233 ? -0.619 1.458 -30.970 1.00 55.56 233 GLU A C 1
ATOM 1882 O O . GLU A 1 233 ? -0.402 2.564 -30.489 1.00 55.56 233 GLU A O 1
ATOM 1887 N N . ARG A 1 234 ? -1.374 1.306 -32.067 1.00 51.09 234 ARG A N 1
ATOM 1888 C CA . ARG A 1 234 ? -1.957 2.407 -32.857 1.00 51.09 234 ARG A CA 1
ATOM 1889 C C . ARG A 1 234 ? -3.271 2.982 -32.320 1.00 51.09 234 ARG A C 1
ATOM 1891 O O . ARG A 1 234 ? -3.638 4.084 -32.705 1.00 51.09 234 ARG A O 1
ATOM 1898 N N . GLU A 1 235 ? -3.998 2.255 -31.476 1.00 53.62 235 GLU A N 1
ATOM 1899 C CA . GLU A 1 235 ? -5.302 2.693 -30.946 1.00 53.62 235 GLU A CA 1
ATOM 1900 C C . GLU A 1 235 ? -5.186 3.375 -29.575 1.00 53.62 235 GLU A C 1
ATOM 1902 O O . GLU A 1 235 ? -6.086 4.105 -29.170 1.00 53.62 235 GLU A O 1
ATOM 1907 N N . ALA A 1 236 ? -4.052 3.208 -28.888 1.00 55.47 236 ALA A N 1
ATOM 1908 C CA . ALA A 1 236 ? -3.805 3.754 -27.552 1.00 55.47 236 ALA A CA 1
ATOM 1909 C C . ALA A 1 236 ? -3.527 5.272 -27.521 1.00 55.47 236 ALA A C 1
ATOM 1911 O O . ALA A 1 236 ? -3.228 5.816 -26.460 1.00 55.47 236 ALA A O 1
ATOM 1912 N N . GLY A 1 237 ? -3.549 5.959 -28.670 1.00 55.22 237 GLY A N 1
ATOM 1913 C CA . GLY A 1 237 ? -3.202 7.382 -28.749 1.00 55.22 237 GLY A CA 1
ATOM 1914 C C . GLY A 1 237 ? -1.747 7.688 -28.372 1.00 55.22 237 GLY A C 1
ATOM 1915 O O . GLY A 1 237 ? -1.409 8.851 -28.163 1.00 55.22 237 GLY A O 1
ATOM 1916 N N . LEU A 1 238 ? -0.881 6.667 -28.294 1.00 59.78 238 LEU A N 1
ATOM 1917 C CA . LEU A 1 238 ? 0.561 6.873 -28.339 1.00 59.78 238 LEU A CA 1
ATOM 1918 C C . LEU A 1 238 ? 0.834 7.547 -29.681 1.00 59.78 238 LEU A C 1
ATOM 1920 O O . LEU A 1 238 ? 0.575 6.944 -30.721 1.00 59.78 238 LEU A O 1
ATOM 1924 N N . GLU A 1 239 ? 1.260 8.813 -29.651 1.00 60.12 239 GLU A N 1
ATOM 1925 C CA . GLU A 1 239 ? 1.597 9.558 -30.865 1.00 60.12 239 GLU A CA 1
ATOM 1926 C C . GLU A 1 239 ? 2.474 8.662 -31.749 1.00 60.12 239 GLU A C 1
ATOM 1928 O O . GLU A 1 239 ? 3.408 8.037 -31.240 1.00 60.12 239 GLU A O 1
ATOM 1933 N N . ASP A 1 240 ? 2.177 8.568 -33.052 1.00 60.69 240 ASP A N 1
ATOM 1934 C CA . ASP A 1 240 ? 2.971 7.776 -34.012 1.00 60.69 240 ASP A CA 1
ATOM 1935 C C . ASP A 1 240 ? 4.480 8.087 -33.883 1.00 60.69 240 ASP A C 1
ATOM 1937 O O . ASP A 1 240 ? 5.333 7.228 -34.119 1.00 60.69 240 ASP A O 1
ATOM 1941 N N . ASP A 1 241 ? 4.794 9.295 -33.412 1.00 59.84 241 ASP A N 1
ATOM 1942 C CA . ASP A 1 241 ? 6.120 9.780 -33.059 1.00 59.84 241 ASP A CA 1
ATOM 1943 C C . ASP A 1 241 ? 6.790 8.978 -31.924 1.00 59.84 241 ASP A C 1
ATOM 1945 O O . ASP A 1 241 ? 7.970 8.677 -32.039 1.00 59.84 241 ASP A O 1
ATOM 1949 N N . LEU A 1 242 ? 6.093 8.534 -30.869 1.00 62.31 242 LEU A N 1
ATOM 1950 C CA . LEU A 1 242 ? 6.678 7.709 -29.792 1.00 62.31 242 LEU A CA 1
ATOM 1951 C C . LEU A 1 242 ? 7.076 6.307 -30.273 1.00 62.31 242 LEU A C 1
ATOM 1953 O O . LEU A 1 242 ? 8.103 5.766 -29.846 1.00 62.31 242 LEU A O 1
ATOM 1957 N N . ILE A 1 243 ? 6.277 5.709 -31.157 1.00 63.91 243 ILE A N 1
ATOM 1958 C CA . ILE A 1 243 ? 6.569 4.396 -31.751 1.00 63.91 243 ILE A CA 1
ATOM 1959 C C . ILE A 1 243 ? 7.739 4.538 -32.729 1.00 63.91 243 ILE A C 1
ATOM 1961 O O . ILE A 1 243 ? 8.738 3.827 -32.601 1.00 63.91 243 ILE A O 1
ATOM 1965 N N . ALA A 1 244 ? 7.664 5.521 -33.634 1.00 63.97 244 ALA A N 1
ATOM 1966 C CA . ALA A 1 244 ? 8.724 5.815 -34.594 1.00 63.97 244 ALA A CA 1
ATOM 1967 C C . ALA A 1 244 ? 10.042 6.201 -33.903 1.00 63.97 244 ALA A C 1
ATOM 1969 O O . ALA A 1 244 ? 11.119 5.798 -34.338 1.00 63.97 244 ALA A O 1
ATOM 1970 N N . GLU A 1 245 ? 9.982 6.939 -32.795 1.00 64.62 245 GLU A N 1
ATOM 1971 C CA . GLU A 1 245 ? 11.160 7.286 -32.017 1.00 64.62 245 GLU A CA 1
ATOM 1972 C C . GLU A 1 245 ? 11.714 6.086 -31.245 1.00 64.62 245 GLU A C 1
ATOM 1974 O O . GLU A 1 245 ? 12.929 5.931 -31.199 1.00 64.62 245 GLU A O 1
ATOM 1979 N N . SER A 1 246 ? 10.891 5.225 -30.644 1.00 65.06 246 SER A N 1
ATOM 1980 C CA . SER A 1 246 ? 11.390 4.159 -29.761 1.00 65.06 246 SER A CA 1
ATOM 1981 C C . SER A 1 246 ? 11.955 2.934 -30.493 1.00 65.06 246 SER A C 1
ATOM 1983 O O . SER A 1 246 ? 12.997 2.421 -30.067 1.00 65.06 246 SER A O 1
ATOM 1985 N N . GLU A 1 247 ? 11.341 2.482 -31.593 1.00 63.16 247 GLU A N 1
ATOM 1986 C CA . GLU A 1 247 ? 11.817 1.308 -32.344 1.00 63.16 247 GLU A CA 1
ATOM 1987 C C . GLU A 1 247 ? 13.111 1.595 -33.124 1.00 63.16 247 GLU A C 1
ATOM 1989 O O . GLU A 1 247 ? 14.005 0.748 -33.176 1.00 63.16 247 GLU A O 1
ATOM 1994 N N . ASP A 1 248 ? 13.286 2.819 -33.629 1.00 68.25 248 ASP A N 1
ATOM 1995 C CA . ASP A 1 248 ? 14.496 3.226 -34.359 1.00 68.25 248 ASP A CA 1
ATOM 1996 C C . ASP A 1 248 ? 15.687 3.569 -33.440 1.00 68.25 248 ASP A C 1
ATOM 1998 O O . ASP A 1 248 ? 16.809 3.810 -33.909 1.00 68.25 248 ASP A O 1
ATOM 2002 N N . GLN A 1 249 ? 15.477 3.620 -32.120 1.00 80.62 249 GLN A N 1
ATOM 2003 C CA . GLN A 1 249 ? 16.502 4.048 -31.161 1.00 80.62 249 GLN A CA 1
ATOM 2004 C C . GLN A 1 249 ? 17.420 2.924 -30.668 1.00 80.62 249 GLN A C 1
ATOM 2006 O O . GLN A 1 249 ? 18.512 3.227 -30.163 1.00 80.62 249 GLN A O 1
ATOM 2011 N N . TYR A 1 250 ? 17.027 1.657 -30.829 1.00 87.75 250 TYR A N 1
ATOM 2012 C CA . TYR A 1 250 ? 17.820 0.496 -30.425 1.00 87.75 250 TYR A CA 1
ATOM 2013 C C . TYR A 1 250 ? 18.032 -0.485 -31.580 1.00 87.75 250 TYR A C 1
ATOM 2015 O O . TYR A 1 250 ? 17.086 -1.039 -32.120 1.00 87.75 250 TYR A O 1
ATOM 2023 N N . ASP A 1 251 ? 19.300 -0.768 -31.894 1.00 87.69 251 ASP A N 1
ATOM 2024 C CA . ASP A 1 251 ? 19.655 -1.746 -32.932 1.00 87.69 251 ASP A CA 1
ATOM 2025 C C . ASP A 1 251 ? 19.330 -3.195 -32.501 1.00 87.69 251 ASP A C 1
ATOM 2027 O O . ASP A 1 251 ? 18.986 -4.038 -33.329 1.00 87.69 251 ASP A O 1
ATOM 2031 N N . ASP A 1 252 ? 19.485 -3.513 -31.208 1.00 91.38 252 ASP A N 1
ATOM 2032 C CA . ASP A 1 252 ? 19.277 -4.852 -30.652 1.00 91.38 252 ASP A CA 1
ATOM 2033 C C . ASP A 1 252 ? 19.031 -4.838 -29.124 1.00 91.38 252 ASP A C 1
ATOM 2035 O O . ASP A 1 252 ? 19.146 -3.817 -28.439 1.00 91.38 252 ASP A O 1
ATOM 2039 N N . LEU A 1 253 ? 18.715 -6.011 -28.558 1.00 91.88 253 LEU A N 1
ATOM 2040 C CA . LEU A 1 253 ? 18.524 -6.191 -27.111 1.00 91.88 253 LEU A CA 1
ATOM 2041 C C . LEU A 1 253 ? 19.809 -5.930 -26.302 1.00 91.88 253 LEU A C 1
ATOM 2043 O O . LEU A 1 253 ? 19.735 -5.591 -25.119 1.00 91.88 253 LEU A O 1
ATOM 2047 N N . ALA A 1 254 ? 20.993 -6.090 -26.903 1.00 93.50 254 ALA A N 1
ATOM 2048 C CA . ALA A 1 254 ? 22.259 -5.858 -26.214 1.00 93.50 254 ALA A CA 1
ATOM 2049 C C . ALA A 1 254 ? 22.486 -4.361 -25.958 1.00 93.50 254 ALA A C 1
ATOM 2051 O O . ALA A 1 254 ? 22.978 -4.000 -24.886 1.00 93.50 254 ALA A O 1
ATOM 2052 N N . ALA A 1 255 ? 22.063 -3.493 -26.880 1.00 92.38 255 ALA A N 1
ATOM 2053 C CA . ALA A 1 255 ? 22.081 -2.046 -26.711 1.00 92.38 255 ALA A CA 1
ATOM 2054 C C . ALA A 1 255 ? 21.178 -1.594 -25.548 1.00 92.38 255 ALA A C 1
ATOM 2056 O O . ALA A 1 255 ? 21.613 -0.794 -24.715 1.00 92.38 255 ALA A O 1
ATOM 2057 N N . VAL A 1 256 ? 19.977 -2.172 -25.421 1.00 93.81 256 VAL A N 1
ATOM 2058 C CA . VAL A 1 256 ? 19.064 -1.907 -24.291 1.00 93.81 256 VAL A CA 1
ATOM 2059 C C . VAL A 1 256 ? 19.697 -2.328 -22.966 1.00 93.81 256 VAL A C 1
ATOM 2061 O O . VAL A 1 256 ? 19.748 -1.553 -22.011 1.00 93.81 256 VAL A O 1
ATOM 2064 N N . VAL A 1 257 ? 20.247 -3.546 -22.907 1.00 95.69 257 VAL A N 1
ATOM 2065 C CA . VAL A 1 257 ? 20.943 -4.047 -21.711 1.00 95.69 257 VAL A CA 1
ATOM 2066 C C . VAL A 1 257 ? 22.136 -3.158 -21.348 1.00 95.69 257 VAL A C 1
ATOM 2068 O O . VAL A 1 257 ? 22.362 -2.910 -20.163 1.00 95.69 257 VAL A O 1
ATOM 2071 N N . GLY A 1 258 ? 22.869 -2.653 -22.344 1.00 94.19 258 GLY A N 1
ATOM 2072 C CA . GLY A 1 258 ? 23.984 -1.729 -22.148 1.00 94.19 258 GLY A CA 1
ATOM 2073 C C . GLY A 1 258 ? 23.564 -0.405 -21.507 1.00 94.19 258 GLY A C 1
ATOM 2074 O O . GLY A 1 258 ? 24.241 0.074 -20.596 1.00 94.19 258 GLY A O 1
ATOM 2075 N N . ASP A 1 259 ? 22.430 0.164 -21.922 1.00 94.19 259 ASP A N 1
ATOM 2076 C CA . ASP A 1 259 ? 21.867 1.361 -21.288 1.00 94.19 259 ASP A CA 1
ATOM 2077 C C . ASP A 1 259 ? 21.398 1.103 -19.860 1.00 94.19 259 ASP A C 1
ATOM 2079 O O . ASP A 1 259 ? 21.685 1.904 -18.969 1.00 94.19 259 ASP A O 1
ATOM 2083 N N . ILE A 1 260 ? 20.736 -0.031 -19.616 1.00 96.12 260 ILE A N 1
ATOM 2084 C CA . ILE A 1 260 ? 20.318 -0.410 -18.265 1.00 96.12 260 ILE A CA 1
ATOM 2085 C C . ILE A 1 260 ? 21.539 -0.551 -17.348 1.00 96.12 260 ILE A C 1
ATOM 2087 O O . ILE A 1 260 ? 21.534 -0.026 -16.237 1.00 96.12 260 ILE A O 1
ATOM 2091 N N . ASP A 1 261 ? 22.606 -1.211 -17.804 1.00 96.69 261 ASP A N 1
ATOM 2092 C CA . ASP A 1 261 ? 23.839 -1.361 -17.023 1.00 96.69 261 ASP A CA 1
ATOM 2093 C C . ASP A 1 261 ? 24.525 -0.021 -16.746 1.00 96.69 261 ASP A C 1
ATOM 2095 O O . ASP A 1 261 ? 25.019 0.210 -15.637 1.00 96.69 261 ASP A O 1
ATOM 2099 N N . TYR A 1 262 ? 24.509 0.887 -17.723 1.00 94.44 262 TYR A N 1
ATOM 2100 C CA . TYR A 1 262 ? 24.986 2.251 -17.539 1.00 94.44 262 TYR A CA 1
ATOM 2101 C C . TYR A 1 262 ? 24.179 2.987 -16.460 1.00 94.44 262 TYR A C 1
ATOM 2103 O O . TYR A 1 262 ? 24.769 3.543 -15.528 1.00 94.44 262 TYR A O 1
ATOM 2111 N N . LEU A 1 263 ? 22.846 2.975 -16.542 1.00 94.62 263 LEU A N 1
ATOM 2112 C CA . LEU A 1 263 ? 21.978 3.655 -15.575 1.00 94.62 263 LEU A CA 1
ATOM 2113 C C . LEU A 1 263 ? 22.098 3.038 -14.179 1.00 94.62 263 LEU A C 1
ATOM 2115 O O . LEU A 1 263 ? 22.289 3.771 -13.214 1.00 94.62 263 LEU A O 1
ATOM 2119 N N . LEU A 1 264 ? 22.097 1.706 -14.064 1.00 96.38 264 LEU A N 1
ATOM 2120 C CA . LEU A 1 264 ? 22.276 0.997 -12.793 1.00 96.38 264 LEU A CA 1
ATOM 2121 C C . LEU A 1 264 ? 23.575 1.382 -12.088 1.00 96.38 264 LEU A C 1
ATOM 2123 O O . LEU A 1 264 ? 23.575 1.567 -10.871 1.00 96.38 264 LEU A O 1
ATOM 2127 N N . LYS A 1 265 ? 24.676 1.514 -12.836 1.00 95.31 265 LYS A N 1
ATOM 2128 C CA . LYS A 1 265 ? 25.955 1.963 -12.281 1.00 95.31 265 LYS A CA 1
ATOM 2129 C C . LYS A 1 265 ? 25.848 3.386 -11.724 1.00 95.31 265 LYS A C 1
ATOM 2131 O O . LYS A 1 265 ? 26.190 3.602 -10.566 1.00 95.31 265 LYS A O 1
ATOM 2136 N N . ASN A 1 266 ? 25.342 4.332 -12.519 1.00 94.00 266 ASN A N 1
ATOM 2137 C CA . ASN A 1 266 ? 25.242 5.736 -12.101 1.00 94.00 266 ASN A CA 1
ATOM 2138 C C . ASN A 1 266 ? 24.265 5.919 -10.925 1.00 94.00 266 ASN A C 1
ATOM 2140 O O . ASN A 1 266 ? 24.579 6.655 -9.991 1.00 94.00 266 ASN A O 1
ATOM 2144 N N . LEU A 1 267 ? 23.120 5.225 -10.939 1.00 94.56 267 LEU A N 1
ATOM 2145 C CA . LEU A 1 267 ? 22.143 5.231 -9.846 1.00 94.56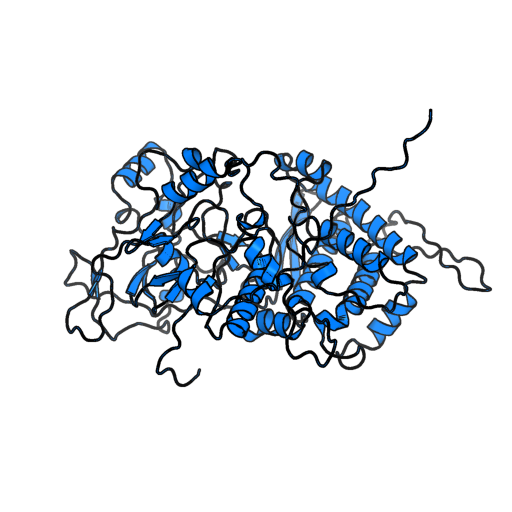 267 LEU A CA 1
ATOM 2146 C C . LEU A 1 267 ? 22.737 4.651 -8.562 1.00 94.56 267 LEU A C 1
ATOM 2148 O O . LEU A 1 267 ? 22.555 5.231 -7.497 1.00 94.56 267 LEU A O 1
ATOM 2152 N N . ARG A 1 268 ? 23.491 3.544 -8.643 1.00 95.81 268 ARG A N 1
ATOM 2153 C CA . ARG A 1 268 ? 24.167 2.959 -7.473 1.00 95.81 268 ARG A CA 1
ATOM 2154 C C . ARG A 1 268 ? 25.094 3.969 -6.803 1.00 95.81 268 ARG A C 1
ATOM 2156 O O . ARG A 1 268 ? 25.086 4.068 -5.579 1.00 95.81 268 ARG A O 1
ATOM 2163 N N . ASP A 1 269 ? 25.853 4.719 -7.597 1.00 93.44 269 ASP A N 1
ATOM 2164 C CA . ASP A 1 269 ? 26.738 5.765 -7.087 1.00 93.44 269 ASP A CA 1
ATOM 2165 C C . ASP A 1 269 ? 25.943 6.912 -6.435 1.00 93.44 269 ASP A C 1
ATOM 2167 O O . ASP A 1 269 ? 26.363 7.406 -5.389 1.00 93.44 269 ASP A O 1
ATOM 2171 N N . GLN A 1 270 ? 24.777 7.291 -6.984 1.00 92.06 270 GLN A N 1
ATOM 2172 C CA . GLN A 1 270 ? 23.913 8.323 -6.384 1.00 92.06 270 GLN A CA 1
ATOM 2173 C C . GLN A 1 270 ? 23.326 7.875 -5.055 1.00 92.06 270 GLN A C 1
ATOM 2175 O O . GLN A 1 270 ? 23.465 8.567 -4.049 1.00 92.06 270 GLN A O 1
ATOM 2180 N N . TYR A 1 271 ? 22.720 6.689 -5.021 1.00 93.88 271 TYR A N 1
ATOM 2181 C CA . TYR A 1 271 ? 22.152 6.167 -3.787 1.00 93.88 271 TYR A CA 1
ATOM 2182 C C . TYR A 1 271 ? 23.230 5.957 -2.723 1.00 93.88 271 TYR A C 1
ATOM 2184 O O . TYR A 1 271 ? 22.978 6.252 -1.565 1.00 93.88 271 TYR A O 1
ATOM 2192 N N . LEU A 1 272 ? 24.457 5.551 -3.075 1.00 93.94 272 LEU A N 1
ATOM 2193 C CA . LEU A 1 272 ? 25.558 5.485 -2.101 1.00 93.94 272 LEU A CA 1
ATOM 2194 C C . LEU A 1 272 ? 25.907 6.841 -1.482 1.00 93.94 272 LEU A C 1
ATOM 2196 O O . LEU A 1 272 ? 26.416 6.871 -0.363 1.00 93.94 272 LEU A O 1
ATOM 2200 N N . ARG A 1 273 ? 25.696 7.951 -2.189 1.00 90.00 273 ARG A N 1
ATOM 2201 C CA . ARG A 1 273 ? 25.929 9.294 -1.642 1.00 90.00 273 ARG A CA 1
ATOM 2202 C C . ARG A 1 273 ? 24.759 9.754 -0.779 1.00 90.00 273 ARG A C 1
ATOM 2204 O O . ARG A 1 273 ? 25.001 10.321 0.277 1.00 90.00 273 ARG A O 1
ATOM 2211 N N . ALA A 1 274 ? 23.533 9.475 -1.217 1.00 87.50 274 ALA A N 1
ATOM 2212 C CA . ALA A 1 274 ? 22.309 9.958 -0.580 1.00 87.50 274 ALA A CA 1
ATOM 2213 C C . ALA A 1 274 ? 21.807 9.086 0.583 1.00 87.50 274 ALA A C 1
ATOM 2215 O O . ALA A 1 274 ? 21.039 9.560 1.415 1.00 87.50 274 ALA A O 1
ATOM 2216 N N . ILE A 1 275 ? 22.184 7.805 0.635 1.00 90.56 275 ILE A N 1
ATOM 2217 C CA . ILE A 1 275 ? 21.669 6.883 1.647 1.00 90.56 275 ILE A CA 1
ATOM 2218 C C . ILE A 1 275 ? 22.208 7.225 3.037 1.00 90.56 275 ILE A C 1
ATOM 2220 O O . ILE A 1 275 ? 23.402 7.473 3.214 1.00 90.56 275 ILE A O 1
ATOM 2224 N N . ASP A 1 276 ? 21.319 7.163 4.028 1.00 89.38 276 ASP A N 1
ATOM 2225 C CA . ASP A 1 276 ? 21.681 7.277 5.437 1.00 89.38 276 ASP A CA 1
ATOM 2226 C C . ASP A 1 276 ? 22.763 6.249 5.812 1.00 89.38 276 ASP A C 1
ATOM 2228 O O . ASP A 1 276 ? 22.735 5.086 5.380 1.00 89.38 276 ASP A O 1
ATOM 2232 N N . GLU A 1 277 ? 23.720 6.680 6.635 1.00 90.06 277 GLU A N 1
ATOM 2233 C CA . GLU A 1 277 ? 24.878 5.877 7.026 1.00 90.06 277 GLU A CA 1
ATOM 2234 C C . GLU A 1 277 ? 24.470 4.531 7.643 1.00 90.06 277 GLU A C 1
ATOM 2236 O O . GLU A 1 277 ? 25.098 3.506 7.363 1.00 90.06 277 GLU A O 1
ATOM 2241 N N . GLN A 1 278 ? 23.361 4.489 8.391 1.00 87.88 278 GLN A N 1
ATOM 2242 C CA . GLN A 1 278 ? 22.871 3.261 9.022 1.00 87.88 278 GLN A CA 1
ATOM 2243 C C . GLN A 1 278 ? 22.468 2.180 8.000 1.00 87.88 278 GLN A C 1
ATOM 2245 O O . GLN A 1 278 ? 22.524 0.983 8.294 1.00 87.88 278 GLN A O 1
ATOM 2250 N N . TYR A 1 279 ? 22.091 2.575 6.777 1.00 89.62 279 TYR A N 1
ATOM 2251 C CA . TYR A 1 279 ? 21.686 1.657 5.709 1.00 89.62 279 TYR A CA 1
ATOM 2252 C C . TYR A 1 279 ? 22.772 1.441 4.650 1.00 89.62 279 TYR A C 1
ATOM 2254 O O . TYR A 1 279 ? 22.657 0.499 3.858 1.00 89.62 279 TYR A O 1
ATOM 2262 N N . ARG A 1 280 ? 23.857 2.231 4.655 1.00 93.88 280 ARG A N 1
ATOM 2263 C CA . ARG A 1 280 ? 24.950 2.162 3.667 1.00 93.88 280 ARG A CA 1
ATOM 2264 C C . ARG A 1 280 ? 25.495 0.743 3.493 1.00 93.88 280 ARG A C 1
ATOM 2266 O O . ARG A 1 280 ? 25.585 0.244 2.371 1.00 93.88 280 ARG A O 1
ATOM 2273 N N . GLN A 1 281 ? 25.815 0.052 4.589 1.00 93.62 281 GLN A N 1
ATOM 2274 C CA . GLN A 1 281 ? 26.355 -1.316 4.527 1.00 93.62 281 GLN A CA 1
ATOM 2275 C C . GLN A 1 281 ? 25.340 -2.329 3.986 1.00 93.62 281 GLN A C 1
ATOM 2277 O O . GLN A 1 281 ? 25.688 -3.196 3.181 1.00 93.62 281 GLN A O 1
ATOM 2282 N N . ALA A 1 282 ? 24.072 -2.214 4.393 1.00 89.81 282 ALA A N 1
ATOM 2283 C CA . ALA A 1 282 ? 23.009 -3.066 3.873 1.00 89.81 282 ALA A CA 1
ATOM 2284 C C . ALA A 1 282 ? 22.812 -2.844 2.365 1.00 89.81 282 ALA A C 1
ATOM 2286 O O . ALA A 1 282 ? 22.656 -3.817 1.628 1.00 89.81 282 ALA A O 1
ATOM 2287 N N . PHE A 1 283 ? 22.887 -1.600 1.890 1.00 93.62 283 PHE A N 1
ATOM 2288 C CA . PHE A 1 283 ? 22.803 -1.264 0.470 1.00 93.62 283 PHE A CA 1
ATOM 2289 C C . PHE A 1 283 ? 23.989 -1.804 -0.341 1.00 93.62 283 PHE A C 1
ATOM 2291 O O . PHE A 1 283 ? 23.776 -2.468 -1.354 1.00 93.62 283 PHE A O 1
ATOM 2298 N N . ILE A 1 284 ? 25.232 -1.634 0.134 1.00 93.75 284 ILE A N 1
ATOM 2299 C CA . ILE A 1 284 ? 26.437 -2.190 -0.518 1.00 93.75 284 ILE A CA 1
ATOM 2300 C C . ILE A 1 284 ? 26.301 -3.706 -0.724 1.00 93.75 284 ILE A C 1
ATOM 2302 O O . ILE A 1 284 ? 26.645 -4.230 -1.786 1.00 93.75 284 ILE A O 1
ATOM 2306 N N . GLN A 1 285 ? 25.744 -4.397 0.270 1.00 92.31 285 GLN A N 1
ATOM 2307 C CA . GLN A 1 285 ? 25.523 -5.844 0.265 1.00 92.31 285 GLN A CA 1
ATOM 2308 C C . GLN A 1 285 ? 24.233 -6.274 -0.460 1.00 92.31 285 GLN A C 1
ATOM 2310 O O . GLN A 1 285 ? 23.871 -7.448 -0.404 1.00 92.31 285 GLN A O 1
ATOM 2315 N N . ASN A 1 286 ? 23.523 -5.348 -1.116 1.00 88.62 286 ASN A N 1
ATOM 2316 C CA . ASN A 1 286 ? 22.226 -5.558 -1.771 1.00 88.62 286 ASN A CA 1
ATOM 2317 C C . ASN A 1 286 ? 21.134 -6.131 -0.832 1.00 88.62 286 ASN A C 1
ATOM 2319 O O . ASN A 1 286 ? 20.208 -6.802 -1.279 1.00 88.62 286 ASN A O 1
ATOM 2323 N N . ARG A 1 287 ? 21.239 -5.881 0.480 1.00 86.75 287 ARG A N 1
ATOM 2324 C CA . ARG A 1 287 ? 20.227 -6.223 1.501 1.00 86.75 287 ARG A CA 1
ATOM 2325 C C . ARG A 1 287 ? 19.194 -5.113 1.713 1.00 86.75 287 ARG A C 1
ATOM 2327 O O . ARG A 1 287 ? 18.187 -5.340 2.376 1.00 86.75 287 ARG A O 1
ATOM 2334 N N . HIS A 1 288 ? 19.443 -3.930 1.158 1.00 88.50 288 HIS A N 1
ATOM 2335 C CA . HIS A 1 288 ? 18.504 -2.813 1.103 1.00 88.50 288 HIS A CA 1
ATOM 2336 C C . HIS A 1 288 ? 18.166 -2.537 -0.373 1.00 88.50 288 HIS A C 1
ATOM 2338 O O . HIS A 1 288 ? 18.881 -1.770 -1.017 1.00 88.50 288 HIS A O 1
ATOM 2344 N N . PRO A 1 289 ? 17.167 -3.230 -0.957 1.00 90.25 289 PRO A N 1
ATOM 2345 C CA . PRO A 1 289 ? 16.777 -2.996 -2.345 1.00 90.25 289 PRO A CA 1
ATOM 2346 C C . PRO A 1 289 ? 16.223 -1.579 -2.502 1.00 90.25 289 PRO A C 1
ATOM 2348 O O . PRO A 1 289 ? 15.597 -1.074 -1.573 1.00 90.25 289 PRO A O 1
ATOM 2351 N N . VAL A 1 290 ? 16.426 -0.971 -3.673 1.00 93.44 290 VAL A N 1
ATOM 2352 C CA . VAL A 1 290 ? 15.936 0.366 -4.055 1.00 93.44 290 VAL A CA 1
ATOM 2353 C C . VAL A 1 290 ? 15.124 0.246 -5.346 1.00 93.44 290 VAL A C 1
ATOM 2355 O O . VAL A 1 290 ? 15.527 -0.518 -6.222 1.00 93.44 290 VAL A O 1
ATOM 2358 N N . GLU A 1 291 ? 13.995 0.961 -5.453 1.00 93.62 291 GLU A N 1
ATOM 2359 C CA . GLU A 1 291 ? 12.928 0.668 -6.432 1.00 93.62 291 GLU A CA 1
ATOM 2360 C C . GLU A 1 291 ? 13.442 0.734 -7.858 1.00 93.62 291 GLU A C 1
ATOM 2362 O O . GLU A 1 291 ? 13.413 -0.248 -8.587 1.00 93.62 291 GLU A O 1
ATOM 2367 N N . THR A 1 292 ? 13.991 1.889 -8.222 1.00 96.12 292 THR A N 1
ATOM 2368 C CA . THR A 1 292 ? 14.500 2.204 -9.556 1.00 96.12 292 THR A CA 1
ATOM 2369 C C . THR A 1 292 ? 15.531 1.172 -10.007 1.00 96.12 292 THR A C 1
ATOM 2371 O O . THR A 1 292 ? 15.450 0.632 -11.109 1.00 96.12 292 THR A O 1
ATOM 2374 N N . MET A 1 293 ? 16.472 0.820 -9.128 1.00 97.12 293 MET A N 1
ATOM 2375 C CA . MET A 1 293 ? 17.499 -0.177 -9.412 1.00 97.12 293 MET A CA 1
ATOM 2376 C C . MET A 1 293 ? 16.924 -1.586 -9.539 1.00 97.12 293 MET A C 1
ATOM 2378 O O . MET A 1 293 ? 17.333 -2.340 -10.422 1.00 97.12 293 MET A O 1
ATOM 2382 N N . GLN A 1 294 ? 16.002 -1.966 -8.658 1.00 95.75 294 GLN A N 1
ATOM 2383 C CA . GLN A 1 294 ? 15.394 -3.286 -8.700 1.00 95.75 294 GLN A CA 1
ATOM 2384 C C . GLN A 1 294 ? 14.517 -3.453 -9.940 1.00 95.75 294 GLN A C 1
ATOM 2386 O O . GLN A 1 294 ? 14.635 -4.465 -10.630 1.00 95.75 294 GLN A O 1
ATOM 2391 N N . PHE A 1 295 ? 13.697 -2.456 -10.253 1.00 96.94 295 PHE A N 1
ATOM 2392 C CA . PHE A 1 295 ? 12.887 -2.400 -11.459 1.00 96.94 295 PHE A CA 1
ATOM 2393 C C . PHE A 1 295 ? 13.753 -2.575 -12.712 1.00 96.94 295 PHE A C 1
ATOM 2395 O O . PHE A 1 295 ? 13.521 -3.502 -13.486 1.00 96.94 295 PHE A O 1
ATOM 2402 N N . LEU A 1 296 ? 14.822 -1.784 -12.866 1.00 97.56 296 LEU A N 1
ATOM 2403 C CA . LEU A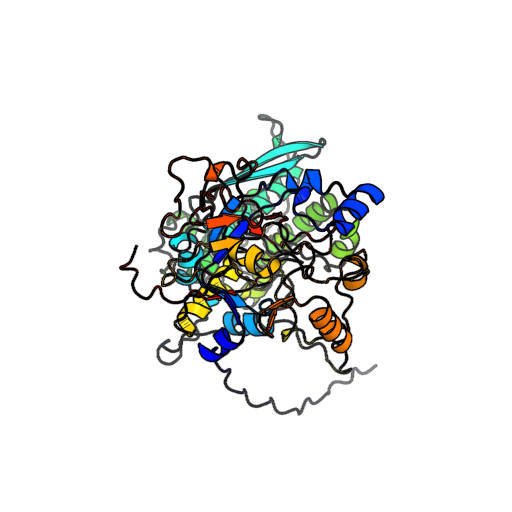 1 296 ? 15.740 -1.901 -14.005 1.00 97.56 296 LEU A CA 1
ATOM 2404 C C . LEU A 1 296 ? 16.395 -3.286 -14.095 1.00 97.56 296 LEU A C 1
ATOM 2406 O O . LEU A 1 296 ? 16.532 -3.841 -15.185 1.00 97.56 296 LEU A O 1
ATOM 2410 N N . GLN A 1 297 ? 16.786 -3.875 -12.961 1.00 97.19 297 GLN A N 1
ATOM 2411 C CA . GLN A 1 297 ? 17.337 -5.233 -12.935 1.00 97.19 297 GLN A CA 1
ATOM 2412 C C . GLN A 1 297 ? 16.313 -6.275 -13.386 1.00 97.19 297 GLN A C 1
ATOM 2414 O O . GLN A 1 297 ? 16.660 -7.171 -14.155 1.00 97.19 297 GLN A O 1
ATOM 2419 N N . ARG A 1 298 ? 15.061 -6.164 -12.935 1.00 96.88 298 ARG A N 1
ATOM 2420 C CA . ARG A 1 298 ? 13.980 -7.077 -13.320 1.00 96.88 298 ARG A CA 1
ATOM 2421 C C . ARG A 1 298 ? 13.608 -6.914 -14.786 1.00 96.88 298 ARG A C 1
ATOM 2423 O O . ARG A 1 298 ? 13.565 -7.916 -15.491 1.00 96.88 298 ARG A O 1
ATOM 2430 N N . PHE A 1 299 ? 13.482 -5.681 -15.270 1.00 97.38 299 PHE A N 1
ATOM 2431 C CA . PHE A 1 299 ? 13.268 -5.390 -16.686 1.00 97.38 299 PHE A CA 1
ATOM 2432 C C . PHE A 1 299 ? 14.395 -5.962 -17.556 1.00 97.38 299 PHE A C 1
ATOM 2434 O O . PHE A 1 299 ? 14.137 -6.670 -18.526 1.00 97.38 299 PHE A O 1
ATOM 2441 N N . LYS A 1 300 ? 15.660 -5.783 -17.148 1.00 97.44 300 LYS A N 1
ATOM 2442 C CA . LYS A 1 300 ? 16.820 -6.407 -17.806 1.00 97.44 300 LYS A CA 1
ATOM 2443 C C . LYS A 1 300 ? 16.746 -7.937 -17.823 1.00 97.44 300 LYS A C 1
ATOM 2445 O O . LYS A 1 300 ? 17.211 -8.557 -18.778 1.00 97.44 300 LYS A O 1
ATOM 2450 N N . LEU A 1 301 ? 16.248 -8.571 -16.764 1.00 96.62 301 LEU A N 1
ATOM 2451 C CA . LEU A 1 301 ? 16.096 -10.027 -16.722 1.00 96.62 301 LEU A CA 1
ATOM 2452 C C . LEU A 1 301 ? 14.943 -10.505 -17.600 1.00 96.62 301 LEU A C 1
ATOM 2454 O O . LEU A 1 301 ? 15.101 -11.530 -18.258 1.00 96.62 301 LEU A O 1
ATOM 2458 N N . ALA A 1 302 ? 13.826 -9.779 -17.614 1.00 95.75 302 ALA A N 1
ATOM 2459 C CA . ALA A 1 302 ? 12.678 -10.072 -18.456 1.00 95.75 302 ALA A CA 1
ATOM 2460 C C . ALA A 1 302 ? 13.069 -9.954 -19.932 1.00 95.75 302 ALA A C 1
ATOM 2462 O O . ALA A 1 302 ? 13.057 -10.959 -20.634 1.00 95.75 302 ALA A O 1
ATOM 2463 N N . ILE A 1 303 ? 13.599 -8.801 -20.363 1.00 95.06 303 ILE A N 1
ATOM 2464 C CA . ILE A 1 303 ? 13.949 -8.534 -21.767 1.00 95.06 303 ILE A CA 1
ATOM 2465 C C . ILE A 1 303 ? 14.949 -9.550 -22.350 1.00 95.06 303 ILE A C 1
ATOM 2467 O O . ILE A 1 303 ? 14.879 -9.898 -23.523 1.00 95.06 303 ILE A O 1
ATOM 2471 N N . LYS A 1 304 ? 15.847 -10.102 -21.522 1.00 95.88 304 LYS A N 1
ATOM 2472 C CA . LYS A 1 304 ? 16.807 -11.146 -21.924 1.00 95.88 304 LYS A CA 1
ATOM 2473 C C . LYS A 1 304 ? 16.178 -12.501 -22.253 1.00 95.88 304 LYS A C 1
ATOM 2475 O O . LYS A 1 304 ? 16.857 -13.333 -22.851 1.00 95.88 304 LYS A O 1
ATOM 2480 N N . LYS A 1 305 ? 14.941 -12.761 -21.823 1.00 95.00 305 LYS A N 1
ATOM 2481 C CA . LYS A 1 305 ? 14.200 -13.983 -22.174 1.00 95.00 305 LYS A CA 1
ATOM 2482 C C . LYS A 1 305 ? 13.580 -13.897 -23.568 1.00 95.00 305 LYS A C 1
ATOM 2484 O O . LYS A 1 305 ? 13.228 -14.931 -24.131 1.00 95.00 305 LYS A O 1
ATOM 2489 N N . HIS A 1 306 ? 13.450 -12.688 -24.104 1.00 93.06 306 HIS A N 1
ATOM 2490 C CA . HIS A 1 306 ? 12.833 -12.429 -25.394 1.00 93.06 306 HIS A CA 1
ATOM 2491 C C . HIS A 1 306 ? 13.851 -12.532 -26.528 1.00 93.06 306 HIS A C 1
ATOM 2493 O O . HIS A 1 306 ? 15.058 -12.372 -26.333 1.00 93.06 306 HIS A O 1
ATOM 2499 N N . LYS A 1 307 ? 13.357 -12.837 -27.727 1.00 92.50 307 LYS A N 1
ATOM 2500 C CA . LYS A 1 307 ? 14.173 -12.990 -28.934 1.00 92.50 307 LYS A CA 1
ATOM 2501 C C . LYS A 1 307 ? 14.340 -11.664 -29.662 1.00 92.50 307 LYS A C 1
ATOM 2503 O O . LYS A 1 307 ? 15.378 -11.460 -30.288 1.00 92.50 307 LYS A O 1
ATOM 2508 N N . THR A 1 308 ? 13.333 -10.791 -29.602 1.00 90.50 308 THR A N 1
ATOM 2509 C CA . THR A 1 308 ? 13.289 -9.554 -30.392 1.00 90.50 308 THR A CA 1
ATOM 2510 C C . THR A 1 308 ? 12.913 -8.317 -29.567 1.00 90.50 308 THR A C 1
ATOM 2512 O O . THR A 1 308 ? 12.359 -8.402 -28.466 1.00 90.50 308 THR A O 1
ATOM 2515 N N . LEU A 1 309 ? 13.197 -7.133 -30.121 1.00 87.12 309 LEU A N 1
ATOM 2516 C CA . LEU A 1 309 ? 12.732 -5.847 -29.586 1.00 87.12 309 LEU A CA 1
ATOM 2517 C C . LEU A 1 309 ? 11.220 -5.624 -29.754 1.00 87.12 309 LEU A C 1
ATOM 2519 O O . LEU A 1 309 ? 10.690 -4.765 -29.062 1.00 87.12 309 LEU A O 1
ATOM 2523 N N . ALA A 1 310 ? 10.508 -6.460 -30.510 1.00 85.12 310 ALA A N 1
ATOM 2524 C CA . ALA A 1 310 ? 9.048 -6.407 -30.623 1.00 85.12 310 ALA A CA 1
ATOM 2525 C C . ALA A 1 310 ? 8.324 -7.292 -29.587 1.00 85.12 310 ALA A C 1
ATOM 2527 O O . ALA A 1 310 ? 7.170 -7.049 -29.260 1.00 85.12 310 ALA A O 1
ATOM 2528 N N . ASP A 1 311 ? 8.987 -8.312 -29.021 1.00 89.56 311 ASP A N 1
ATOM 2529 C CA . ASP A 1 311 ? 8.316 -9.240 -28.094 1.00 89.56 311 ASP A CA 1
ATOM 2530 C C . ASP A 1 311 ? 7.836 -8.500 -26.817 1.00 89.56 311 ASP A C 1
ATOM 2532 O O . ASP A 1 311 ? 8.677 -7.919 -26.120 1.00 89.56 311 ASP A O 1
ATOM 2536 N N . PRO A 1 312 ? 6.539 -8.515 -26.459 1.00 91.25 312 PRO A N 1
ATOM 2537 C CA . PRO A 1 312 ? 6.033 -7.795 -25.290 1.00 91.25 312 PRO A CA 1
ATOM 2538 C C . PRO A 1 312 ? 6.576 -8.403 -23.996 1.00 91.25 312 PRO A C 1
ATOM 2540 O O . PRO A 1 312 ? 6.840 -9.605 -23.932 1.00 91.25 312 PRO A O 1
ATOM 2543 N N . VAL A 1 313 ? 6.705 -7.582 -22.956 1.00 92.88 313 VAL A N 1
ATOM 2544 C CA . VAL A 1 313 ? 7.062 -8.036 -21.611 1.00 92.88 313 VAL A CA 1
ATOM 2545 C C . VAL A 1 313 ? 5.817 -7.966 -20.740 1.00 92.88 313 VAL A C 1
ATOM 2547 O O . VAL A 1 313 ? 5.174 -6.925 -20.676 1.00 92.88 313 VAL A O 1
ATOM 2550 N N . ALA A 1 314 ? 5.474 -9.059 -20.064 1.00 93.38 314 ALA A N 1
ATOM 2551 C CA . ALA A 1 314 ? 4.328 -9.073 -19.163 1.00 93.38 314 ALA A CA 1
ATOM 2552 C C . ALA A 1 314 ? 4.627 -8.307 -17.862 1.00 93.38 314 ALA A C 1
ATOM 2554 O O . ALA A 1 314 ? 5.744 -8.378 -17.331 1.00 93.38 314 ALA A O 1
ATOM 2555 N N . ALA A 1 315 ? 3.631 -7.596 -17.327 1.00 94.62 315 ALA A N 1
ATOM 2556 C CA . ALA A 1 315 ? 3.762 -6.808 -16.105 1.00 94.62 315 ALA A CA 1
ATOM 2557 C C . ALA A 1 315 ? 4.258 -7.649 -14.920 1.00 94.62 315 ALA A C 1
ATOM 2559 O O . ALA A 1 315 ? 5.225 -7.262 -14.254 1.00 94.62 315 ALA A O 1
ATOM 2560 N N . HIS A 1 316 ? 3.688 -8.835 -14.698 1.00 95.12 316 HIS A N 1
ATOM 2561 C CA . HIS A 1 316 ? 4.078 -9.721 -13.596 1.00 95.12 316 HIS A CA 1
ATOM 2562 C C . HIS A 1 316 ? 5.545 -10.202 -13.682 1.00 95.12 316 HIS A C 1
ATOM 2564 O O . HIS A 1 316 ? 6.128 -10.656 -12.694 1.00 95.12 316 HIS A O 1
ATOM 2570 N N . GLU A 1 317 ? 6.221 -10.097 -14.831 1.00 95.00 317 GLU A N 1
ATOM 2571 C CA . GLU A 1 317 ? 7.650 -10.425 -14.910 1.00 95.00 317 GLU A CA 1
ATOM 2572 C C . GLU A 1 317 ? 8.550 -9.386 -14.231 1.00 95.00 317 GLU A C 1
ATOM 2574 O O . GLU A 1 317 ? 9.702 -9.691 -13.897 1.00 95.00 317 GLU A O 1
ATOM 2579 N N . ILE A 1 318 ? 8.037 -8.172 -14.024 1.00 95.56 318 ILE A N 1
ATOM 2580 C CA . ILE A 1 318 ? 8.790 -7.012 -13.540 1.00 95.56 318 ILE A CA 1
ATOM 2581 C C . ILE A 1 318 ? 8.208 -6.495 -12.222 1.00 95.56 318 ILE A C 1
ATOM 2583 O O . ILE A 1 318 ? 8.949 -6.262 -11.257 1.00 95.56 318 ILE A O 1
ATOM 2587 N N . PHE A 1 319 ? 6.889 -6.329 -12.176 1.00 95.06 319 PHE A N 1
ATOM 2588 C CA . PHE A 1 319 ? 6.154 -5.814 -11.031 1.00 95.06 319 PHE A CA 1
ATOM 2589 C C . PHE A 1 319 ? 5.707 -6.986 -10.173 1.00 95.06 319 PHE A C 1
ATOM 2591 O O . PHE A 1 319 ? 4.729 -7.665 -10.452 1.00 95.06 319 PHE A O 1
ATOM 2598 N N . TYR A 1 320 ? 6.486 -7.251 -9.139 1.00 95.38 320 TYR A N 1
ATOM 2599 C CA . TYR A 1 320 ? 6.149 -8.187 -8.082 1.00 95.38 320 TYR A CA 1
ATOM 2600 C C . TYR A 1 320 ? 6.734 -7.653 -6.770 1.00 95.38 320 TYR A C 1
ATOM 2602 O O . TYR A 1 320 ? 7.662 -6.836 -6.811 1.00 95.38 320 TYR A O 1
ATOM 2610 N N . PRO A 1 321 ? 6.276 -8.109 -5.598 1.00 95.56 321 PRO A N 1
ATOM 2611 C CA . PRO A 1 321 ? 6.674 -7.514 -4.325 1.00 95.56 321 PRO A CA 1
ATOM 2612 C C . PRO A 1 321 ? 8.197 -7.369 -4.177 1.00 95.56 321 PRO A C 1
ATOM 2614 O O . PRO A 1 321 ? 8.970 -8.282 -4.496 1.00 95.56 321 PRO A O 1
ATOM 2617 N N . ARG A 1 322 ? 8.666 -6.203 -3.720 1.00 92.50 322 ARG A N 1
ATOM 2618 C CA . ARG A 1 322 ? 10.093 -5.809 -3.716 1.00 92.50 322 ARG A CA 1
ATOM 2619 C C . ARG A 1 322 ? 11.005 -6.826 -3.025 1.00 92.50 322 ARG A C 1
ATOM 2621 O O . ARG A 1 322 ? 12.136 -7.054 -3.450 1.00 92.50 322 ARG A O 1
ATOM 2628 N N . TYR A 1 323 ? 10.530 -7.483 -1.974 1.00 89.88 323 TYR A N 1
ATOM 2629 C CA . TYR A 1 323 ? 11.341 -8.437 -1.207 1.00 89.88 323 TYR A CA 1
ATOM 2630 C C . TYR A 1 323 ? 11.274 -9.872 -1.733 1.00 89.88 323 TYR A C 1
ATOM 2632 O O . TYR A 1 323 ? 11.918 -10.762 -1.176 1.00 89.88 323 TYR A O 1
ATOM 2640 N N . TRP A 1 324 ? 10.553 -10.113 -2.826 1.00 92.81 324 TRP A N 1
ATOM 2641 C CA . TRP A 1 324 ? 10.590 -11.396 -3.511 1.00 92.81 324 TRP A CA 1
ATOM 2642 C C . TRP A 1 324 ? 11.822 -11.480 -4.416 1.00 92.81 324 TRP A C 1
ATOM 2644 O O . TRP A 1 324 ? 12.195 -10.537 -5.116 1.00 92.81 324 TRP A O 1
ATOM 2654 N N . GLN A 1 325 ? 12.460 -12.651 -4.431 1.00 89.50 325 GLN A N 1
ATOM 2655 C CA . GLN A 1 325 ? 13.637 -12.900 -5.272 1.00 89.50 325 GLN A CA 1
ATOM 2656 C C . GLN A 1 325 ? 13.265 -13.115 -6.747 1.00 89.50 325 GLN A C 1
ATOM 2658 O O . GLN A 1 325 ? 14.104 -12.942 -7.628 1.00 89.50 325 GLN A O 1
ATOM 2663 N N . ARG A 1 326 ? 12.023 -13.526 -7.016 1.00 92.81 326 ARG A N 1
ATOM 2664 C CA . ARG A 1 326 ? 11.485 -13.864 -8.340 1.00 92.81 326 ARG A CA 1
ATOM 2665 C C . ARG A 1 326 ? 9.946 -13.797 -8.308 1.00 92.81 326 ARG A C 1
ATOM 2667 O O . ARG A 1 326 ? 9.399 -13.857 -7.208 1.00 92.81 326 ARG A O 1
ATOM 2674 N N . PRO A 1 327 ? 9.266 -13.786 -9.471 1.00 91.00 327 PRO A N 1
ATOM 2675 C CA . PRO A 1 327 ? 7.801 -13.739 -9.543 1.00 91.00 327 PRO A CA 1
ATOM 2676 C C . PRO A 1 327 ? 7.107 -14.861 -8.752 1.00 91.00 327 PRO A C 1
ATOM 2678 O O . PRO A 1 327 ? 6.138 -14.635 -8.050 1.00 91.00 327 PRO A O 1
ATOM 2681 N N . GLY A 1 328 ? 7.654 -16.080 -8.769 1.00 89.81 328 GLY A N 1
ATOM 2682 C CA . GLY A 1 328 ? 7.121 -17.208 -7.989 1.00 89.81 328 GLY A CA 1
ATOM 2683 C C . GLY A 1 328 ? 7.492 -17.209 -6.498 1.00 89.81 328 GLY A C 1
ATOM 2684 O O . GLY A 1 328 ? 7.661 -18.293 -5.942 1.00 89.81 328 GLY A O 1
ATOM 2685 N N . GLY A 1 329 ? 7.739 -16.047 -5.888 1.00 88.62 329 GLY A N 1
ATOM 2686 C CA . GLY A 1 329 ? 8.096 -15.923 -4.473 1.00 88.62 329 GLY A CA 1
ATOM 2687 C C . GLY A 1 329 ? 9.523 -16.345 -4.102 1.00 88.62 329 GLY A C 1
ATOM 2688 O O . GLY A 1 329 ? 10.379 -16.620 -4.956 1.00 88.62 329 GLY A O 1
ATOM 2689 N N . GLU A 1 330 ? 9.813 -16.405 -2.799 1.00 81.50 330 GLU A N 1
ATOM 2690 C CA . GLU A 1 330 ? 11.093 -16.938 -2.325 1.00 81.50 330 GLU A CA 1
ATOM 2691 C C . GLU A 1 330 ? 11.164 -18.444 -2.628 1.00 81.50 330 GLU A C 1
ATOM 2693 O O . GLU A 1 330 ? 10.204 -19.187 -2.429 1.00 81.50 330 GLU A O 1
ATOM 2698 N N . ARG A 1 331 ? 12.306 -18.944 -3.133 1.00 64.50 331 ARG A N 1
ATOM 2699 C CA . ARG A 1 331 ? 12.525 -20.400 -3.104 1.00 64.50 331 ARG A CA 1
ATOM 2700 C C . ARG A 1 331 ? 12.403 -20.799 -1.647 1.00 64.50 331 ARG A C 1
ATOM 2702 O O . ARG A 1 331 ? 13.087 -20.176 -0.843 1.00 64.50 331 ARG A O 1
ATOM 2709 N N . ALA A 1 332 ? 11.614 -21.828 -1.334 1.00 56.06 332 ALA A N 1
ATOM 2710 C CA . ALA A 1 332 ? 11.642 -22.470 -0.030 1.00 56.06 332 ALA A CA 1
ATOM 2711 C C . ALA A 1 332 ? 13.101 -22.848 0.261 1.00 56.06 332 ALA A C 1
ATOM 2713 O O . ALA A 1 332 ? 13.574 -23.918 -0.127 1.00 56.06 332 ALA A O 1
ATOM 2714 N N . ARG A 1 333 ? 13.869 -21.930 0.864 1.00 52.16 333 ARG A N 1
ATOM 2715 C CA . ARG A 1 333 ? 15.220 -22.163 1.347 1.00 52.16 333 ARG A CA 1
ATOM 2716 C C . ARG A 1 333 ? 14.991 -23.012 2.556 1.00 52.16 333 ARG A C 1
ATOM 2718 O O . ARG A 1 333 ? 14.867 -22.524 3.670 1.00 52.16 333 ARG A O 1
ATOM 2725 N N . SER A 1 334 ? 14.813 -24.281 2.238 1.00 45.38 334 SER A N 1
ATOM 2726 C CA . SER A 1 334 ? 14.898 -25.415 3.091 1.00 45.38 334 SER A CA 1
ATOM 2727 C C . SER A 1 334 ? 14.520 -25.049 4.520 1.00 45.38 334 SER A C 1
ATOM 2729 O O . SER A 1 334 ? 15.380 -24.793 5.369 1.00 45.38 334 SER A O 1
ATOM 2731 N N . ALA A 1 335 ? 13.229 -25.138 4.820 1.00 48.38 335 ALA A N 1
ATOM 2732 C CA . ALA A 1 335 ? 12.759 -25.406 6.172 1.00 48.38 335 ALA A CA 1
ATOM 2733 C C . ALA A 1 335 ? 13.328 -26.746 6.722 1.00 48.38 335 ALA A C 1
ATOM 2735 O O . ALA A 1 335 ? 12.726 -27.362 7.589 1.00 48.38 335 ALA A O 1
ATOM 2736 N N . ILE A 1 336 ? 14.515 -27.188 6.267 1.00 49.56 336 ILE A N 1
ATOM 2737 C CA . ILE A 1 336 ? 15.285 -28.386 6.618 1.00 49.56 336 ILE A CA 1
ATOM 2738 C C . ILE A 1 336 ? 15.607 -28.438 8.120 1.00 49.56 336 ILE A C 1
ATOM 2740 O O . ILE A 1 336 ? 16.094 -29.447 8.611 1.00 49.56 336 ILE A O 1
ATOM 2744 N N . ARG A 1 337 ? 15.274 -27.402 8.900 1.00 55.09 337 ARG A N 1
ATOM 2745 C CA . ARG A 1 337 ? 15.309 -27.473 10.366 1.00 55.09 337 ARG A CA 1
ATOM 2746 C C . ARG A 1 337 ? 13.993 -27.158 11.073 1.00 55.09 337 ARG A C 1
ATOM 2748 O O . ARG A 1 337 ? 14.044 -26.914 12.263 1.00 55.09 337 ARG A O 1
ATOM 2755 N N . GLY A 1 338 ? 12.840 -27.122 10.394 1.00 58.12 338 GLY A N 1
ATOM 2756 C CA . GLY A 1 338 ? 11.494 -27.088 11.008 1.00 58.12 338 GLY A CA 1
ATOM 2757 C C . GLY A 1 338 ? 11.200 -25.953 12.000 1.00 58.12 338 GLY A C 1
ATOM 2758 O O . GLY A 1 338 ? 10.155 -25.950 12.643 1.00 58.12 338 GLY A O 1
ATOM 2759 N N . HIS A 1 339 ? 12.121 -25.007 12.172 1.00 64.81 339 HIS A N 1
ATOM 2760 C CA . HIS A 1 339 ? 12.028 -24.006 13.219 1.00 64.81 339 HIS A CA 1
ATOM 2761 C C . HIS A 1 339 ? 11.578 -22.657 12.681 1.00 64.81 339 HIS A C 1
ATOM 2763 O O . HIS A 1 339 ? 10.900 -21.976 13.425 1.00 64.81 339 HIS A O 1
ATOM 2769 N N . ARG A 1 340 ? 11.867 -22.276 11.431 1.00 84.94 340 ARG A N 1
ATOM 2770 C CA . ARG A 1 340 ? 11.501 -20.953 10.891 1.00 84.94 340 ARG A CA 1
ATOM 2771 C C . ARG A 1 340 ? 10.029 -20.847 10.508 1.00 84.94 340 ARG A C 1
ATOM 2773 O O . ARG A 1 340 ? 9.444 -21.836 10.075 1.00 84.94 340 ARG A O 1
ATOM 2780 N N . VAL A 1 341 ? 9.472 -19.642 10.654 1.00 85.31 341 VAL A N 1
ATOM 2781 C CA . VAL A 1 341 ? 8.161 -19.306 10.085 1.00 85.31 341 VAL A CA 1
ATOM 2782 C C . VAL A 1 341 ? 8.223 -19.506 8.580 1.00 85.31 341 VAL A C 1
ATOM 2784 O O . VAL A 1 341 ? 9.216 -19.127 7.952 1.00 85.31 341 VAL A O 1
ATOM 2787 N N . ARG A 1 342 ? 7.206 -20.158 8.013 1.00 88.81 342 ARG A N 1
ATOM 2788 C CA . ARG A 1 342 ? 7.140 -20.357 6.565 1.00 88.81 342 ARG A CA 1
ATOM 2789 C C . ARG A 1 342 ? 6.956 -19.002 5.894 1.00 88.81 342 ARG A C 1
ATOM 2791 O O . ARG A 1 342 ? 6.222 -18.159 6.400 1.00 88.81 342 ARG A O 1
ATOM 2798 N N . TRP A 1 343 ? 7.622 -18.792 4.766 1.00 90.12 343 TRP A N 1
ATOM 2799 C CA . TRP A 1 343 ? 7.552 -17.524 4.042 1.00 90.12 343 TRP A CA 1
ATOM 2800 C C . TRP A 1 343 ? 6.108 -17.195 3.636 1.00 90.12 343 TRP A C 1
ATOM 2802 O O . TRP A 1 343 ? 5.667 -16.057 3.772 1.00 90.12 343 TRP A O 1
ATOM 2812 N N . GLU A 1 344 ? 5.349 -18.223 3.259 1.00 93.50 344 GLU A N 1
ATOM 2813 C CA . GLU A 1 344 ? 3.939 -18.172 2.878 1.00 93.50 344 GLU A CA 1
ATOM 2814 C C . GLU A 1 344 ? 3.011 -17.725 4.018 1.00 93.50 344 GLU A C 1
ATOM 2816 O O . GLU A 1 344 ? 1.911 -17.253 3.739 1.00 93.50 344 GLU A O 1
ATOM 2821 N N . ASP A 1 345 ? 3.446 -17.864 5.276 1.00 92.88 345 ASP A N 1
ATOM 2822 C CA . ASP A 1 345 ? 2.705 -17.453 6.476 1.00 92.88 345 ASP A CA 1
ATOM 2823 C C . ASP A 1 345 ? 3.130 -16.061 6.977 1.00 92.88 345 ASP A C 1
ATOM 2825 O O . ASP A 1 345 ? 2.520 -15.522 7.900 1.00 92.88 345 ASP A O 1
ATOM 2829 N N . LEU A 1 346 ? 4.195 -15.478 6.414 1.00 92.00 346 LEU A N 1
ATOM 2830 C CA . LEU A 1 346 ? 4.623 -14.124 6.757 1.00 92.00 346 LEU A CA 1
ATOM 2831 C C . LEU A 1 346 ? 3.779 -13.092 5.997 1.00 92.00 346 LEU A C 1
ATOM 2833 O O . LEU A 1 346 ? 3.419 -13.348 4.843 1.00 92.00 346 LEU A O 1
ATOM 2837 N N . PRO A 1 347 ? 3.509 -11.918 6.598 1.00 94.81 347 PRO A N 1
ATOM 2838 C CA . PRO A 1 347 ? 2.857 -10.813 5.912 1.00 94.81 347 PRO A CA 1
ATOM 2839 C C . PRO A 1 347 ? 3.568 -10.454 4.614 1.00 94.81 347 PRO A C 1
ATOM 2841 O O . PRO A 1 347 ? 4.804 -10.437 4.557 1.00 94.81 347 PRO A O 1
ATOM 2844 N N . ILE A 1 348 ? 2.786 -10.145 3.585 1.00 96.44 348 ILE A N 1
ATOM 2845 C CA . ILE A 1 348 ? 3.327 -9.559 2.367 1.00 96.44 348 ILE A CA 1
ATOM 2846 C C . ILE A 1 348 ? 3.825 -8.140 2.658 1.00 96.44 348 ILE A C 1
ATOM 2848 O O . ILE A 1 348 ? 3.146 -7.373 3.337 1.00 96.44 348 ILE A O 1
ATOM 2852 N N . ILE A 1 349 ? 5.016 -7.800 2.168 1.00 94.75 349 ILE A N 1
ATOM 2853 C CA . ILE A 1 349 ? 5.647 -6.486 2.349 1.00 94.75 349 ILE A CA 1
ATOM 2854 C C . ILE A 1 349 ? 6.330 -6.022 1.064 1.00 94.75 349 ILE A C 1
ATOM 2856 O O . ILE A 1 349 ? 6.654 -6.833 0.192 1.00 94.75 349 ILE A O 1
ATOM 2860 N N . GLY A 1 350 ? 6.641 -4.727 0.978 1.00 94.25 350 GLY A N 1
ATOM 2861 C CA . GLY A 1 350 ? 7.300 -4.150 -0.194 1.00 94.25 350 GLY A CA 1
ATOM 2862 C C . GLY A 1 350 ? 6.375 -4.051 -1.396 1.00 94.25 350 GLY A C 1
ATOM 2863 O O . GLY A 1 350 ? 6.824 -4.297 -2.511 1.00 94.25 350 GLY A O 1
ATOM 2864 N N . ILE A 1 351 ? 5.113 -3.727 -1.133 1.00 96.88 351 ILE A N 1
ATOM 2865 C CA . ILE A 1 351 ? 4.071 -3.485 -2.127 1.00 96.88 351 ILE A CA 1
ATOM 2866 C C . ILE A 1 351 ? 3.577 -2.042 -2.019 1.00 96.88 351 ILE A C 1
ATOM 2868 O O . ILE A 1 351 ? 3.604 -1.439 -0.939 1.00 96.88 351 ILE A O 1
ATOM 2872 N N . THR A 1 352 ? 3.148 -1.506 -3.148 1.00 97.88 352 THR A N 1
ATOM 2873 C CA . THR A 1 352 ? 2.479 -0.211 -3.287 1.00 97.88 352 THR A CA 1
ATOM 2874 C C . THR A 1 352 ? 1.048 -0.259 -2.740 1.00 97.88 352 THR A C 1
ATOM 2876 O O . THR A 1 352 ? 0.510 -1.335 -2.463 1.00 97.88 352 THR A O 1
ATOM 2879 N N . LEU A 1 353 ? 0.412 0.908 -2.600 1.00 98.12 353 LEU A N 1
ATOM 2880 C CA . LEU A 1 353 ? -1.026 0.983 -2.310 1.00 98.12 353 LEU A CA 1
ATOM 2881 C C . LEU A 1 353 ? -1.843 0.311 -3.424 1.00 98.12 353 LEU A C 1
ATOM 2883 O O . LEU A 1 353 ? -2.788 -0.422 -3.149 1.00 98.12 353 LEU A O 1
ATOM 2887 N N . TYR A 1 354 ? -1.446 0.541 -4.675 1.00 98.12 354 TYR A N 1
ATOM 2888 C CA . TYR A 1 354 ? -2.147 0.052 -5.860 1.00 98.12 354 TYR A CA 1
ATOM 2889 C C . TYR A 1 354 ? -2.094 -1.473 -5.973 1.00 98.12 354 TYR A C 1
ATOM 2891 O O . TYR A 1 354 ? -3.106 -2.095 -6.260 1.00 98.12 354 TYR A O 1
ATOM 2899 N N . GLU A 1 355 ? -0.958 -2.097 -5.656 1.00 98.19 355 GLU A N 1
ATOM 2900 C CA . GLU A 1 355 ? -0.845 -3.560 -5.548 1.00 98.19 355 GLU A CA 1
ATOM 2901 C C . GLU A 1 355 ? -1.767 -4.139 -4.459 1.00 98.19 355 GLU A C 1
ATOM 2903 O O . GLU A 1 355 ? -2.383 -5.188 -4.650 1.00 98.19 355 GLU A O 1
ATOM 2908 N N . ALA A 1 356 ? -1.890 -3.451 -3.319 1.00 98.44 356 ALA A N 1
ATOM 2909 C CA . ALA A 1 356 ? -2.790 -3.860 -2.243 1.00 98.44 356 ALA A CA 1
ATOM 2910 C C . ALA A 1 356 ? -4.272 -3.731 -2.649 1.00 98.44 356 ALA A C 1
ATOM 2912 O O . ALA A 1 356 ? -5.066 -4.618 -2.341 1.00 98.44 356 ALA A O 1
ATOM 2913 N N . ALA A 1 357 ? -4.636 -2.665 -3.367 1.00 98.31 357 ALA A N 1
ATOM 2914 C CA . ALA A 1 357 ? -5.983 -2.458 -3.899 1.00 98.31 357 ALA A CA 1
ATOM 2915 C C . ALA A 1 357 ? -6.322 -3.434 -5.044 1.00 98.31 357 ALA A C 1
ATOM 2917 O O . ALA A 1 357 ? -7.418 -3.988 -5.078 1.00 98.31 357 ALA A O 1
ATOM 2918 N N . ALA A 1 358 ? -5.370 -3.730 -5.931 1.00 98.12 358 ALA A N 1
ATOM 2919 C CA . ALA A 1 358 ? -5.538 -4.722 -6.995 1.00 98.12 358 ALA A CA 1
ATOM 2920 C C . ALA A 1 358 ? -5.833 -6.119 -6.425 1.00 98.12 358 ALA A C 1
ATOM 2922 O O . ALA A 1 358 ? -6.695 -6.838 -6.927 1.00 98.12 358 ALA A O 1
ATOM 2923 N N . TYR A 1 359 ? -5.177 -6.481 -5.317 1.00 98.44 359 TYR A N 1
ATOM 2924 C CA . TYR A 1 359 ? -5.488 -7.711 -4.592 1.00 98.44 359 TYR A CA 1
ATOM 2925 C C . TYR A 1 359 ? -6.932 -7.733 -4.065 1.00 98.44 359 TYR A C 1
ATOM 2927 O O . TYR A 1 359 ? -7.568 -8.788 -4.073 1.00 98.44 359 TYR A O 1
ATOM 2935 N N . THR A 1 360 ? -7.463 -6.599 -3.590 1.00 98.38 360 THR A N 1
ATOM 2936 C CA . THR A 1 360 ? -8.848 -6.544 -3.100 1.00 98.38 360 THR A CA 1
ATOM 2937 C C . THR A 1 360 ? -9.856 -6.621 -4.238 1.00 98.38 360 THR A C 1
ATOM 2939 O O . THR A 1 360 ? -10.817 -7.364 -4.096 1.00 98.38 360 THR A O 1
ATOM 2942 N N . VAL A 1 361 ? -9.588 -5.980 -5.384 1.00 97.69 361 VAL A N 1
ATOM 2943 C CA . VAL A 1 361 ? -10.400 -6.123 -6.610 1.00 97.69 361 VAL A CA 1
ATOM 2944 C C . VAL A 1 361 ? -10.472 -7.587 -7.042 1.00 97.69 361 VAL A C 1
ATOM 2946 O O . VAL A 1 361 ? -11.560 -8.136 -7.185 1.00 97.69 361 VAL A O 1
ATOM 2949 N N . TRP A 1 362 ? -9.321 -8.261 -7.133 1.00 97.50 362 TRP A N 1
ATOM 2950 C CA . TRP A 1 362 ? -9.270 -9.686 -7.462 1.00 97.50 362 TRP A CA 1
ATOM 2951 C C . TRP A 1 362 ? -10.097 -10.555 -6.507 1.00 97.50 362 TRP A C 1
ATOM 2953 O O . TRP A 1 362 ? -10.781 -11.487 -6.939 1.00 97.50 362 TRP A O 1
ATOM 2963 N N . LEU A 1 363 ? -10.020 -10.283 -5.198 1.00 97.81 363 LEU A N 1
ATOM 2964 C CA . LEU A 1 363 ? -10.824 -11.007 -4.217 1.00 97.81 363 LEU A CA 1
ATOM 2965 C C . LEU A 1 363 ? -12.314 -10.739 -4.405 1.00 97.81 363 LEU A C 1
ATOM 2967 O O . LEU A 1 363 ? -13.085 -11.698 -4.346 1.00 97.81 363 LEU A O 1
ATOM 2971 N N . SER A 1 364 ? -12.709 -9.487 -4.636 1.00 97.12 364 SER A N 1
ATOM 2972 C CA . SER A 1 364 ? -14.105 -9.124 -4.874 1.00 97.12 364 SER A CA 1
ATOM 2973 C C . SER A 1 364 ? -14.660 -9.858 -6.088 1.00 97.12 364 SER A C 1
ATOM 2975 O O . SER A 1 364 ? -15.657 -10.562 -5.968 1.00 97.12 364 SER A O 1
ATOM 2977 N N . GLU A 1 365 ? -13.953 -9.826 -7.217 1.00 95.75 36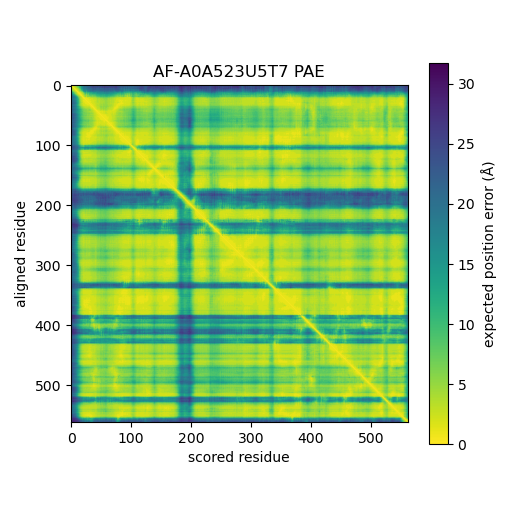5 GLU A N 1
ATOM 2978 C CA . GLU A 1 365 ? -14.370 -10.533 -8.432 1.00 95.75 365 GLU A CA 1
ATOM 2979 C C . GLU A 1 365 ? -14.406 -12.054 -8.253 1.00 95.75 365 GLU A C 1
ATOM 2981 O O . GLU A 1 365 ? -15.343 -12.721 -8.687 1.00 95.75 365 GLU A O 1
ATOM 2986 N N . THR A 1 366 ? -13.406 -12.629 -7.579 1.00 95.81 366 THR A N 1
ATOM 2987 C CA . THR A 1 366 ? -13.317 -14.090 -7.423 1.00 95.81 366 THR A CA 1
ATOM 2988 C C . THR A 1 366 ? -14.354 -14.637 -6.440 1.00 95.81 366 THR A C 1
ATOM 2990 O O . THR A 1 366 ? -14.738 -15.803 -6.541 1.00 95.81 366 THR A O 1
ATOM 2993 N N . THR A 1 367 ? -14.777 -13.839 -5.456 1.00 96.81 367 THR A N 1
ATOM 2994 C CA . THR A 1 367 ? -15.646 -14.308 -4.363 1.00 96.81 367 THR A CA 1
ATOM 2995 C C . THR A 1 367 ? -17.053 -13.724 -4.376 1.00 96.81 367 THR A C 1
ATOM 2997 O O . THR A 1 367 ? -17.907 -14.255 -3.668 1.00 96.81 367 THR A O 1
ATOM 3000 N N . GLY A 1 368 ? -17.305 -12.668 -5.152 1.00 96.50 368 GLY A N 1
ATOM 3001 C CA . GLY A 1 368 ? -18.562 -11.916 -5.138 1.00 96.50 368 GLY A CA 1
ATOM 3002 C C . GLY A 1 368 ? -18.783 -11.088 -3.868 1.00 96.50 368 GLY A C 1
ATOM 3003 O O . GLY A 1 368 ? -19.895 -10.645 -3.622 1.00 96.50 368 GLY A O 1
ATOM 3004 N N . LEU A 1 369 ? -17.760 -10.915 -3.026 1.00 96.88 369 LEU A N 1
ATOM 3005 C CA . LEU A 1 369 ? -17.835 -10.103 -1.809 1.00 96.88 369 LEU A CA 1
ATOM 3006 C C . LEU A 1 369 ? -17.397 -8.659 -2.098 1.00 96.88 369 LEU A C 1
ATOM 3008 O O . LEU A 1 369 ? -16.490 -8.457 -2.898 1.00 96.88 369 LEU A O 1
ATOM 3012 N N . ASP A 1 370 ? -17.933 -7.665 -1.384 1.00 96.94 370 ASP A N 1
ATOM 3013 C CA . ASP A 1 370 ? -17.363 -6.307 -1.392 1.00 96.94 370 ASP A CA 1
ATOM 3014 C C . ASP A 1 370 ? -16.098 -6.261 -0.519 1.00 96.94 370 ASP A C 1
ATOM 3016 O O . ASP A 1 370 ? -16.159 -6.021 0.693 1.00 96.94 370 ASP A O 1
ATOM 3020 N N . VAL A 1 371 ? -14.948 -6.566 -1.128 1.00 97.81 371 VAL A N 1
ATOM 3021 C CA . VAL A 1 371 ? -13.634 -6.557 -0.479 1.00 97.81 371 VAL A CA 1
ATOM 3022 C C . VAL A 1 371 ? -12.868 -5.283 -0.830 1.00 97.81 371 VAL A C 1
ATOM 3024 O O . VAL A 1 371 ? -12.634 -4.968 -1.994 1.00 97.81 371 VAL A O 1
ATOM 3027 N N . SER A 1 372 ? -12.361 -4.583 0.186 1.00 97.81 372 SER A N 1
ATOM 3028 C CA . SER A 1 372 ? -11.494 -3.414 0.004 1.00 97.81 372 SER A CA 1
ATOM 3029 C C . SER A 1 372 ? -10.368 -3.353 1.036 1.00 97.81 372 SER A C 1
ATOM 3031 O O . SER A 1 372 ? -10.275 -4.166 1.959 1.00 97.81 372 SER A O 1
ATOM 3033 N N . LEU A 1 373 ? -9.504 -2.343 0.918 1.00 98.12 373 LEU A N 1
ATOM 3034 C CA . LEU A 1 373 ? -8.643 -1.927 2.027 1.00 98.12 373 LEU A CA 1
ATOM 3035 C C . LEU A 1 373 ? -9.496 -1.295 3.142 1.00 98.12 373 LEU A C 1
ATOM 3037 O O . LEU A 1 373 ? -10.556 -0.732 2.845 1.00 98.12 373 LEU A O 1
ATOM 3041 N N . PRO A 1 374 ? -9.067 -1.359 4.414 1.00 97.50 374 PRO A N 1
ATOM 3042 C CA . PRO A 1 374 ? -9.739 -0.639 5.485 1.00 97.50 374 PRO A CA 1
ATOM 3043 C C . PRO A 1 374 ? -9.643 0.870 5.258 1.00 97.50 374 PRO A C 1
ATOM 3045 O O . PRO A 1 374 ? -8.615 1.383 4.814 1.00 97.50 374 PRO A O 1
ATOM 3048 N N . SER A 1 375 ? -10.675 1.597 5.652 1.00 96.31 375 SER A N 1
ATOM 3049 C CA . SER A 1 375 ? -10.537 3.014 5.970 1.00 96.31 375 SER A CA 1
ATOM 3050 C C . SER A 1 375 ? -9.703 3.210 7.240 1.00 96.31 375 SER A C 1
ATOM 3052 O O . SER A 1 375 ? -9.518 2.292 8.051 1.00 96.31 375 SER A O 1
ATOM 3054 N N . GLU A 1 376 ? -9.218 4.430 7.460 1.00 93.62 376 GLU A N 1
ATOM 3055 C CA . GLU A 1 376 ? -8.530 4.816 8.695 1.00 93.62 376 GLU A CA 1
ATOM 3056 C C . GLU A 1 376 ? -9.388 4.508 9.942 1.00 93.62 376 GLU A C 1
ATOM 3058 O O . GLU A 1 376 ? -8.860 4.120 10.989 1.00 93.62 376 GLU A O 1
ATOM 3063 N N . PHE A 1 377 ? -10.713 4.603 9.819 1.00 91.44 377 PHE A N 1
ATOM 3064 C CA . PHE A 1 377 ? -11.667 4.519 10.924 1.00 91.44 377 PHE A CA 1
ATOM 3065 C C . PHE A 1 377 ? -12.061 3.075 11.212 1.00 91.44 377 PHE A C 1
ATOM 3067 O O . PHE A 1 377 ? -12.070 2.669 12.375 1.00 91.44 377 PHE A O 1
ATOM 3074 N N . GLU A 1 378 ? -12.297 2.268 10.175 1.00 94.81 378 GLU A N 1
ATOM 3075 C CA . GLU A 1 378 ? -12.453 0.813 10.307 1.00 94.81 378 GLU A CA 1
ATOM 3076 C C . GLU A 1 378 ? -11.206 0.206 10.963 1.00 94.81 378 GLU A C 1
ATOM 3078 O O . GLU A 1 378 ? -11.306 -0.612 11.884 1.00 94.81 378 GLU A O 1
ATOM 3083 N N . TYR A 1 379 ? -10.018 0.670 10.558 1.00 94.44 379 TYR A N 1
ATOM 3084 C CA . TYR A 1 379 ? -8.765 0.278 11.188 1.00 94.44 379 TYR A CA 1
ATOM 3085 C C . TYR A 1 379 ? -8.730 0.660 12.668 1.00 94.44 379 TYR A C 1
ATOM 3087 O O . TYR A 1 379 ? -8.448 -0.175 13.531 1.00 94.44 379 TYR A O 1
ATOM 3095 N N . GLU A 1 380 ? -8.986 1.931 12.986 1.00 91.00 380 GLU A N 1
ATOM 3096 C CA . GLU A 1 380 ? -8.925 2.418 14.359 1.00 91.00 380 GLU A CA 1
ATOM 3097 C C . GLU A 1 380 ? -9.948 1.701 15.249 1.00 91.00 380 GLU A C 1
ATOM 3099 O O . GLU A 1 380 ? -9.598 1.278 16.355 1.00 91.00 380 GLU A O 1
ATOM 3104 N N . ARG A 1 381 ? -11.165 1.450 14.751 1.00 89.62 381 ARG A N 1
ATOM 3105 C CA . ARG A 1 381 ? -12.190 0.627 15.409 1.00 89.62 381 ARG A CA 1
ATOM 3106 C C . ARG A 1 381 ? -11.659 -0.763 15.738 1.00 89.62 381 ARG A C 1
ATOM 3108 O O . ARG A 1 381 ? -11.732 -1.212 16.892 1.00 89.62 381 ARG A O 1
ATOM 3115 N N . ALA A 1 382 ? -11.078 -1.416 14.733 1.00 91.00 382 ALA A N 1
ATOM 3116 C CA . ALA A 1 382 ? -10.480 -2.736 14.846 1.00 91.00 382 ALA A CA 1
ATOM 3117 C C . ALA A 1 382 ? -9.237 -2.760 15.739 1.00 91.00 382 ALA A C 1
ATOM 3119 O O . ALA A 1 382 ? -8.902 -3.816 16.276 1.00 91.00 382 ALA A O 1
ATOM 3120 N N . ALA A 1 383 ? -8.618 -1.613 16.024 1.00 87.44 383 ALA A N 1
ATOM 3121 C CA . ALA A 1 383 ? -7.461 -1.502 16.905 1.00 87.44 383 ALA A CA 1
ATOM 3122 C C . ALA A 1 383 ? -7.783 -1.070 18.354 1.00 87.44 383 ALA A C 1
ATOM 3124 O O . ALA A 1 383 ? -7.049 -1.469 19.256 1.00 87.44 383 ALA A O 1
ATOM 3125 N N . SER A 1 384 ? -8.856 -0.302 18.615 1.00 78.31 384 SER A N 1
ATOM 3126 C CA . SER A 1 384 ? -8.950 0.498 19.854 1.00 78.31 384 SER A CA 1
ATOM 3127 C C . SER A 1 384 ? -10.117 0.270 20.850 1.00 78.31 384 SER A C 1
ATOM 3129 O O . SER A 1 384 ? -10.000 0.767 21.960 1.00 78.31 384 SER A O 1
ATOM 3131 N N . TRP A 1 385 ? -11.215 -0.453 20.565 1.00 68.00 385 TRP A N 1
ATOM 3132 C CA . TRP A 1 385 ? -12.399 -0.539 21.479 1.00 68.00 385 TRP A CA 1
ATOM 3133 C C . TRP A 1 385 ? -12.967 -1.933 21.798 1.00 68.00 385 TRP A C 1
ATOM 3135 O O . TRP A 1 385 ? -13.310 -2.679 20.878 1.00 68.00 385 TRP A O 1
ATOM 3145 N N . GLY A 1 386 ? -13.132 -2.287 23.076 1.00 63.78 386 GLY A N 1
ATOM 3146 C CA . GLY A 1 386 ? -13.945 -3.446 23.474 1.00 63.78 386 GLY A CA 1
ATOM 3147 C C . GLY A 1 386 ? -15.449 -3.145 23.373 1.00 63.78 386 GLY A C 1
ATOM 3148 O O . GLY A 1 386 ? -15.891 -2.062 23.754 1.00 63.78 386 GLY A O 1
ATOM 3149 N N . LEU A 1 387 ? -16.250 -4.087 22.865 1.00 54.53 387 LEU A N 1
ATOM 3150 C CA . LEU A 1 387 ? -17.712 -3.974 22.836 1.00 54.53 387 LEU A CA 1
ATOM 3151 C C . LEU A 1 387 ? -18.280 -4.204 24.244 1.00 54.53 387 LEU A C 1
ATOM 3153 O O . LEU A 1 387 ? -18.444 -5.336 24.686 1.00 54.53 387 LEU A O 1
ATOM 3157 N N . LYS A 1 388 ? -18.616 -3.131 24.950 1.00 54.28 388 LYS A N 1
ATOM 3158 C CA . LYS A 1 388 ? -19.650 -3.170 25.990 1.00 54.28 388 LYS A CA 1
ATOM 3159 C C . LYS A 1 388 ? -20.504 -1.921 25.780 1.00 54.28 388 LYS A C 1
ATOM 3161 O O . LYS A 1 388 ? -20.011 -0.822 26.006 1.00 54.28 388 LYS A O 1
ATOM 3166 N N . ASN A 1 389 ? -21.728 -2.115 25.291 1.00 55.75 389 ASN A N 1
ATOM 3167 C CA . ASN A 1 389 ? -22.798 -1.113 25.134 1.00 55.75 389 ASN A CA 1
ATOM 3168 C C . ASN A 1 389 ? -22.696 -0.108 23.959 1.00 55.75 389 ASN A C 1
ATOM 3170 O O . ASN A 1 389 ? -23.605 0.684 23.785 1.00 55.75 389 ASN A O 1
ATOM 3174 N N . GLY A 1 390 ? -21.664 -0.159 23.106 1.00 58.38 390 GLY A N 1
ATOM 3175 C CA . GLY A 1 390 ? -21.498 0.759 21.956 1.00 58.38 390 GLY A CA 1
ATOM 3176 C C . GLY A 1 390 ? -22.026 0.245 20.606 1.00 58.38 390 GLY A C 1
ATOM 3177 O O . GLY A 1 390 ? -21.416 0.530 19.577 1.00 58.38 390 GLY A O 1
ATOM 3178 N N . ARG A 1 391 ? -23.062 -0.600 20.602 1.00 70.94 391 ARG A N 1
ATOM 3179 C CA . ARG A 1 391 ? -23.683 -1.136 19.377 1.00 70.94 391 ARG A CA 1
ATOM 3180 C C . ARG A 1 391 ? -24.930 -0.317 19.065 1.00 70.94 391 ARG A C 1
ATOM 3182 O O . ARG A 1 391 ? -25.705 -0.065 19.978 1.00 70.94 391 ARG A O 1
ATOM 3189 N N . ILE A 1 392 ? -25.125 0.038 17.798 1.00 67.75 392 ILE A N 1
ATOM 3190 C CA . ILE A 1 392 ? -26.392 0.612 17.347 1.00 67.75 392 ILE A CA 1
ATOM 3191 C C . ILE A 1 392 ? -27.417 -0.526 17.225 1.00 67.75 392 ILE A C 1
ATOM 3193 O O . ILE A 1 392 ? -27.171 -1.515 16.526 1.00 67.75 392 ILE A O 1
ATOM 3197 N N . ASP A 1 393 ? -28.536 -0.404 17.937 1.00 72.81 393 ASP A N 1
ATOM 3198 C CA . ASP A 1 393 ? -29.734 -1.217 17.728 1.00 72.81 393 ASP A CA 1
ATOM 3199 C C . ASP A 1 393 ? -30.834 -0.306 17.164 1.00 72.81 393 ASP A C 1
ATOM 3201 O O . ASP A 1 393 ? -31.441 0.440 17.929 1.00 72.81 393 ASP A O 1
ATOM 3205 N N . PRO A 1 394 ? -31.076 -0.323 15.840 1.00 61.88 394 PRO A N 1
ATOM 3206 C CA . PRO A 1 394 ? -32.056 0.559 15.206 1.00 61.88 394 PRO A CA 1
ATOM 3207 C C . PRO A 1 394 ? -33.492 0.340 15.692 1.00 61.88 394 PRO A C 1
ATOM 3209 O O . PRO A 1 394 ? -34.338 1.200 15.481 1.00 61.88 394 PRO A O 1
ATOM 3212 N N . ALA A 1 395 ? -33.787 -0.821 16.288 1.00 71.31 395 ALA A N 1
ATOM 3213 C CA . ALA A 1 395 ? -35.108 -1.134 16.825 1.00 71.31 395 ALA A CA 1
ATOM 3214 C C . ALA A 1 395 ? -35.275 -0.691 18.287 1.00 71.31 395 ALA A C 1
ATOM 3216 O O . ALA A 1 395 ? -36.364 -0.829 18.845 1.00 71.31 395 ALA A O 1
ATOM 3217 N N . SER A 1 396 ? -34.202 -0.212 18.919 1.00 72.62 396 SER A N 1
ATOM 3218 C CA . SER A 1 396 ? -34.233 0.257 20.293 1.00 72.62 396 SER A CA 1
ATOM 3219 C C . SER A 1 396 ? -34.544 1.748 20.328 1.00 72.62 396 SER A C 1
ATOM 3221 O O . SER A 1 396 ? -33.790 2.555 19.791 1.00 72.62 396 SER A O 1
ATOM 3223 N N . ASP A 1 397 ? -35.610 2.119 21.035 1.00 74.94 397 ASP A N 1
ATOM 3224 C CA . ASP A 1 397 ? -35.865 3.513 21.419 1.00 74.94 397 ASP A CA 1
ATOM 3225 C C . ASP A 1 397 ? -34.907 3.982 22.541 1.00 74.94 397 ASP A C 1
ATOM 3227 O O . ASP A 1 397 ? -34.998 5.113 23.023 1.00 74.94 397 ASP A O 1
ATOM 3231 N N . GLU A 1 398 ? -34.000 3.116 23.017 1.00 78.50 398 GLU A N 1
ATOM 3232 C CA . GLU A 1 398 ? -33.046 3.461 24.067 1.00 78.50 398 GLU A CA 1
ATOM 3233 C C . GLU A 1 398 ? -31.897 4.325 23.532 1.00 78.50 398 GLU A C 1
ATOM 3235 O O . GLU A 1 398 ? -31.238 4.013 22.539 1.00 78.50 398 GLU A O 1
ATOM 3240 N N . LYS A 1 399 ? -31.593 5.389 24.278 1.00 79.69 399 LYS A N 1
ATOM 3241 C CA . LYS A 1 399 ? -30.436 6.256 24.052 1.00 79.69 399 LYS A CA 1
ATOM 3242 C C . LYS A 1 399 ? -29.132 5.451 24.051 1.00 79.69 399 LYS A C 1
ATOM 3244 O O . LYS A 1 399 ? -28.832 4.738 25.011 1.00 79.69 399 LYS A O 1
ATOM 3249 N N . LEU A 1 400 ? -28.304 5.622 23.020 1.00 82.25 400 LEU A N 1
ATOM 3250 C CA . LEU A 1 400 ? -27.008 4.947 22.936 1.00 82.25 400 LEU A CA 1
ATOM 3251 C C . LEU A 1 400 ? -25.990 5.624 23.865 1.00 82.25 400 LEU A C 1
ATOM 3253 O O . LEU A 1 400 ? -25.631 6.783 23.661 1.00 82.25 400 LEU A O 1
ATOM 3257 N N . ILE A 1 401 ? -25.475 4.892 24.856 1.00 78.38 401 ILE A N 1
ATOM 3258 C CA . ILE A 1 401 ? -24.461 5.400 25.792 1.00 78.38 401 ILE A CA 1
ATOM 3259 C C . ILE A 1 401 ? -23.060 4.934 25.372 1.00 78.38 401 ILE A C 1
ATOM 3261 O O . ILE A 1 401 ? -22.748 3.741 25.394 1.00 78.38 401 ILE A O 1
ATOM 3265 N N . VAL A 1 402 ? -22.183 5.886 25.044 1.00 80.56 402 VAL A N 1
ATOM 3266 C CA . VAL A 1 402 ? -20.791 5.644 24.633 1.00 80.56 402 VAL A CA 1
ATOM 3267 C C . VAL A 1 402 ? -19.780 6.040 25.718 1.00 80.56 402 VAL A C 1
ATOM 3269 O O . VAL A 1 402 ? -19.977 6.994 26.464 1.00 80.56 402 VAL A O 1
ATOM 3272 N N . GLU A 1 403 ? -18.659 5.314 25.813 1.00 79.75 403 GLU A N 1
ATOM 3273 C CA . GLU A 1 403 ? -17.617 5.536 26.833 1.00 79.75 403 GLU A CA 1
ATOM 3274 C C . GLU A 1 403 ? -16.265 5.924 26.196 1.00 79.75 403 GLU A C 1
ATOM 3276 O O . GLU A 1 403 ? -15.544 5.043 25.718 1.00 79.75 403 GLU A O 1
ATOM 3281 N N . PRO A 1 404 ? -15.852 7.209 26.220 1.00 75.69 404 PRO A N 1
ATOM 3282 C CA . PRO A 1 404 ? -14.637 7.675 25.540 1.00 75.69 404 PRO A CA 1
ATOM 3283 C C . PRO A 1 404 ? -13.343 7.115 26.157 1.00 75.69 404 PRO A C 1
ATOM 3285 O O . PRO A 1 404 ? -12.354 6.897 25.459 1.00 75.69 404 PRO A O 1
ATOM 3288 N N . CYS A 1 405 ? -13.352 6.814 27.460 1.00 70.06 405 CYS A N 1
ATOM 3289 C CA . CYS A 1 405 ? -12.196 6.296 28.201 1.00 70.06 405 CYS A CA 1
ATOM 3290 C C . CYS A 1 405 ? -11.837 4.836 27.870 1.00 70.06 405 CYS A C 1
ATOM 3292 O O . CYS A 1 405 ? -10.857 4.310 28.396 1.00 70.06 405 CYS A O 1
ATOM 3294 N N . ARG A 1 406 ? -12.621 4.155 27.022 1.00 67.31 406 ARG A N 1
ATOM 3295 C CA . ARG A 1 406 ? -12.371 2.758 26.624 1.00 67.31 406 ARG A CA 1
ATOM 3296 C C . ARG A 1 406 ? -11.448 2.605 25.427 1.00 67.31 406 ARG A C 1
ATOM 3298 O O . ARG A 1 406 ? -11.308 1.504 24.895 1.00 67.31 406 ARG A O 1
ATOM 3305 N N . LYS A 1 407 ? -10.797 3.689 25.017 1.00 67.75 407 LYS A N 1
ATOM 3306 C CA . LYS A 1 407 ? -9.801 3.639 23.964 1.00 67.75 407 LYS A CA 1
ATOM 3307 C C . LYS A 1 407 ? -8.545 2.927 24.461 1.00 67.75 407 LYS A C 1
ATOM 3309 O O . LYS A 1 407 ? -7.710 3.499 25.161 1.00 67.75 407 LYS A O 1
ATOM 3314 N N . SER A 1 408 ? -8.402 1.660 24.089 1.00 62.66 408 SER A N 1
ATOM 3315 C CA . SER A 1 408 ? -7.179 0.901 24.311 1.00 62.66 408 SER A CA 1
ATOM 3316 C C . SER A 1 408 ? -6.078 1.502 23.443 1.00 62.66 408 SER A C 1
ATOM 3318 O O . SER A 1 408 ? -6.087 1.427 22.212 1.00 62.66 408 SER A O 1
ATOM 3320 N N . VAL A 1 409 ? -5.127 2.137 24.116 1.00 58.41 409 VAL A N 1
ATOM 3321 C CA . VAL A 1 409 ? -3.954 2.746 23.490 1.00 58.41 409 VAL A CA 1
ATOM 3322 C C . VAL A 1 409 ? -2.958 1.679 23.038 1.00 58.41 409 VAL A C 1
ATOM 3324 O O . VAL A 1 409 ? -2.264 1.874 22.048 1.00 58.41 409 VAL A O 1
ATOM 3327 N N . LEU A 1 410 ? -2.925 0.546 23.744 1.00 64.88 410 LEU A N 1
ATOM 3328 C CA . LEU A 1 410 ? -2.111 -0.626 23.446 1.00 64.88 410 LEU A CA 1
ATOM 3329 C C . LEU A 1 410 ? -3.000 -1.873 23.587 1.00 64.88 410 LEU A C 1
ATOM 3331 O O . LEU A 1 410 ? -3.640 -2.027 24.627 1.00 64.88 410 LEU A O 1
ATOM 3335 N N . PRO A 1 411 ? -3.068 -2.761 22.583 1.00 54.34 411 PRO A N 1
ATOM 3336 C CA . PRO A 1 411 ? -3.908 -3.953 22.632 1.00 54.34 411 PRO A CA 1
ATOM 3337 C C . PRO A 1 411 ? -3.326 -5.033 23.555 1.00 54.34 411 PRO A C 1
ATOM 3339 O O . PRO A 1 411 ? -4.056 -5.935 23.953 1.00 54.34 411 PRO A O 1
ATOM 3342 N N . TRP A 1 412 ? -2.040 -4.943 23.925 1.00 65.81 412 TRP A N 1
ATOM 3343 C CA . TRP A 1 412 ? -1.435 -5.792 24.952 1.00 65.81 412 TRP A CA 1
ATOM 3344 C C . TRP A 1 412 ? -1.503 -5.094 26.319 1.00 65.81 412 TRP A C 1
ATOM 3346 O O . TRP A 1 412 ? -0.639 -4.308 26.702 1.00 65.81 412 TRP A O 1
ATOM 3356 N N . GLU A 1 413 ? -2.559 -5.369 27.076 1.00 55.06 413 GLU A N 1
ATOM 3357 C CA . GLU A 1 413 ? -2.677 -4.931 28.468 1.00 55.06 413 GLU A CA 1
ATOM 3358 C C . GLU A 1 413 ? -1.595 -5.632 29.320 1.00 55.06 413 GLU A C 1
ATOM 3360 O O . GLU A 1 413 ? -1.624 -6.848 29.509 1.00 55.06 413 GLU A O 1
ATOM 3365 N N . GLY A 1 414 ? -0.587 -4.897 29.809 1.00 59.69 414 GLY A N 1
ATOM 3366 C CA . GLY A 1 414 ? 0.461 -5.476 30.658 1.00 59.69 414 GLY A CA 1
ATOM 3367 C C . GLY A 1 414 ? 1.646 -4.556 30.968 1.00 59.69 414 GLY A C 1
ATOM 3368 O O . GLY A 1 414 ? 1.763 -3.454 30.444 1.00 59.69 414 GLY A O 1
ATOM 3369 N N . THR A 1 415 ? 2.557 -5.034 31.825 1.00 51.34 415 THR A N 1
ATOM 3370 C CA . THR A 1 415 ? 3.788 -4.328 32.249 1.00 51.34 415 THR A CA 1
ATOM 3371 C C . THR A 1 415 ? 4.922 -4.368 31.222 1.00 51.34 415 THR A C 1
ATOM 3373 O O . THR A 1 415 ? 5.977 -3.775 31.444 1.00 51.34 415 THR A O 1
ATOM 3376 N N . LYS A 1 416 ? 4.747 -5.106 30.122 1.00 65.81 416 LYS A N 1
ATOM 3377 C CA . LYS A 1 416 ? 5.774 -5.291 29.095 1.00 65.81 416 LYS A CA 1
ATOM 3378 C C . LYS A 1 416 ? 5.593 -4.246 28.002 1.00 65.81 416 LYS A C 1
ATOM 3380 O O . LYS A 1 416 ? 4.500 -4.098 27.462 1.00 65.81 416 LYS A O 1
ATOM 3385 N N . ASP A 1 417 ? 6.663 -3.519 27.704 1.00 67.38 417 ASP A N 1
ATOM 3386 C CA . ASP A 1 417 ? 6.650 -2.457 26.703 1.00 67.38 417 ASP A CA 1
ATOM 3387 C C . ASP A 1 417 ? 6.686 -3.011 25.266 1.00 67.38 417 ASP A C 1
ATOM 3389 O O . ASP A 1 417 ? 6.845 -4.207 25.029 1.00 67.38 417 ASP A O 1
ATOM 3393 N N . PHE A 1 418 ? 6.523 -2.124 24.283 1.00 68.50 418 PHE A N 1
ATOM 3394 C CA . PHE A 1 418 ? 6.619 -2.453 22.856 1.00 68.50 418 PHE A CA 1
ATOM 3395 C C . PHE A 1 418 ? 7.941 -3.165 22.505 1.00 68.50 418 PHE A C 1
ATOM 3397 O O . PHE A 1 418 ? 7.960 -4.163 21.780 1.00 68.50 418 PHE A O 1
ATOM 3404 N N . ASN A 1 419 ? 9.049 -2.686 23.080 1.00 70.25 419 ASN A N 1
ATOM 3405 C CA . ASN A 1 419 ? 10.392 -3.203 22.822 1.00 70.25 419 ASN A CA 1
ATOM 3406 C C . ASN A 1 419 ? 10.584 -4.632 23.339 1.00 70.25 419 ASN A C 1
ATOM 3408 O O . ASN A 1 419 ? 11.403 -5.365 22.787 1.00 70.25 419 ASN A O 1
ATOM 3412 N N . PHE A 1 420 ? 9.834 -5.054 24.362 1.00 73.44 420 PHE A N 1
ATOM 3413 C CA . PHE A 1 420 ? 9.821 -6.445 24.806 1.00 73.44 420 PHE A CA 1
ATOM 3414 C C . PHE A 1 420 ? 9.431 -7.400 23.667 1.00 73.44 420 PHE A C 1
ATOM 3416 O O . PHE A 1 420 ? 9.977 -8.499 23.574 1.00 73.44 420 PHE A O 1
ATOM 3423 N N . TYR A 1 421 ? 8.495 -6.989 22.809 1.00 71.88 421 TYR A N 1
ATOM 3424 C CA . TYR A 1 421 ? 7.948 -7.828 21.744 1.00 71.88 421 TYR A CA 1
ATOM 3425 C C . TYR A 1 421 ? 8.718 -7.707 20.425 1.00 71.88 421 TYR A C 1
ATOM 3427 O O . TYR A 1 421 ? 8.983 -8.726 19.785 1.00 71.88 421 TYR A O 1
ATOM 3435 N N . PHE A 1 422 ? 9.101 -6.488 20.035 1.00 71.81 422 PHE A N 1
ATOM 3436 C CA . PHE A 1 422 ? 9.681 -6.205 18.713 1.00 71.81 422 PHE A CA 1
ATOM 3437 C C . PHE A 1 422 ? 11.180 -5.854 18.749 1.00 71.81 422 PHE A C 1
ATOM 3439 O O . PHE A 1 422 ? 11.819 -5.731 17.709 1.00 71.81 422 PHE A O 1
ATOM 3446 N N . GLY A 1 423 ? 11.784 -5.763 19.939 1.00 67.56 423 GLY A N 1
ATOM 3447 C CA . GLY A 1 423 ? 13.171 -5.327 20.107 1.00 67.56 423 GLY A CA 1
ATOM 3448 C C . GLY A 1 423 ? 13.363 -3.831 19.828 1.00 67.56 423 GLY A C 1
ATOM 3449 O O . GLY A 1 423 ? 12.451 -3.142 19.388 1.00 67.56 423 GLY A O 1
ATOM 3450 N N . ARG A 1 424 ? 14.572 -3.312 20.091 1.00 62.53 424 ARG A N 1
ATOM 3451 C CA . ARG A 1 424 ? 14.908 -1.892 19.843 1.00 62.53 424 ARG A CA 1
ATOM 3452 C C . ARG A 1 424 ? 15.092 -1.552 18.365 1.00 62.53 424 ARG A C 1
ATOM 3454 O O . ARG A 1 424 ? 14.900 -0.409 17.983 1.00 62.53 424 ARG A O 1
ATOM 3461 N N . GLU A 1 425 ? 15.494 -2.534 17.563 1.00 59.59 425 GLU A N 1
ATOM 3462 C CA . GLU A 1 425 ? 15.650 -2.388 16.108 1.00 59.59 425 GLU A CA 1
ATOM 3463 C C . GLU A 1 425 ? 14.369 -2.751 15.353 1.00 59.59 425 GLU A C 1
ATOM 3465 O O . GLU A 1 425 ? 14.365 -2.778 14.126 1.00 59.59 425 GLU A O 1
ATOM 3470 N N . GLY A 1 426 ? 13.309 -3.114 16.080 1.00 54.66 426 GLY A N 1
ATOM 3471 C CA . GLY A 1 426 ? 12.013 -3.433 15.512 1.00 54.66 426 GLY A CA 1
ATOM 3472 C C . GLY A 1 426 ? 11.913 -4.750 14.729 1.00 54.66 426 GLY A C 1
ATOM 3473 O O . GLY A 1 426 ? 10.823 -5.279 14.504 1.00 54.66 426 GLY A O 1
ATOM 3474 N N . SER A 1 427 ? 13.047 -5.350 14.363 1.00 59.16 427 SER A N 1
ATOM 3475 C CA . SER A 1 427 ? 13.046 -6.611 13.638 1.00 59.16 427 SER A CA 1
ATOM 3476 C C . SER A 1 427 ? 12.322 -7.687 14.450 1.00 59.16 427 SER A C 1
ATOM 3478 O O . SER A 1 427 ? 12.759 -8.041 15.549 1.00 59.16 427 SER A O 1
ATOM 3480 N N . ILE A 1 428 ? 11.244 -8.244 13.885 1.00 62.44 428 ILE A N 1
ATOM 3481 C CA . ILE A 1 428 ? 10.567 -9.418 14.436 1.00 62.44 428 ILE A CA 1
ATOM 3482 C C . ILE A 1 428 ? 11.605 -10.539 14.509 1.00 62.44 428 ILE A C 1
ATOM 3484 O O . ILE A 1 428 ? 11.873 -11.244 13.537 1.00 62.44 428 ILE A O 1
ATOM 3488 N N . ASN A 1 429 ? 12.192 -10.726 15.689 1.00 57.50 429 ASN A N 1
ATOM 3489 C CA . ASN A 1 429 ? 13.210 -11.743 15.940 1.00 57.50 429 ASN A CA 1
ATOM 3490 C C . ASN A 1 429 ? 12.587 -13.145 16.065 1.00 57.50 429 ASN A C 1
ATOM 3492 O O . ASN A 1 429 ? 13.188 -14.067 16.612 1.00 57.50 429 ASN A O 1
ATOM 3496 N N . ALA A 1 430 ? 11.374 -13.327 15.535 1.00 60.28 430 ALA A N 1
ATOM 3497 C CA . ALA A 1 430 ? 10.647 -14.582 15.510 1.00 60.28 430 ALA A CA 1
ATOM 3498 C C . ALA A 1 430 ? 11.143 -15.471 14.364 1.00 60.28 430 ALA A C 1
ATOM 3500 O O . ALA A 1 430 ? 10.385 -15.977 13.539 1.00 60.28 430 ALA A O 1
ATOM 3501 N N . ASN A 1 431 ? 12.449 -15.732 14.363 1.00 68.69 431 ASN A N 1
ATOM 3502 C CA . ASN A 1 431 ? 13.049 -16.759 13.523 1.00 68.69 431 ASN A CA 1
ATOM 3503 C C . ASN A 1 431 ? 12.525 -18.158 13.881 1.00 68.69 431 ASN A C 1
ATOM 3505 O O . ASN A 1 431 ? 12.891 -19.116 13.203 1.00 68.69 431 ASN A O 1
ATOM 3509 N N . LYS A 1 432 ? 11.710 -18.302 14.942 1.00 82.88 432 LYS A N 1
ATOM 3510 C CA . LYS A 1 432 ? 11.052 -19.554 15.306 1.00 82.88 432 LYS A CA 1
ATOM 3511 C C . LYS A 1 432 ? 9.525 -19.485 15.216 1.00 82.88 432 LYS A C 1
ATOM 3513 O O . LYS A 1 432 ? 8.924 -18.621 15.843 1.00 82.88 432 LYS A O 1
ATOM 3518 N N . GLN A 1 433 ? 8.885 -20.473 14.585 1.00 86.81 433 GLN A N 1
ATOM 3519 C CA . GLN A 1 433 ? 7.420 -20.604 14.481 1.00 86.81 433 GLN A CA 1
ATOM 3520 C C . GLN A 1 433 ? 6.726 -20.504 15.845 1.00 86.81 433 GLN A C 1
ATOM 3522 O O . GLN A 1 433 ? 5.720 -19.819 15.993 1.00 86.81 433 GLN A O 1
ATOM 3527 N N . LYS A 1 434 ? 7.284 -21.158 16.872 1.00 87.75 434 LYS A N 1
ATOM 3528 C CA . LYS A 1 434 ? 6.737 -21.114 18.236 1.00 87.75 434 LYS A CA 1
ATOM 3529 C C . LYS A 1 434 ? 6.839 -19.722 18.865 1.00 87.75 434 LYS A C 1
ATOM 3531 O O . LYS A 1 434 ? 5.956 -19.336 19.621 1.00 87.75 434 LYS A O 1
ATOM 3536 N N . GLU A 1 435 ? 7.917 -18.990 18.593 1.00 86.81 435 GLU A N 1
ATOM 3537 C CA . GLU A 1 435 ? 8.094 -17.613 19.071 1.00 86.81 435 GLU A CA 1
ATOM 3538 C C . GLU A 1 435 ? 7.145 -16.670 18.327 1.00 86.81 435 GLU A C 1
ATOM 3540 O O . GLU A 1 435 ? 6.508 -15.840 18.964 1.00 86.81 435 GLU A O 1
ATOM 3545 N N . TYR A 1 436 ? 6.956 -16.879 17.023 1.00 88.44 436 TYR A N 1
ATOM 3546 C CA . TYR A 1 436 ? 6.000 -16.128 16.216 1.00 88.44 436 TYR A CA 1
ATOM 3547 C C . TYR A 1 436 ? 4.559 -16.341 16.680 1.00 88.44 436 TYR A C 1
ATOM 3549 O O . TYR A 1 436 ? 3.864 -15.379 16.971 1.00 88.44 436 TYR A O 1
ATOM 3557 N N . ALA A 1 437 ? 4.129 -17.591 16.867 1.00 90.81 437 ALA A N 1
ATOM 3558 C CA . ALA A 1 437 ? 2.797 -17.898 17.388 1.00 90.81 437 ALA A CA 1
ATOM 3559 C C . ALA A 1 437 ? 2.569 -17.321 18.797 1.00 90.81 437 ALA A C 1
ATOM 3561 O O . ALA A 1 437 ? 1.481 -16.843 19.108 1.00 90.81 437 ALA A O 1
ATOM 3562 N N . ARG A 1 438 ? 3.600 -17.331 19.657 1.00 89.31 438 ARG A N 1
ATOM 3563 C CA . ARG A 1 438 ? 3.545 -16.665 20.969 1.00 89.31 438 ARG A CA 1
ATOM 3564 C C . ARG A 1 438 ? 3.398 -15.155 20.831 1.00 89.31 438 ARG A C 1
ATOM 3566 O O . ARG A 1 438 ? 2.618 -14.581 21.578 1.00 89.31 438 ARG A O 1
ATOM 3573 N N . LEU A 1 439 ? 4.131 -14.536 19.907 1.00 87.00 439 LEU A N 1
ATOM 3574 C CA . LEU A 1 439 ? 4.038 -13.108 19.625 1.00 87.00 439 LEU A CA 1
ATOM 3575 C C . LEU A 1 439 ? 2.636 -12.744 19.121 1.00 87.00 439 LEU A C 1
ATOM 3577 O O . LEU A 1 439 ? 2.031 -11.833 19.676 1.00 87.00 439 LEU A O 1
ATOM 3581 N N . LEU A 1 440 ? 2.094 -13.486 18.148 1.00 90.31 440 LEU A N 1
ATOM 3582 C CA . LEU A 1 440 ? 0.726 -13.297 17.648 1.00 90.31 440 LEU A CA 1
ATOM 3583 C C . LEU A 1 440 ? -0.300 -13.430 18.776 1.00 90.31 440 LEU A C 1
ATOM 3585 O O . LEU A 1 440 ? -1.121 -12.545 18.949 1.00 90.31 440 LEU A O 1
ATOM 3589 N N . ASN A 1 441 ? -0.207 -14.465 19.614 1.00 89.56 441 ASN A N 1
ATOM 3590 C CA . ASN A 1 441 ? -1.126 -14.632 20.741 1.00 89.56 441 ASN A CA 1
ATOM 3591 C C . ASN A 1 441 ? -1.002 -13.492 21.772 1.00 89.56 441 ASN A C 1
ATOM 3593 O O . ASN A 1 441 ? -2.007 -12.973 22.242 1.00 89.56 441 ASN A O 1
ATOM 3597 N N . ALA A 1 442 ? 0.225 -13.071 22.096 1.00 85.19 442 ALA A N 1
ATOM 3598 C CA . ALA A 1 442 ? 0.475 -12.034 23.098 1.00 85.19 442 ALA A CA 1
ATOM 3599 C C . ALA A 1 442 ? 0.106 -10.614 22.637 1.00 85.19 442 ALA A C 1
ATOM 3601 O O . ALA A 1 442 ? -0.139 -9.753 23.477 1.00 85.19 442 ALA A O 1
ATOM 3602 N N . THR A 1 443 ? 0.106 -10.362 21.327 1.00 84.12 443 THR A N 1
ATOM 3603 C CA . THR A 1 443 ? -0.188 -9.041 20.737 1.00 84.12 443 THR A CA 1
ATOM 3604 C C . THR A 1 443 ? -1.536 -8.991 20.019 1.00 84.12 443 THR A C 1
ATOM 3606 O O . THR A 1 443 ? -2.005 -7.910 19.666 1.00 84.12 443 THR A O 1
ATOM 3609 N N . GLY A 1 444 ? -2.158 -10.151 19.807 1.00 88.31 444 GLY A N 1
ATOM 3610 C CA . GLY A 1 444 ? -3.436 -10.313 19.140 1.00 88.31 444 GLY A CA 1
ATOM 3611 C C . GLY A 1 444 ? -4.570 -9.759 19.981 1.00 88.31 444 GLY A C 1
ATOM 3612 O O . GLY A 1 444 ? -4.700 -10.030 21.177 1.00 88.31 444 GLY A O 1
ATOM 3613 N N . ARG A 1 445 ? -5.416 -8.971 19.335 1.00 86.94 445 ARG A N 1
ATOM 3614 C CA . ARG A 1 445 ? -6.521 -8.289 19.983 1.00 86.94 445 ARG A CA 1
ATOM 3615 C C . ARG A 1 445 ? -7.740 -9.198 20.043 1.00 86.94 445 ARG A C 1
ATOM 3617 O O . ARG A 1 445 ? -8.220 -9.638 19.005 1.00 86.94 445 ARG A O 1
ATOM 3624 N N . LYS A 1 446 ? -8.266 -9.455 21.242 1.00 87.44 446 LYS A N 1
ATOM 3625 C CA . LYS A 1 446 ? -9.445 -10.316 21.414 1.00 87.44 446 LYS A CA 1
ATOM 3626 C C . LYS A 1 446 ? -10.743 -9.522 21.298 1.00 87.44 446 LYS A C 1
ATOM 3628 O O . LYS A 1 446 ? -10.940 -8.556 22.031 1.00 87.44 446 LYS A O 1
ATOM 3633 N N . ILE A 1 447 ? -11.631 -9.939 20.399 1.00 85.12 447 ILE A N 1
ATOM 3634 C CA . ILE A 1 447 ? -12.948 -9.330 20.177 1.00 85.12 447 ILE A CA 1
ATOM 3635 C C . ILE A 1 447 ? -13.952 -10.461 19.989 1.00 85.12 447 ILE A C 1
ATOM 3637 O O . ILE A 1 447 ? -13.806 -11.264 19.078 1.00 85.12 447 ILE A O 1
ATOM 3641 N N . ASN A 1 448 ? -14.954 -10.547 20.867 1.00 84.25 448 ASN A N 1
ATOM 3642 C CA . ASN A 1 448 ? -16.011 -11.567 20.807 1.00 84.25 448 ASN A CA 1
ATOM 3643 C C . ASN A 1 448 ? -15.485 -13.016 20.697 1.00 84.25 448 ASN A C 1
ATOM 3645 O O . ASN A 1 448 ? -16.051 -13.838 19.988 1.00 84.25 448 ASN A O 1
ATOM 3649 N N . GLY A 1 449 ? -14.379 -13.330 21.381 1.00 87.94 449 GLY A N 1
ATOM 3650 C CA . GLY A 1 449 ? -13.740 -14.653 21.332 1.00 87.94 449 GLY A CA 1
ATOM 3651 C C . GLY A 1 449 ? -12.813 -14.879 20.131 1.00 87.94 449 GLY A C 1
ATOM 3652 O O . GLY A 1 449 ? -12.028 -15.824 20.147 1.00 87.94 449 GLY A O 1
ATOM 3653 N N . GLU A 1 450 ? -12.828 -13.986 19.144 1.00 92.38 450 GLU A N 1
ATOM 3654 C CA . GLU A 1 450 ? -11.930 -14.000 17.990 1.00 92.38 450 GLU A CA 1
ATOM 3655 C C . GLU A 1 450 ? -10.665 -13.172 18.245 1.00 92.38 450 GLU A C 1
ATOM 3657 O O . GLU A 1 450 ? -10.632 -12.309 19.124 1.00 92.38 450 GLU A O 1
ATOM 3662 N N . SER A 1 451 ? -9.602 -13.444 17.483 1.00 92.69 451 SER A N 1
ATOM 3663 C CA . SER A 1 451 ? -8.326 -12.716 17.552 1.00 92.69 451 SER A CA 1
ATOM 3664 C C . SER A 1 451 ? -8.100 -11.915 16.277 1.00 92.69 451 SER A C 1
ATOM 3666 O O . SER A 1 451 ? -8.145 -12.480 15.186 1.00 92.69 451 SER A O 1
ATOM 3668 N N . ILE A 1 452 ? -7.805 -10.625 16.420 1.00 93.94 452 ILE A N 1
ATOM 3669 C CA . ILE A 1 452 ? -7.223 -9.803 15.361 1.00 93.94 452 ILE A CA 1
ATOM 3670 C C . ILE A 1 452 ? -5.733 -9.682 15.646 1.00 93.94 452 ILE A C 1
ATOM 3672 O O . ILE A 1 452 ? -5.280 -8.883 16.470 1.00 93.94 452 ILE A O 1
ATOM 3676 N N . ASP A 1 453 ? -4.968 -10.505 14.958 1.00 93.94 453 ASP A N 1
ATOM 3677 C CA . ASP A 1 453 ? -3.529 -10.535 15.038 1.00 93.94 453 ASP A CA 1
ATOM 3678 C C . ASP A 1 453 ? -2.921 -9.423 14.174 1.00 93.94 453 ASP A C 1
ATOM 3680 O O . ASP A 1 453 ? -3.495 -8.931 13.191 1.00 93.94 453 ASP A O 1
ATOM 3684 N N . GLN A 1 454 ? -1.707 -9.021 14.550 1.00 91.88 454 GLN A N 1
ATOM 3685 C CA . GLN A 1 454 ? -0.883 -8.092 13.774 1.00 91.88 454 GLN A CA 1
ATOM 3686 C C . GLN A 1 454 ? -1.515 -6.715 13.547 1.00 91.88 454 GLN A C 1
ATOM 3688 O O . GLN A 1 454 ? -1.126 -6.002 12.628 1.00 91.88 454 GLN A O 1
ATOM 3693 N N . ILE A 1 455 ? -2.501 -6.322 14.355 1.00 90.81 455 ILE A N 1
ATOM 3694 C CA . ILE A 1 455 ? -3.150 -5.010 14.235 1.00 90.81 455 ILE A CA 1
ATOM 3695 C C . ILE A 1 455 ? -2.229 -3.861 14.665 1.00 90.81 455 ILE A C 1
ATOM 3697 O O . ILE A 1 455 ? -2.446 -2.728 14.260 1.00 90.81 455 ILE A O 1
ATOM 3701 N N . LEU A 1 456 ? -1.182 -4.124 15.452 1.00 86.00 456 LEU A N 1
ATOM 3702 C CA . LEU A 1 456 ? -0.148 -3.145 15.801 1.00 86.00 456 LEU A CA 1
ATOM 3703 C C . LEU A 1 456 ? 1.233 -3.811 15.887 1.00 86.00 456 LEU A C 1
ATOM 3705 O O . LEU A 1 456 ? 1.335 -4.958 16.320 1.00 86.00 456 LEU A O 1
ATOM 3709 N N . GLY A 1 457 ? 2.288 -3.088 15.503 1.00 83.69 457 GLY A N 1
ATOM 3710 C CA . GLY A 1 457 ? 3.696 -3.481 15.660 1.00 83.69 457 GLY A CA 1
ATOM 3711 C C . GLY A 1 457 ? 4.297 -4.326 14.531 1.00 83.69 457 GLY A C 1
ATOM 3712 O O . GLY A 1 457 ? 5.511 -4.475 14.464 1.00 83.69 457 GLY A O 1
ATOM 3713 N N . PHE A 1 458 ? 3.489 -4.834 13.596 1.00 87.69 458 PHE A N 1
ATOM 3714 C CA . PHE A 1 458 ? 3.951 -5.653 12.459 1.00 87.69 458 PHE A CA 1
ATOM 3715 C C . PHE A 1 458 ? 4.220 -4.822 11.191 1.00 87.69 458 PHE A C 1
ATOM 3717 O O . PHE A 1 458 ? 4.048 -5.308 10.075 1.00 87.69 458 PHE A O 1
ATOM 3724 N N . GLY A 1 459 ? 4.641 -3.569 11.373 1.00 89.06 459 GLY A N 1
ATOM 3725 C CA . GLY A 1 459 ? 4.786 -2.584 10.303 1.00 89.06 459 GLY A CA 1
ATOM 3726 C C . GLY A 1 459 ? 3.547 -1.705 10.119 1.00 89.06 459 GLY A C 1
ATOM 3727 O O . GLY A 1 459 ? 2.556 -1.824 10.847 1.00 89.06 459 GLY A O 1
ATOM 3728 N N . TRP A 1 460 ? 3.627 -0.789 9.157 1.00 93.38 460 TRP A N 1
ATOM 3729 C CA . TRP A 1 460 ? 2.479 -0.030 8.704 1.00 93.38 460 TRP A CA 1
ATOM 3730 C C . TRP A 1 460 ? 1.540 -0.854 7.813 1.00 93.38 460 TRP A C 1
ATOM 3732 O O . TRP A 1 460 ? 1.898 -1.903 7.275 1.00 93.38 460 TRP A O 1
ATOM 3742 N N . GLN A 1 461 ? 0.317 -0.358 7.661 1.00 96.25 461 GLN A N 1
ATOM 3743 C CA . GLN A 1 461 ? -0.773 -1.006 6.947 1.00 96.25 461 GLN A CA 1
ATOM 3744 C C . GLN A 1 461 ? -1.480 0.022 6.076 1.00 96.25 461 GLN A C 1
ATOM 3746 O O . GLN A 1 461 ? -1.893 1.061 6.597 1.00 96.25 461 GLN A O 1
ATOM 3751 N N . TRP A 1 462 ? -1.597 -0.269 4.780 1.00 97.81 462 TRP A N 1
ATOM 3752 C CA . TRP A 1 462 ? -2.334 0.566 3.834 1.00 97.81 462 TRP A CA 1
ATOM 3753 C C . TRP A 1 462 ? -3.798 0.742 4.252 1.00 97.81 462 TRP A C 1
ATOM 3755 O O . TRP A 1 462 ? -4.438 -0.207 4.711 1.00 97.81 462 TRP A O 1
ATOM 3765 N N . THR A 1 463 ? -4.305 1.964 4.078 1.00 97.50 463 THR A N 1
ATOM 3766 C CA . THR A 1 463 ? -5.725 2.317 4.211 1.00 97.50 463 THR A CA 1
ATOM 3767 C C . THR A 1 463 ? -6.183 3.115 2.990 1.00 97.50 463 THR A C 1
ATOM 3769 O O . THR A 1 463 ? -5.343 3.569 2.213 1.00 97.50 463 THR A O 1
ATOM 3772 N N . LEU A 1 464 ? -7.496 3.279 2.809 1.00 96.00 464 LEU A N 1
ATOM 3773 C CA . LEU A 1 464 ? -8.065 4.025 1.674 1.00 96.00 464 LEU A CA 1
ATOM 3774 C C . LEU A 1 464 ? -7.946 5.551 1.800 1.00 96.00 464 LEU A C 1
ATOM 3776 O O . LEU A 1 464 ? -8.065 6.258 0.802 1.00 96.00 464 LEU A O 1
ATOM 3780 N N . ASP A 1 465 ? -7.746 6.072 3.008 1.00 95.88 465 ASP A N 1
ATOM 3781 C CA . ASP A 1 465 ? -7.778 7.510 3.252 1.00 95.88 465 ASP A CA 1
ATOM 3782 C C . ASP A 1 465 ? -6.564 8.222 2.671 1.00 95.88 465 ASP A C 1
ATOM 3784 O O . ASP A 1 465 ? -5.415 7.836 2.905 1.00 95.88 465 ASP A O 1
ATOM 3788 N N . ARG A 1 466 ? -6.810 9.354 2.013 1.00 95.31 466 ARG A N 1
ATOM 3789 C CA . ARG A 1 466 ? -5.752 10.315 1.716 1.00 95.31 466 ARG A CA 1
ATOM 3790 C C . ARG A 1 466 ? -5.385 11.098 2.963 1.00 95.31 466 ARG A C 1
ATOM 3792 O O . ARG A 1 466 ? -6.216 11.402 3.822 1.00 95.31 466 ARG A O 1
ATO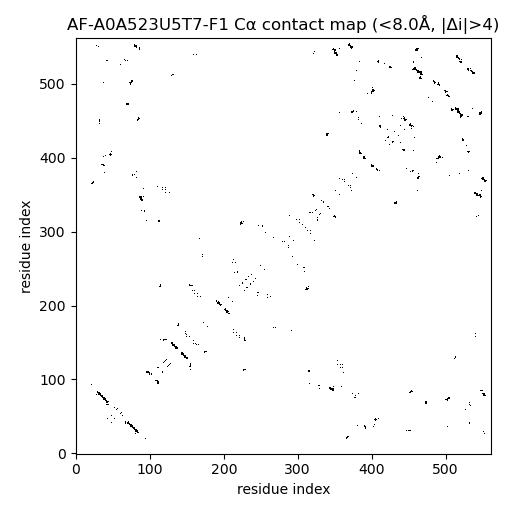M 3799 N N . PHE A 1 467 ? -4.112 11.440 3.057 1.00 93.75 467 PHE A N 1
ATOM 3800 C CA . PHE A 1 467 ? -3.580 12.263 4.123 1.00 93.75 467 PHE A CA 1
ATOM 3801 C C . PHE A 1 467 ? -3.594 13.726 3.705 1.00 93.75 467 PHE A C 1
ATOM 3803 O O . PHE A 1 467 ? -2.836 14.115 2.827 1.00 93.75 467 PHE A O 1
ATOM 3810 N N . ASN A 1 468 ? -4.421 14.553 4.333 1.00 89.38 468 ASN A N 1
ATOM 3811 C CA . ASN A 1 468 ? -4.382 15.989 4.095 1.00 89.38 468 ASN A CA 1
ATOM 3812 C C . ASN A 1 468 ? -3.403 16.659 5.065 1.00 89.38 468 ASN A C 1
ATOM 3814 O O . ASN A 1 468 ? -3.660 16.726 6.264 1.00 89.38 468 ASN A O 1
ATOM 3818 N N . GLU A 1 469 ? -2.304 17.197 4.541 1.00 83.75 469 GLU A N 1
ATOM 3819 C CA . GLU A 1 469 ? -1.301 17.915 5.338 1.00 83.75 469 GLU A CA 1
ATOM 3820 C C . GLU A 1 469 ? -1.853 19.207 5.963 1.00 83.75 469 GLU A C 1
ATOM 3822 O O . GLU A 1 469 ? -1.407 19.634 7.032 1.00 83.75 469 GLU A O 1
ATOM 3827 N N . SER A 1 470 ? -2.850 19.820 5.315 1.00 85.00 470 SER A N 1
ATOM 3828 C CA . SER A 1 470 ? -3.533 21.022 5.803 1.00 85.00 470 SER A CA 1
ATOM 3829 C C . SER A 1 470 ? -4.656 20.720 6.801 1.00 85.00 470 SER A C 1
ATOM 3831 O O . SER A 1 470 ? -5.087 21.618 7.532 1.00 85.00 470 SER A O 1
ATOM 3833 N N . GLU A 1 471 ? -5.104 19.462 6.885 1.00 83.75 471 GLU A N 1
ATOM 3834 C CA . GLU A 1 471 ? -6.121 19.017 7.838 1.00 83.75 471 GLU A CA 1
ATOM 3835 C C . GLU A 1 471 ? -5.507 18.916 9.231 1.00 83.75 471 GLU A C 1
ATOM 3837 O O . GLU A 1 471 ? -5.078 17.863 9.713 1.00 83.75 471 GLU A O 1
ATOM 3842 N N . ARG A 1 472 ? -5.474 20.054 9.915 1.00 80.62 472 ARG A N 1
ATOM 3843 C CA . ARG A 1 472 ? -5.166 20.087 11.336 1.00 80.62 472 ARG A CA 1
ATOM 3844 C C . ARG A 1 472 ? -6.423 19.726 12.103 1.00 80.62 472 ARG A C 1
ATOM 3846 O O . ARG A 1 472 ? -7.479 20.306 11.870 1.00 80.62 472 ARG A O 1
ATOM 3853 N N . LYS A 1 473 ? -6.282 18.819 13.070 1.00 84.81 473 LYS A N 1
ATOM 3854 C CA . LYS A 1 473 ? -7.314 18.555 14.075 1.00 84.81 473 LYS A CA 1
ATOM 3855 C C . LYS A 1 473 ? -8.649 18.069 13.501 1.00 84.81 473 LYS A C 1
ATOM 3857 O O . LYS A 1 473 ? -9.682 18.330 14.095 1.00 84.81 473 LYS A O 1
ATOM 3862 N N . TYR A 1 474 ? -8.629 17.382 12.358 1.00 86.12 474 TYR A N 1
ATOM 3863 C CA . TYR A 1 474 ? -9.846 16.958 11.659 1.00 86.12 474 TYR A CA 1
ATOM 3864 C C . TYR A 1 474 ? -10.856 18.095 11.419 1.00 86.12 474 TYR A C 1
ATOM 3866 O O . TYR A 1 474 ? -12.067 17.879 11.442 1.00 86.12 474 TYR A O 1
ATOM 3874 N N . ASN A 1 475 ? -10.365 19.310 11.157 1.00 88.06 475 ASN A N 1
ATOM 3875 C CA . ASN A 1 475 ? -11.196 20.491 10.905 1.00 88.06 475 ASN A CA 1
ATOM 3876 C C . ASN A 1 475 ? -12.244 20.300 9.790 1.00 88.06 475 ASN A C 1
ATOM 3878 O O . ASN A 1 475 ? -13.218 21.043 9.737 1.00 88.06 475 ASN A O 1
ATOM 3882 N N . ARG A 1 476 ? -12.110 19.284 8.927 1.00 89.56 476 ARG A N 1
ATOM 3883 C CA . ARG A 1 476 ? -13.152 18.920 7.957 1.00 89.56 476 ARG A CA 1
ATOM 3884 C C . ARG A 1 476 ? -14.507 18.607 8.603 1.00 89.56 476 ARG A C 1
ATOM 3886 O O . ARG A 1 476 ? -15.527 18.883 7.984 1.00 89.56 476 ARG A O 1
ATOM 3893 N N . PHE A 1 477 ? -14.530 18.080 9.830 1.00 89.25 477 PHE A N 1
ATOM 3894 C CA . PHE A 1 477 ? -15.771 17.801 10.566 1.00 89.25 477 PHE A CA 1
ATOM 3895 C C . PHE A 1 477 ? -16.423 19.066 11.130 1.00 89.25 477 PHE A C 1
ATOM 3897 O O . PHE A 1 477 ? -17.572 19.029 11.551 1.00 89.25 477 PHE A O 1
ATOM 3904 N N . GLU A 1 478 ? -15.707 20.191 11.130 1.00 87.06 478 GLU A N 1
ATOM 3905 C CA . GLU A 1 478 ? -16.265 21.501 11.475 1.00 87.06 478 GLU A CA 1
ATOM 3906 C C . GLU A 1 478 ? -16.988 22.142 10.278 1.00 87.06 478 GLU A C 1
ATOM 3908 O O . GLU A 1 478 ? -17.637 23.177 10.434 1.00 87.06 478 GLU A O 1
ATOM 3913 N N . ASN A 1 479 ? -16.899 21.547 9.079 1.00 89.75 479 ASN A N 1
ATOM 3914 C CA . ASN A 1 479 ? -17.668 21.991 7.923 1.00 89.75 479 ASN A CA 1
ATOM 3915 C C . ASN A 1 479 ? -19.169 21.769 8.198 1.00 89.75 479 ASN A C 1
ATOM 3917 O O . ASN A 1 479 ? -19.569 20.623 8.402 1.00 89.75 479 ASN A O 1
ATOM 3921 N N . PRO A 1 480 ? -20.019 22.814 8.141 1.00 90.81 480 PRO A N 1
ATOM 3922 C CA . PRO A 1 480 ? -21.460 22.680 8.372 1.00 90.81 480 PRO A CA 1
ATOM 3923 C C . PRO A 1 480 ? -22.170 21.694 7.435 1.00 90.81 480 PRO A C 1
ATOM 3925 O O . PRO A 1 480 ? -23.265 21.242 7.750 1.00 90.81 480 PRO A O 1
ATOM 3928 N N . ASN A 1 481 ? -21.559 21.378 6.290 1.00 92.12 481 ASN A N 1
ATOM 3929 C CA . ASN A 1 481 ? -22.089 20.435 5.309 1.00 92.12 481 ASN A CA 1
ATOM 3930 C C . ASN A 1 481 ? -21.562 19.004 5.497 1.00 92.12 481 ASN A C 1
ATOM 3932 O O . ASN A 1 481 ? -21.899 18.140 4.692 1.00 92.12 481 ASN A O 1
ATOM 3936 N N . TYR A 1 482 ? -20.704 18.743 6.493 1.00 91.81 482 TYR A N 1
ATOM 3937 C CA . TYR A 1 482 ? -20.236 17.382 6.745 1.00 91.81 482 TYR A CA 1
ATOM 3938 C C . TYR A 1 482 ? -21.409 16.522 7.248 1.00 91.81 482 TYR A C 1
ATOM 3940 O O . TYR A 1 482 ? -22.126 16.970 8.148 1.00 91.81 482 TYR A O 1
ATOM 3948 N N . PRO A 1 483 ? -21.623 15.308 6.710 1.00 91.88 483 PRO A N 1
ATOM 3949 C CA . PRO A 1 483 ? -22.752 14.465 7.090 1.00 91.88 483 PRO A CA 1
ATOM 3950 C C . PRO A 1 483 ? -22.834 14.206 8.601 1.00 91.88 483 PRO A C 1
ATOM 3952 O O . PRO A 1 483 ? -21.889 13.716 9.225 1.00 91.88 483 PRO A O 1
ATOM 3955 N N . VAL A 1 484 ? -23.992 14.512 9.187 1.00 92.25 484 VAL A N 1
ATOM 3956 C CA . VAL A 1 484 ? -24.310 14.240 10.594 1.00 92.25 484 VAL A CA 1
ATOM 3957 C C . VAL A 1 484 ? -25.314 13.097 10.653 1.00 92.25 484 VAL A C 1
ATOM 3959 O O . VAL A 1 484 ? -26.331 13.112 9.965 1.00 92.25 484 VAL A O 1
ATOM 3962 N N . PHE A 1 485 ? -25.031 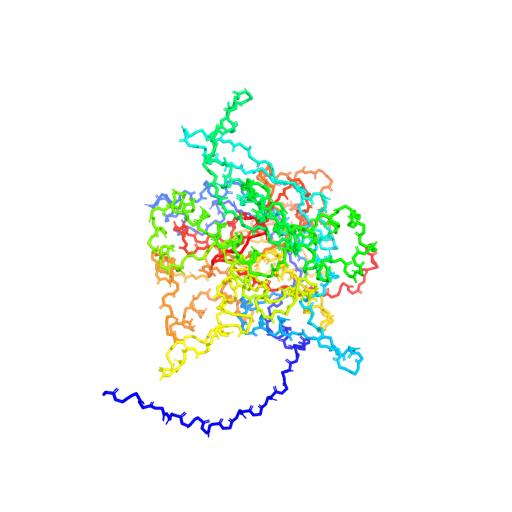12.112 11.493 1.00 90.12 485 PHE A N 1
ATOM 3963 C CA . PHE A 1 485 ? -25.932 11.021 11.813 1.00 90.12 485 PHE A CA 1
ATOM 3964 C C . PHE A 1 485 ? -26.939 11.475 12.878 1.00 90.12 485 PHE A C 1
ATOM 3966 O O . PHE A 1 485 ? -26.555 11.799 14.003 1.00 90.12 485 PHE A O 1
ATOM 3973 N N . THR A 1 486 ? -28.224 11.510 12.517 1.00 88.44 486 THR A N 1
ATOM 3974 C CA . THR A 1 486 ? -29.300 12.061 13.362 1.00 88.44 486 THR A CA 1
ATOM 3975 C C . THR A 1 486 ? -30.358 11.043 13.786 1.00 88.44 486 THR A C 1
ATOM 3977 O O . THR A 1 486 ? -31.282 11.412 14.504 1.00 88.44 486 THR A O 1
ATOM 3980 N N . ASP A 1 487 ? -30.250 9.784 13.354 1.00 83.94 487 ASP A N 1
ATOM 3981 C CA . ASP A 1 487 ? -31.332 8.801 13.517 1.00 83.94 487 ASP A CA 1
ATOM 3982 C C . ASP A 1 487 ? -31.510 8.335 14.969 1.00 83.94 487 ASP A C 1
ATOM 3984 O O . ASP A 1 487 ? -32.594 7.901 15.348 1.00 83.94 487 ASP A O 1
ATOM 3988 N N . ILE A 1 488 ? -30.454 8.407 15.787 1.00 80.12 488 ILE A N 1
ATOM 3989 C CA . ILE A 1 488 ? -30.455 7.925 17.174 1.00 80.12 488 ILE A CA 1
ATOM 3990 C C . ILE A 1 488 ? -29.799 8.962 18.082 1.00 80.12 488 ILE A C 1
ATOM 3992 O O . ILE A 1 488 ? -28.743 9.512 17.764 1.00 80.12 488 ILE A O 1
ATOM 3996 N N . GLU A 1 489 ? -30.396 9.190 19.253 1.00 83.56 489 GLU A N 1
ATOM 3997 C CA . GLU A 1 489 ? -29.796 10.030 20.284 1.00 83.56 489 GLU A CA 1
ATOM 3998 C C . GLU A 1 489 ? -28.621 9.299 20.952 1.00 83.56 489 GLU A C 1
ATOM 4000 O O . GLU A 1 489 ? -28.758 8.190 21.479 1.00 83.56 489 GLU A O 1
ATOM 4005 N N . VAL A 1 490 ? -27.449 9.937 20.957 1.00 84.94 490 VAL A N 1
ATOM 4006 C CA . VAL A 1 490 ? -26.224 9.376 21.537 1.00 84.94 490 VAL A CA 1
ATOM 4007 C C . VAL A 1 490 ? -25.753 10.253 22.698 1.00 84.94 490 VAL A C 1
ATOM 4009 O O . VAL A 1 490 ? -25.637 11.469 22.556 1.00 84.94 490 VAL A O 1
ATOM 4012 N N . ALA A 1 491 ? -25.470 9.637 23.849 1.00 84.12 491 ALA A N 1
ATOM 4013 C CA . ALA A 1 491 ? -24.899 10.284 25.035 1.00 84.12 491 ALA A CA 1
ATOM 4014 C C . ALA A 1 491 ? -23.537 9.706 25.405 1.00 84.12 491 ALA A C 1
ATOM 4016 O O . ALA A 1 491 ? -23.259 8.526 25.205 1.00 84.12 491 ALA A O 1
ATOM 4017 N N . CYS A 1 492 ? -22.717 10.521 26.064 1.00 85.06 492 CYS A N 1
ATOM 4018 C CA . CYS A 1 492 ? -21.512 10.046 26.731 1.00 85.06 492 CYS A CA 1
ATOM 4019 C C . CYS A 1 492 ? -21.847 9.554 28.146 1.00 85.06 492 CYS A C 1
ATOM 4021 O O . CYS A 1 492 ? -22.522 10.249 28.903 1.00 85.06 492 CYS A O 1
ATOM 4023 N N . ALA A 1 493 ? -21.316 8.399 28.546 1.00 83.38 493 ALA A N 1
ATOM 4024 C CA . ALA A 1 493 ? -21.449 7.900 29.915 1.00 83.38 493 ALA A CA 1
ATOM 4025 C C . ALA A 1 493 ? -20.946 8.934 30.939 1.00 83.38 493 ALA A C 1
ATOM 4027 O O . ALA A 1 493 ? -19.858 9.497 30.772 1.00 83.38 493 ALA A O 1
ATOM 4028 N N . GLY A 1 494 ? -21.731 9.181 31.993 1.00 85.12 494 GLY A N 1
ATOM 4029 C CA . GLY A 1 494 ? -21.443 10.202 33.009 1.00 85.12 494 GLY A CA 1
ATOM 4030 C C . GLY A 1 494 ? -21.742 11.645 32.579 1.00 85.12 494 GLY A C 1
ATOM 4031 O O . GLY A 1 494 ? -21.540 12.567 33.367 1.00 85.12 494 GLY A O 1
ATOM 4032 N N . LYS A 1 495 ? -22.214 11.841 31.345 1.00 86.12 495 LYS A N 1
ATOM 4033 C CA . LYS A 1 495 ? -22.731 13.094 30.777 1.00 86.12 495 LYS A CA 1
ATOM 4034 C C . LYS A 1 495 ? -24.005 12.779 29.988 1.00 86.12 495 LYS A C 1
ATOM 4036 O O . LYS A 1 495 ? -24.141 13.171 28.832 1.00 86.12 495 LYS A O 1
ATOM 4041 N N . GLU A 1 496 ? -24.911 12.005 30.592 1.00 85.44 496 GLU A N 1
ATOM 4042 C CA . GLU A 1 496 ? -26.084 11.476 29.885 1.00 85.44 496 GLU A CA 1
ATOM 4043 C C . GLU A 1 496 ? -27.012 12.572 29.340 1.00 85.44 496 GLU A C 1
ATOM 4045 O O . GLU A 1 496 ? -27.691 12.337 28.345 1.00 85.44 496 GLU A O 1
ATOM 4050 N N . ASP A 1 497 ? -27.001 13.770 29.924 1.00 86.69 497 ASP A N 1
ATOM 4051 C CA . ASP A 1 497 ? -27.822 14.905 29.483 1.00 86.69 497 ASP A CA 1
ATOM 4052 C C . ASP A 1 497 ? -27.211 15.694 28.303 1.00 86.69 497 ASP A C 1
ATOM 4054 O O . ASP A 1 497 ? -27.874 16.548 27.717 1.00 86.69 497 ASP A O 1
ATOM 4058 N N . GLU A 1 498 ? -25.954 15.428 27.926 1.00 87.69 498 GLU A N 1
ATOM 4059 C CA . GLU A 1 498 ? -25.289 16.086 26.795 1.00 87.69 498 GLU A CA 1
ATOM 4060 C C . GLU A 1 498 ? -25.491 15.258 25.515 1.00 87.69 498 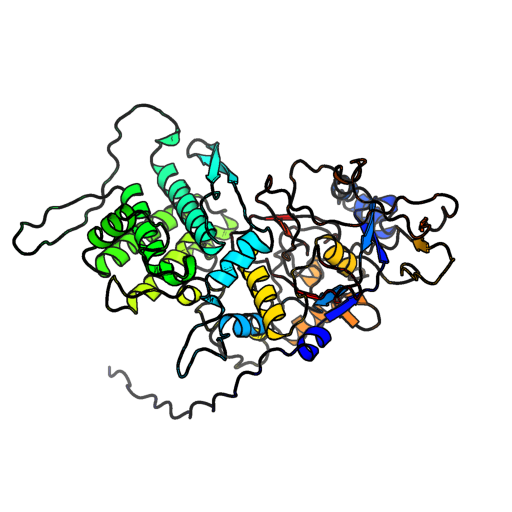GLU A C 1
ATOM 4062 O O . GLU A 1 498 ? -24.901 14.185 25.353 1.00 87.69 498 GLU A O 1
ATOM 4067 N N . ALA A 1 499 ? -26.317 15.755 24.587 1.00 86.12 499 ALA A N 1
ATOM 4068 C CA . ALA A 1 499 ? -26.431 15.170 23.253 1.00 86.12 499 ALA A CA 1
ATOM 4069 C C . ALA A 1 499 ? -25.095 15.288 22.502 1.00 86.12 499 ALA A C 1
ATOM 4071 O O . ALA A 1 499 ? -24.47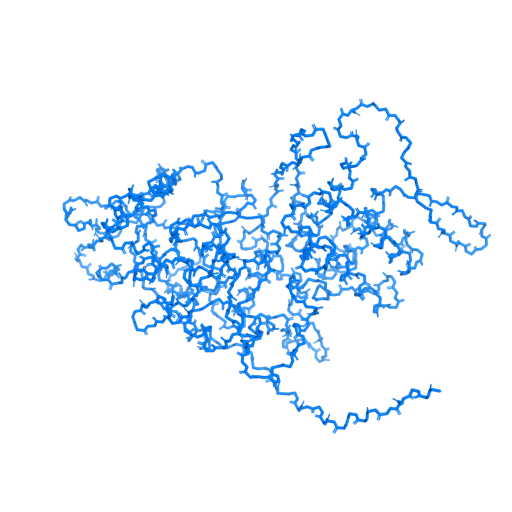2 16.354 22.470 1.00 86.12 499 ALA A O 1
ATOM 4072 N N . LEU A 1 500 ? -24.652 14.188 21.893 1.00 90.19 500 LEU A N 1
ATOM 4073 C CA . LEU A 1 500 ? -23.429 14.148 21.099 1.00 90.19 500 LEU A CA 1
ATOM 4074 C C . LEU A 1 500 ? -23.740 14.330 19.615 1.00 90.19 500 LEU A C 1
ATOM 4076 O O . LEU A 1 500 ? -24.593 13.640 19.064 1.00 90.19 500 LEU A O 1
ATOM 4080 N N . THR A 1 501 ? -22.979 15.191 18.942 1.00 92.69 501 THR A N 1
ATOM 4081 C CA . THR A 1 501 ? -22.938 15.208 17.477 1.00 92.69 501 THR A CA 1
ATOM 4082 C C . THR A 1 501 ? -22.165 13.990 16.991 1.00 92.69 501 THR A C 1
ATOM 4084 O O . THR A 1 501 ? -20.976 13.854 17.293 1.00 92.69 501 THR A O 1
ATOM 4087 N N . VAL A 1 502 ? -22.833 13.119 16.238 1.00 93.19 502 VAL A N 1
ATOM 4088 C CA . VAL A 1 502 ? -22.228 11.952 15.592 1.00 93.19 502 VAL A CA 1
ATOM 4089 C C . VAL A 1 502 ? -22.172 12.211 14.096 1.00 93.19 502 VAL A C 1
ATOM 4091 O O . VAL A 1 502 ? -23.188 12.539 13.499 1.00 93.19 502 VAL A O 1
ATOM 4094 N N . TYR A 1 503 ? -21.005 12.075 13.480 1.00 94.31 503 TYR A N 1
ATOM 4095 C CA . TYR A 1 503 ? -20.844 12.264 12.037 1.00 94.31 503 TYR A CA 1
ATOM 4096 C C . TYR A 1 503 ? -20.934 10.925 11.299 1.00 94.31 503 TYR A C 1
ATOM 4098 O O . TYR A 1 503 ? -20.461 9.907 11.810 1.00 94.31 503 TYR A O 1
ATOM 4106 N N . GLU A 1 504 ? -21.507 10.909 10.096 1.00 92.81 504 GLU A N 1
ATOM 4107 C CA . GLU A 1 504 ? -21.389 9.753 9.199 1.00 92.81 504 GLU A CA 1
ATOM 4108 C C . GLU A 1 504 ? -20.005 9.828 8.549 1.00 92.81 504 GLU A C 1
ATOM 4110 O O . GLU A 1 504 ? -19.641 10.829 7.932 1.00 92.81 504 GLU A O 1
ATOM 4115 N N . TYR A 1 505 ? -19.180 8.808 8.767 1.00 91.25 505 TYR A N 1
ATOM 4116 C CA . TYR A 1 505 ? -17.800 8.871 8.321 1.00 91.25 505 TYR A CA 1
ATOM 4117 C C . TYR A 1 505 ? -17.671 8.661 6.807 1.00 91.25 505 TYR A C 1
ATOM 4119 O O . TYR A 1 505 ? -18.013 7.606 6.277 1.00 91.25 505 TYR A O 1
ATOM 4127 N N . GLU A 1 506 ? -17.044 9.634 6.151 1.00 89.38 506 GLU A N 1
ATOM 4128 C CA . GLU A 1 506 ? -16.591 9.535 4.767 1.00 89.38 506 GLU A CA 1
ATOM 4129 C C . GLU A 1 506 ? -15.054 9.584 4.696 1.00 89.38 506 GLU A C 1
ATOM 4131 O O . GLU A 1 506 ? -14.441 10.533 5.222 1.00 89.38 506 GLU A O 1
ATOM 4136 N N . PRO A 1 507 ? -14.404 8.595 4.044 1.00 90.25 507 PRO A N 1
ATOM 4137 C CA . PRO A 1 507 ? -12.971 8.635 3.789 1.00 90.25 507 PRO A CA 1
ATOM 4138 C C . PRO A 1 507 ? -12.575 9.898 3.035 1.00 90.25 507 PRO A C 1
ATOM 4140 O O . PRO A 1 507 ? -13.234 10.305 2.079 1.00 90.25 507 PRO A O 1
ATOM 4143 N N . TYR A 1 508 ? -11.464 10.511 3.433 1.00 90.75 508 TYR A N 1
ATOM 4144 C CA . TYR A 1 508 ? -10.985 11.696 2.730 1.00 90.75 508 TYR A CA 1
ATOM 4145 C C . TYR A 1 508 ? -10.367 11.298 1.389 1.00 90.75 508 TYR A C 1
ATOM 4147 O O . TYR A 1 508 ? -9.366 10.583 1.349 1.00 90.75 508 TYR A O 1
ATOM 4155 N N . ARG A 1 509 ? -10.971 11.766 0.291 1.00 91.00 509 ARG A N 1
ATOM 4156 C CA . ARG A 1 509 ? -10.610 11.393 -1.088 1.00 91.00 509 ARG A CA 1
ATOM 4157 C C . ARG A 1 509 ? -10.146 12.572 -1.958 1.00 91.00 509 ARG A C 1
ATOM 4159 O O . ARG A 1 509 ? -10.078 12.426 -3.173 1.00 91.00 509 ARG A O 1
ATOM 4166 N N . SER A 1 510 ? -9.819 13.729 -1.369 1.00 91.19 510 SER A N 1
ATOM 4167 C CA . SER A 1 510 ? -9.373 14.900 -2.149 1.00 91.19 510 SER A CA 1
ATOM 4168 C C . SER A 1 510 ? -8.094 14.611 -2.932 1.00 91.19 510 SER A C 1
ATOM 4170 O O . SER A 1 510 ? -7.094 14.179 -2.357 1.00 91.19 510 SER A O 1
ATOM 4172 N N . LEU A 1 511 ? -8.100 14.935 -4.223 1.00 92.19 511 LEU A N 1
ATOM 4173 C CA . LEU A 1 511 ? -6.946 14.790 -5.114 1.00 92.19 511 LEU A CA 1
ATOM 4174 C C . LEU A 1 511 ? -5.824 15.802 -4.837 1.00 92.19 511 LEU A C 1
ATOM 4176 O O . LEU A 1 511 ? -4.759 15.703 -5.436 1.00 92.19 511 LEU A O 1
ATOM 4180 N N . GLU A 1 512 ? -6.041 16.753 -3.926 1.00 90.25 512 GLU A N 1
ATOM 4181 C CA . GLU A 1 512 ? -5.035 17.743 -3.518 1.00 90.25 512 GLU A CA 1
ATOM 4182 C C . GLU A 1 512 ? -3.843 17.114 -2.783 1.00 90.25 512 GLU A C 1
ATOM 4184 O O . GLU A 1 512 ? -2.782 17.727 -2.702 1.00 90.25 512 GLU A O 1
ATOM 4189 N N . SER A 1 513 ? -4.000 15.895 -2.252 1.00 91.88 513 SER A N 1
ATOM 4190 C CA . SER A 1 513 ? -2.912 15.161 -1.612 1.00 91.88 513 SER A CA 1
ATOM 4191 C C . SER A 1 513 ? -2.520 13.904 -2.378 1.00 91.88 513 SER A C 1
ATOM 4193 O O . SER A 1 513 ? -3.354 13.061 -2.729 1.00 91.88 513 SER A O 1
ATOM 4195 N N . ALA A 1 514 ? -1.208 13.749 -2.546 1.00 95.25 514 ALA A N 1
ATOM 4196 C CA . ALA A 1 514 ? -0.583 12.551 -3.084 1.00 95.25 514 ALA A CA 1
ATOM 4197 C C . ALA A 1 514 ? -0.258 11.494 -2.024 1.00 95.25 514 ALA A C 1
ATOM 4199 O O . ALA A 1 514 ? 0.194 10.408 -2.377 1.00 95.25 514 ALA A O 1
ATOM 4200 N N . TYR A 1 515 ? -0.437 11.795 -0.738 1.00 96.00 515 TYR A N 1
ATOM 4201 C CA . TYR A 1 515 ? -0.077 10.886 0.343 1.00 96.00 515 TYR A CA 1
ATOM 4202 C C . TYR A 1 515 ? -1.298 10.147 0.866 1.00 96.00 515 TYR A C 1
ATOM 4204 O O . TYR A 1 515 ? -2.389 10.705 0.981 1.00 96.00 515 TYR A O 1
ATOM 4212 N N . PHE A 1 516 ? -1.093 8.890 1.243 1.00 97.00 516 PHE A N 1
ATOM 4213 C CA . PHE A 1 516 ? -2.136 8.041 1.801 1.00 97.00 516 PHE A CA 1
ATOM 4214 C C . PHE A 1 516 ? -1.815 7.654 3.228 1.00 97.00 516 PHE A C 1
ATOM 4216 O O . PHE A 1 516 ? -0.654 7.464 3.603 1.00 97.00 516 PHE A O 1
ATOM 4223 N N . VAL A 1 517 ? -2.871 7.544 4.020 1.00 95.75 517 VAL A N 1
ATOM 4224 C CA . VAL A 1 517 ? -2.788 7.164 5.415 1.00 95.75 517 VAL A CA 1
ATOM 4225 C C . VAL A 1 517 ? -2.333 5.718 5.521 1.00 95.75 517 VAL A C 1
ATOM 4227 O O . VAL A 1 517 ? -2.843 4.816 4.851 1.00 95.75 517 VAL A O 1
ATOM 4230 N N . VAL A 1 518 ? -1.393 5.490 6.432 1.00 95.44 518 VAL A N 1
ATOM 4231 C CA . VAL A 1 518 ? -1.026 4.155 6.887 1.00 95.44 518 VAL A CA 1
ATOM 4232 C C . VAL A 1 518 ? -1.089 4.073 8.405 1.00 95.44 518 VAL A C 1
ATOM 4234 O O . VAL A 1 518 ? -0.778 5.024 9.128 1.00 95.44 518 VAL A O 1
ATOM 4237 N N . ARG A 1 519 ? -1.522 2.916 8.905 1.00 93.31 519 ARG A N 1
ATOM 4238 C CA . ARG A 1 519 ? -1.757 2.655 10.336 1.00 93.31 519 ARG A CA 1
ATOM 4239 C C . ARG A 1 519 ? -0.882 1.500 10.815 1.00 93.31 519 ARG A C 1
ATOM 4241 O O . ARG A 1 519 ? -0.134 0.950 10.027 1.00 93.31 519 ARG A O 1
ATOM 4248 N N . GLY A 1 520 ? -0.912 1.143 12.098 1.00 86.56 520 GLY A N 1
ATOM 4249 C CA . GLY A 1 520 ? -0.208 -0.052 12.602 1.00 86.56 520 GLY A CA 1
ATOM 4250 C C . GLY A 1 520 ? 1.007 0.193 13.485 1.00 86.56 520 GLY A C 1
ATOM 4251 O O . GLY A 1 520 ? 1.374 -0.715 14.221 1.00 86.56 520 GLY A O 1
ATOM 4252 N N . ALA A 1 521 ? 1.553 1.414 13.494 1.00 77.69 521 ALA A N 1
ATOM 4253 C CA . ALA A 1 521 ? 2.723 1.820 14.282 1.00 77.69 521 ALA A CA 1
ATOM 4254 C C . ALA A 1 521 ? 3.938 0.884 14.078 1.00 77.69 521 ALA A C 1
ATOM 4256 O O . ALA A 1 521 ? 4.039 -0.170 14.710 1.00 77.69 521 ALA A O 1
ATOM 4257 N N . PRO A 1 522 ? 4.881 1.255 13.198 1.00 69.25 522 PRO A N 1
ATOM 4258 C CA . PRO A 1 522 ? 5.984 0.394 12.850 1.00 69.25 522 PRO A CA 1
ATOM 4259 C C . PRO A 1 522 ? 6.975 0.330 14.007 1.00 69.25 522 PRO A C 1
ATOM 4261 O O . PRO A 1 522 ? 7.111 1.221 14.848 1.00 69.25 522 PRO A O 1
ATOM 4264 N N . ASP A 1 523 ? 7.725 -0.739 13.940 1.00 62.84 523 ASP A N 1
ATOM 4265 C CA . ASP A 1 523 ? 8.801 -1.169 14.799 1.00 62.84 523 ASP A CA 1
ATOM 4266 C C . ASP A 1 523 ? 9.965 -0.160 14.925 1.00 62.84 523 ASP A C 1
ATOM 4268 O O . ASP A 1 523 ? 10.617 -0.094 15.965 1.00 62.84 523 ASP A O 1
ATOM 4272 N N . VAL A 1 524 ? 10.168 0.692 13.914 1.00 56.34 524 VAL A N 1
ATOM 4273 C CA . VAL A 1 524 ? 11.287 1.652 13.840 1.00 56.34 524 VAL A CA 1
ATOM 4274 C C . VAL A 1 524 ? 11.064 2.943 14.650 1.00 56.34 524 VAL A C 1
ATOM 4276 O O . VAL A 1 524 ? 12.028 3.608 15.017 1.00 56.34 524 VAL A O 1
ATOM 4279 N N . ILE A 1 525 ? 9.820 3.333 14.959 1.00 54.50 525 ILE A N 1
ATOM 4280 C CA . ILE A 1 525 ? 9.526 4.708 15.429 1.00 54.50 525 ILE A CA 1
ATOM 4281 C C . ILE A 1 525 ? 9.588 4.867 16.965 1.00 54.50 525 ILE A C 1
ATOM 4283 O O . ILE A 1 525 ? 9.278 5.933 17.484 1.00 54.50 525 ILE A O 1
ATOM 4287 N N . GLY A 1 526 ? 10.053 3.853 17.707 1.00 49.41 526 GLY A N 1
ATOM 4288 C CA . GLY A 1 526 ? 10.470 4.003 19.112 1.00 49.41 526 GLY A CA 1
ATOM 4289 C C . GLY A 1 526 ? 9.489 4.803 19.981 1.00 49.41 526 GLY A C 1
ATOM 4290 O O . GLY A 1 526 ? 9.826 5.867 20.487 1.00 49.41 526 GLY A O 1
ATOM 4291 N N . GLY A 1 527 ? 8.255 4.323 20.133 1.00 55.72 527 GLY A N 1
ATOM 4292 C CA . GLY A 1 527 ? 7.232 4.987 20.942 1.00 55.72 527 GLY A CA 1
ATOM 4293 C C . GLY A 1 527 ? 6.114 4.030 21.337 1.00 55.72 527 GLY A C 1
ATOM 4294 O O . GLY A 1 527 ? 6.018 2.925 20.803 1.00 55.72 527 GLY A O 1
ATOM 4295 N N . ALA A 1 528 ? 5.259 4.440 22.279 1.00 54.81 528 ALA A N 1
ATOM 4296 C CA . ALA A 1 528 ? 4.032 3.700 22.563 1.00 54.81 528 ALA A CA 1
ATOM 4297 C C . ALA A 1 528 ? 3.215 3.631 21.262 1.00 54.81 528 ALA A C 1
ATOM 4299 O O . ALA A 1 528 ? 2.880 4.670 20.695 1.00 54.81 528 ALA A O 1
ATOM 4300 N N . GLY A 1 529 ? 2.969 2.426 20.742 1.00 62.34 529 GLY A N 1
ATOM 4301 C CA . GLY A 1 529 ? 2.210 2.221 19.510 1.00 62.34 529 GLY A CA 1
ATOM 4302 C C . GLY A 1 529 ? 0.753 2.627 19.702 1.00 62.34 529 GLY A C 1
ATOM 4303 O O . GLY A 1 529 ? -0.077 1.773 19.976 1.00 62.34 529 GLY A O 1
ATOM 4304 N N . LEU A 1 530 ? 0.454 3.926 19.603 1.00 70.50 530 LEU A N 1
ATOM 4305 C CA . LEU A 1 530 ? -0.898 4.439 19.789 1.00 70.50 530 LEU A CA 1
ATOM 4306 C C . LEU A 1 530 ? -1.745 4.055 18.579 1.00 70.50 530 LEU A C 1
ATOM 4308 O O . LEU A 1 530 ? -1.394 4.361 17.438 1.00 70.50 530 LEU A O 1
ATOM 4312 N N . THR A 1 531 ? -2.896 3.449 18.843 1.00 76.19 531 THR A N 1
ATOM 4313 C CA . THR A 1 531 ? -3.891 3.101 17.822 1.00 76.19 531 THR A CA 1
ATOM 4314 C C . THR A 1 531 ? -4.402 4.299 17.038 1.00 76.19 531 THR A C 1
ATOM 4316 O O . THR A 1 531 ? -4.833 4.090 15.913 1.00 76.19 531 THR A O 1
ATOM 4319 N N . THR A 1 532 ? -4.327 5.511 17.603 1.00 78.12 532 THR A N 1
ATOM 4320 C CA . THR A 1 532 ? -4.726 6.793 16.995 1.00 78.12 532 THR A CA 1
ATOM 4321 C C . THR A 1 532 ? -3.679 7.404 16.078 1.00 78.12 532 THR A C 1
ATOM 4323 O O . THR A 1 532 ? -3.973 8.370 15.376 1.00 78.12 532 THR A O 1
ATOM 4326 N N . ARG A 1 533 ? -2.439 6.903 16.101 1.00 81.38 533 ARG A N 1
ATOM 4327 C CA . ARG A 1 533 ? -1.348 7.556 15.387 1.00 81.38 533 ARG A CA 1
ATOM 4328 C C . ARG A 1 533 ? -1.518 7.380 13.881 1.00 81.38 533 ARG A C 1
ATOM 4330 O O . ARG A 1 533 ? -1.539 6.258 13.376 1.00 81.38 533 ARG A O 1
ATOM 4337 N N . ARG A 1 534 ? -1.573 8.515 13.190 1.00 86.06 534 ARG A N 1
ATOM 4338 C CA . ARG A 1 534 ? -1.641 8.619 11.735 1.00 86.06 534 ARG A CA 1
ATOM 4339 C C . ARG A 1 534 ? -0.232 8.759 11.171 1.00 86.06 534 ARG A C 1
ATOM 4341 O O . ARG A 1 534 ? 0.587 9.509 11.702 1.00 86.06 534 ARG A O 1
ATOM 4348 N N . PHE A 1 535 ? 0.042 8.029 10.105 1.00 90.69 535 PHE A N 1
ATOM 4349 C CA . PHE A 1 535 ? 1.220 8.218 9.270 1.00 90.69 535 PHE A CA 1
ATOM 4350 C C . PHE A 1 535 ? 0.756 8.372 7.834 1.00 90.69 535 PHE A C 1
ATOM 4352 O O . PHE A 1 535 ? -0.354 7.958 7.501 1.00 90.69 535 PHE A O 1
ATOM 4359 N N . ALA A 1 536 ? 1.613 8.936 6.998 1.00 93.88 536 ALA A N 1
ATOM 4360 C CA . ALA A 1 536 ? 1.332 9.120 5.593 1.00 93.88 536 ALA A CA 1
ATOM 4361 C C . ALA A 1 536 ? 2.550 8.726 4.773 1.00 93.88 536 ALA A C 1
ATOM 4363 O O . ALA A 1 536 ? 3.684 8.998 5.173 1.00 93.88 536 ALA A O 1
ATOM 4364 N N . VAL A 1 537 ? 2.316 8.056 3.654 1.00 95.56 537 VAL A N 1
ATOM 4365 C CA . VAL A 1 537 ? 3.374 7.623 2.741 1.00 95.56 537 VAL A CA 1
ATOM 4366 C C . VAL A 1 537 ? 2.912 7.776 1.297 1.00 95.56 537 VAL A C 1
ATOM 4368 O O . VAL A 1 537 ? 1.717 7.869 1.010 1.00 95.56 537 VAL A O 1
ATOM 4371 N N . PHE A 1 538 ? 3.880 7.838 0.390 1.00 96.38 538 PHE A N 1
ATOM 4372 C CA . PHE A 1 538 ? 3.636 8.016 -1.033 1.00 96.38 538 PHE A CA 1
ATOM 4373 C C . PHE A 1 538 ? 3.210 6.673 -1.663 1.00 96.38 538 PHE A C 1
ATOM 4375 O O . PHE A 1 538 ? 3.910 5.673 -1.487 1.00 96.38 538 PHE A O 1
ATOM 4382 N N . PRO A 1 539 ? 2.077 6.598 -2.383 1.00 97.25 539 PRO A N 1
ATOM 4383 C CA . PRO A 1 539 ? 1.420 5.332 -2.716 1.00 97.25 539 PRO A CA 1
ATOM 4384 C C . PRO A 1 539 ? 2.130 4.532 -3.814 1.00 97.25 539 PRO A C 1
ATOM 4386 O O . PRO A 1 539 ? 1.963 3.316 -3.874 1.00 97.25 539 PRO A O 1
ATOM 4389 N N . LEU A 1 540 ? 2.956 5.176 -4.650 1.00 96.81 540 LEU A N 1
ATOM 4390 C CA . LEU A 1 540 ? 3.684 4.550 -5.765 1.00 96.81 540 LEU A CA 1
ATOM 4391 C C . LEU A 1 540 ? 5.011 3.892 -5.344 1.00 96.81 540 LEU A C 1
ATOM 4393 O O . LEU A 1 540 ? 5.901 3.694 -6.175 1.00 96.81 540 LEU A O 1
ATOM 4397 N N . ARG A 1 541 ? 5.217 3.596 -4.055 1.00 95.00 541 ARG A N 1
ATOM 4398 C CA . ARG A 1 541 ? 6.452 2.963 -3.563 1.00 95.00 541 ARG A CA 1
ATOM 4399 C C . ARG A 1 541 ? 6.164 1.742 -2.700 1.00 95.00 541 ARG A C 1
ATOM 4401 O O . ARG A 1 541 ? 5.269 1.748 -1.861 1.00 95.00 541 ARG A O 1
ATOM 4408 N N . GLY A 1 542 ? 6.972 0.698 -2.895 1.00 92.94 542 GLY A N 1
ATOM 4409 C CA . GLY A 1 542 ? 6.986 -0.489 -2.048 1.00 92.94 542 GLY A CA 1
ATOM 4410 C C . GLY A 1 542 ? 7.918 -0.303 -0.851 1.00 92.94 542 GLY A C 1
ATOM 4411 O O . GLY A 1 542 ? 9.133 -0.151 -1.003 1.00 92.94 542 GLY A O 1
ATOM 4412 N N . TYR A 1 543 ? 7.365 -0.359 0.358 1.00 92.50 543 TYR A N 1
ATOM 4413 C CA . TYR A 1 543 ? 8.107 -0.125 1.601 1.00 92.50 543 TYR A CA 1
ATOM 4414 C C . TYR A 1 543 ? 8.349 -1.421 2.390 1.00 92.50 543 TYR A C 1
ATOM 4416 O O . TYR A 1 543 ? 7.508 -2.319 2.427 1.00 92.50 543 TYR A O 1
ATOM 4424 N N . ARG A 1 544 ? 9.501 -1.518 3.070 1.00 88.19 544 ARG A N 1
ATOM 4425 C CA . ARG A 1 544 ? 9.942 -2.732 3.795 1.00 88.19 544 ARG A CA 1
ATOM 4426 C C . ARG A 1 544 ? 8.988 -3.212 4.875 1.00 88.19 544 ARG A C 1
ATOM 4428 O O . ARG A 1 544 ? 8.921 -4.399 5.163 1.00 88.19 544 ARG A O 1
ATOM 4435 N N . ASN A 1 545 ? 8.329 -2.276 5.518 1.00 89.00 545 ASN A N 1
ATOM 4436 C CA . ASN A 1 545 ? 7.519 -2.487 6.696 1.00 89.00 545 ASN A CA 1
ATOM 4437 C C . ASN A 1 545 ? 6.080 -2.059 6.424 1.00 89.00 545 ASN A C 1
ATOM 4439 O O . ASN A 1 545 ? 5.411 -1.674 7.367 1.00 89.00 545 ASN A O 1
ATOM 4443 N N . ILE A 1 546 ? 5.617 -2.082 5.169 1.00 94.69 546 ILE A N 1
ATOM 4444 C CA . ILE A 1 546 ? 4.212 -1.822 4.842 1.00 94.69 546 ILE A CA 1
ATOM 4445 C C . ILE A 1 546 ? 3.583 -3.078 4.277 1.00 94.69 546 ILE A C 1
ATOM 4447 O O . ILE A 1 546 ? 4.103 -3.672 3.333 1.00 94.69 546 ILE A O 1
ATOM 4451 N N . SER A 1 547 ? 2.474 -3.459 4.893 1.00 96.50 547 SER A N 1
ATOM 4452 C CA . SER A 1 547 ? 1.593 -4.543 4.488 1.00 96.50 547 SER A CA 1
ATOM 4453 C C . SER A 1 547 ? 0.162 -4.008 4.387 1.00 96.50 547 SER A C 1
ATOM 4455 O O . SER A 1 547 ? -0.061 -2.799 4.320 1.00 96.50 547 SER A O 1
ATOM 4457 N N . PHE A 1 548 ? -0.823 -4.894 4.380 1.00 98.19 548 PHE A N 1
ATOM 4458 C CA . PHE A 1 548 ? -2.230 -4.528 4.405 1.00 98.19 548 PHE A CA 1
ATOM 4459 C C . PHE A 1 548 ? -3.087 -5.681 4.924 1.00 98.19 548 PHE A C 1
ATOM 4461 O O . PHE A 1 548 ? -2.647 -6.828 5.059 1.00 98.19 548 PHE A O 1
ATOM 4468 N N . ARG A 1 549 ? -4.337 -5.347 5.215 1.00 97.88 549 ARG A N 1
ATOM 4469 C CA . ARG A 1 549 ? -5.412 -6.294 5.498 1.00 97.88 549 ARG A CA 1
ATOM 4470 C C . ARG A 1 549 ? -6.615 -5.925 4.648 1.00 97.88 549 ARG A C 1
ATOM 4472 O O . ARG A 1 549 ? -6.674 -4.823 4.114 1.00 97.88 549 ARG A O 1
ATOM 4479 N N . ILE A 1 550 ? -7.560 -6.844 4.575 1.00 98.50 550 ILE A N 1
ATOM 4480 C CA . ILE A 1 550 ? -8.815 -6.639 3.861 1.00 98.50 550 ILE A CA 1
ATOM 4481 C C . ILE A 1 550 ? -9.940 -6.271 4.828 1.00 98.50 550 ILE A C 1
ATOM 4483 O O . ILE A 1 550 ? -9.900 -6.644 6.008 1.00 98.50 550 ILE A O 1
ATOM 4487 N N . VAL A 1 551 ? -10.942 -5.578 4.306 1.00 98.25 551 VAL A N 1
ATOM 4488 C CA . VAL A 1 551 ? -12.262 -5.391 4.904 1.00 98.25 551 VAL A CA 1
ATOM 4489 C C . VAL A 1 551 ? -13.304 -5.929 3.932 1.00 98.25 551 VAL A C 1
ATOM 4491 O O . VAL A 1 551 ? -13.148 -5.769 2.728 1.00 98.25 551 VAL A O 1
ATOM 4494 N N . ILE A 1 552 ? -14.334 -6.578 4.466 1.00 98.00 552 ILE A N 1
ATOM 4495 C CA . ILE A 1 552 ? -15.552 -6.974 3.767 1.00 98.00 552 ILE A CA 1
ATOM 4496 C C . ILE A 1 552 ? -16.667 -6.072 4.280 1.00 98.00 552 ILE A C 1
ATOM 4498 O O . ILE A 1 552 ? -16.862 -5.997 5.499 1.00 98.00 552 ILE A O 1
ATOM 4502 N N . ARG A 1 553 ? -17.414 -5.417 3.396 1.00 96.00 553 ARG A N 1
ATOM 4503 C CA . ARG A 1 553 ? -18.658 -4.745 3.789 1.00 96.00 553 ARG A CA 1
ATOM 4504 C C . ARG A 1 553 ? -19.838 -5.631 3.401 1.00 96.00 553 ARG A C 1
ATOM 4506 O O . ARG A 1 553 ? -19.783 -6.291 2.366 1.00 96.00 553 ARG A O 1
ATOM 4513 N N . PRO A 1 554 ? -20.858 -5.759 4.264 1.00 93.31 554 PRO A N 1
ATOM 4514 C CA . PRO A 1 554 ? -22.083 -6.414 3.842 1.00 93.31 554 PRO A CA 1
ATOM 4515 C C . PRO A 1 554 ? -22.673 -5.621 2.677 1.00 93.31 554 PRO A C 1
ATOM 4517 O O . PRO A 1 554 ? -22.627 -4.393 2.704 1.00 93.31 554 PRO A O 1
ATOM 4520 N N . GLU A 1 555 ? -23.223 -6.315 1.680 1.00 87.31 555 GLU A N 1
ATOM 4521 C CA . GLU A 1 555 ? -24.045 -5.661 0.664 1.00 87.31 555 GLU A CA 1
ATOM 4522 C C . GLU A 1 555 ? -25.122 -4.857 1.394 1.00 87.31 555 GLU A C 1
ATOM 4524 O O . GLU A 1 555 ? -25.862 -5.408 2.219 1.00 87.31 555 GLU A O 1
ATOM 4529 N N . ASP A 1 556 ? -25.157 -3.544 1.160 1.00 71.88 556 ASP A N 1
ATOM 4530 C CA . ASP A 1 556 ? -26.191 -2.685 1.717 1.00 71.88 556 ASP A CA 1
ATOM 4531 C C . ASP A 1 556 ? -27.533 -3.257 1.244 1.00 71.88 556 ASP A C 1
ATOM 4533 O O . ASP A 1 556 ? -27.892 -3.137 0.076 1.00 71.88 556 ASP A O 1
ATOM 4537 N N . ALA A 1 557 ? -28.278 -3.906 2.146 1.00 48.28 557 ALA A N 1
ATOM 4538 C CA . ALA A 1 557 ? -29.507 -4.646 1.837 1.00 48.28 557 ALA A CA 1
ATOM 4539 C C . ALA A 1 557 ? -30.672 -3.764 1.319 1.00 48.28 557 ALA A C 1
ATOM 4541 O O . ALA A 1 557 ? -31.821 -4.200 1.311 1.00 48.28 557 ALA A O 1
ATOM 4542 N N . GLY A 1 558 ? -30.399 -2.524 0.912 1.00 45.88 558 GLY A N 1
ATOM 4543 C CA . GLY A 1 558 ? -31.380 -1.573 0.401 1.00 45.88 558 GLY A CA 1
ATOM 4544 C C . GLY A 1 558 ? -30.803 -0.240 -0.080 1.00 45.88 558 GLY A C 1
ATOM 4545 O O . GLY A 1 558 ? -31.535 0.745 -0.095 1.00 45.88 558 GLY A O 1
ATOM 4546 N N . GLY A 1 559 ? -29.516 -0.169 -0.432 1.00 46.28 559 GLY A N 1
ATOM 4547 C CA . GLY A 1 559 ? -28.960 1.023 -1.070 1.00 46.28 559 GLY A CA 1
ATOM 4548 C C . GLY A 1 559 ? -29.189 0.967 -2.576 1.00 46.28 559 GLY A C 1
ATOM 4549 O O . GLY A 1 559 ? -28.343 0.436 -3.288 1.00 46.28 559 GLY A O 1
ATOM 4550 N N . ASP A 1 560 ? -30.324 1.483 -3.058 1.00 40.59 560 ASP A N 1
ATOM 4551 C CA . ASP A 1 560 ? -30.479 1.820 -4.478 1.00 40.59 560 ASP A CA 1
ATOM 4552 C C . ASP A 1 560 ? -29.270 2.682 -4.886 1.00 40.59 560 ASP A C 1
ATOM 4554 O O . ASP A 1 560 ? -28.987 3.690 -4.239 1.00 40.59 560 ASP A O 1
ATOM 4558 N N . GLY A 1 561 ? -28.510 2.202 -5.875 1.00 38.19 561 GLY A N 1
ATOM 4559 C CA . GLY A 1 561 ? -27.134 2.613 -6.159 1.00 38.19 561 GLY A CA 1
ATOM 4560 C C . GLY A 1 561 ? -26.875 4.123 -6.196 1.00 38.19 561 GLY A C 1
ATOM 4561 O O . GLY A 1 561 ? -27.714 4.904 -6.645 1.00 38.19 561 GLY A O 1
ATOM 4562 N N . LEU A 1 562 ? -25.678 4.488 -5.721 1.00 33.44 562 LEU A N 1
ATOM 4563 C CA . LEU A 1 562 ? -25.056 5.809 -5.876 1.00 33.44 562 LEU A CA 1
ATOM 4564 C C . LEU A 1 562 ? -25.027 6.281 -7.334 1.00 33.44 562 LEU A C 1
ATOM 4566 O O . LEU A 1 562 ? -24.710 5.447 -8.214 1.00 33.44 562 LEU A O 1
#

Radius of gyration: 26.52 Å; Cα contacts (8 Å, |Δi|>4): 890; chains: 1; bounding box: 78×69×80 Å

Foldseek 3Di:
DDDDPDDPPPDPDPPPDPDDFDALVNQQVQWAKDAWFKDWFAAAPVLADPVVNVVCVVVVQPVRVLRQQADTAIAIDHIWIWGLEFQAPQNLLCLLCDDDPPCPPDPNDHLQLAQVLQQCLQPVLLLPFAKDWDFDQAPVRDTDIDMQGCNPQNGLVSSLLSVLLSVLCRLLVSVPVVVPDPDDDDDDDWDWDWDDDPPDDTDIDTDDLNRLSVLLSLLLCLLSVCSHQVDDPVVSPPPVCSVVSNVVPDPWLVRSLVSLVVSLVSVLVSCCVVPDPVCNVCVVVVVDDDLSNLLSVQVNVQSVVDDGSNNHGGPLSRDDARPAPGSSGHDPPDPVPVFADGSRPAFGFQAFLSSQQSSQVSCCVSHVFNKGFAALVSLLVLFFAADDQRHDDLPDLDAREDESSRGDQALQPDPDALCNQQNLQSNRPRRGPVSVVVSQVRRWHDYPNRTNGLSASQFKAFHSAFDDPPCGNVCVVVPPPFAWDDSHFYHYVVGRVDTHTYGHDDGHSDSVGQKGWIAHYYSNPPHRRGSSRTDIDGRSTTDGRYTYIMMTRPDPPDPPDD

pLDDT: mean 82.07, std 16.92, range [28.62, 98.5]

Sequence (562 aa):
MDCPTGIVYGAGMPEKKKEQKPTAESVTAGTVPFPDSVLLIGSKLEYIPKFLRELDLQKHLCIGNLLDPTPPHWMRIRPFAIGKRLVTNGEYLKFFQARYEEAEEGGNEFFYDDPELWRMVWEDLNLQITQVTMAVLAEEGEVVEHEEVYHNAVNALDAYLTSLRMEMERLLLLQTGVYTRESSKSTGTQAIGFLKRPGKKTQRFEFTREKRLARLFSLIRLKLCKSIFQAPEREAGLEDDLIAESEDQYDDLAAVVGDIDYLLKNLRDQYLRAIDEQYRQAFIQNRHPVETMQFLQRFKLAIKKHKTLADPVAAHEIFYPRYWQRPGGERARSAIRGHRVRWEDLPIIGITLYEAAAYTVWLSETTGLDVSLPSEFEYERAASWGLKNGRIDPASDEKLIVEPCRKSVLPWEGTKDFNFYFGREGSINANKQKEYARLLNATGRKINGESIDQILGFGWQWTLDRFNESERKYNRFENPNYPVFTDIEVACAGKEDEALTVYEYEPYRSLESAYFVVRGAPDVIGGAGLTTRRFAVFPLRGYRNISFRIVIRPEDAGGDGL

=== Feature glossary ===
Feature key, reading from the visual/contextual features back to the raw sequence:

Rendered structure images. Six rendered views show the 3D structure from the faces of a cube — i.e. along ±x, ±y, ±z. Rendering representation is drawn randomly per protein from cartoon (secondary-structure ribbons), sticks (backbone bonds), or molecular surface; coloring is either N→C rainbow (blue at the N-terminus through red at the C-terminus) or one color per chain.

Contact-map, Ramachandran, and PAE plots. The contact map is a binary N×N matrix image: pixel (i, j) is dark where Cα_i and Cα_j are within 8 Å and |i−j|>4. Because the |i−j|>4 filter removes local helical contacts, off-diagonal stripes parallel to the main diagonal indicate parallel β-sheets; stripes perpendicular to it indicate antiparallel β-sheets. The Ramachandran plot scatters every residue's (φ, ψ) pair against the sterically allowed regions. The PAE heatmap renders the predicted-aligned-error matrix.

InterPro / GO / CATH / organism. Database cross-references. InterPro integrates a dozen domain/family signature databases into unified entries with residue-range hits. GO terms attach function/process/location labels with evidence codes. CATH codes position the fold in a four-level structural taxonomy. Organism is the NCBI-taxonomy species name.

Nearest PDB structures. The Foldseek neighbor list gives the closest experimentally determined structures in the PDB, ranked by structural alignment. TM-score near 1 means near-identical fold; near 0.3 means only rough topology match. This is how one finds what a novel AlphaFold prediction most resembles in the solved-structure universe.

Predicted aligned error. PAE(i, j) answers: if I align the predicted and true structures on residue i, how far off (in Å) do I expect residue j to be? A block-diagonal PAE matrix with low values on the blocks and high values off-diagonal is the signature of a multi-domain protein with confidently predicted domains but uncertain inter-domain orientation.

Solvent-accessible surface area. Accessible surface area quantifies burial. A residue with SASA near zero is packed into the hydrophobic core; one with SASA >100 Å² sits on the surface. Computed here via the Shrake–Rupley numerical algorithm with a 1.4 Å probe.

B-factor. B-factor (Debye–Waller factor) reflects atomic displacement in the crystal lattice. It is an experimental observable (units Å²), not a prediction; low values mean the atom is pinned down, high values mean it moves or is heterogeneous across the crystal.

pLDDT. For AlphaFold models, the B-factor field carries pLDDT — the model's own estimate of local accuracy on a 0–100 scale. Regions with pLDDT<50 should be treated as essentially unmodeled; they often correspond to intrinsically disordered segments.

Backbone torsions (φ/ψ). φ (phi) and ψ (psi) are the two rotatable backbone dihedrals per residue: φ is the C(i-1)–N–Cα–C torsion, ψ is the N–Cα–C–N(i+1) torsion, both in degrees on (−180°, 180°]. α-helical residues cluster near (−60°, −45°); β-strand residues near (−120°, +130°). A Ramachandran plot is simply a scatter of (φ, ψ) for every residue.

Radius of gyration, Cα contacts, bounding box. Radius of gyration (Rg) is the root-mean-square distance of Cα atoms from their centroid — a single number for overall size and compactness. A globular domain of N residues has Rg ≈ 2.2·N^0.38 Å; an extended or disordered chain has a much larger Rg. The Cα contact count is the number of residue pairs whose Cα atoms are within 8 Å and are more than four positions apart in sequence — a standard proxy for tertiary packing density. The bounding box is the smallest axis-aligned box enclosing all Cα atoms.

Secondary structure (3-state, P-SEA). Three-state secondary structure (P-SEA) collapses the eight DSSP classes into helix (a), strand (b), and coil (c). P-SEA assigns these from Cα geometry alone — distances and angles — without requiring backbone oxygens, so it works on any Cα trace.

Secondary structure (8-state, DSSP). DSSP 8-state secondary structure assigns each residue one of H (α-helix), G (3₁₀-helix), I (π-helix), E (extended β-strand), B (isolated β-bridge), T (hydrogen-bonded turn), S (bend), or '-' (coil). The assignment is computed from backbone hydrogen-bond geometry via the Kabsch–Sander algorithm.

Foldseek 3Di. A 3Di character summarizes, for each residue, the relative orientation of the Cα frame of its nearest spatial neighbor. Because it encodes fold topology rather than chemistry, 3Di alignments detect remote structural similarity that sequence alignment misses.

mmCIF coordinates. The mmCIF block holds the 3D Cartesian coordinates of each backbone atom (N, Cα, C, O) in ångströms. mmCIF is the PDB's canonical archive format — a tagged-loop text representation of the atomic model.

Sequence. Sequence gives the chain of amino acids in standard one-letter code (A=alanine, C=cysteine, …, Y=tyrosine), read N→C. It is the only feature that is directly encoded by the gene; all structural features are derived from the folded form of this sequence.